Protein AF-A0A2V8AFM7-F1 (afdb_monomer_lite)

Foldseek 3Di:
DPDDAQDDDPVVVVVVVVPDDDDPDDFDQPLVCLLVQLVVQLVRDPDAAEDEAEELLDHDDHPDDLVVSLVSCVVSLYQYEYENEAPNRPVVSSQVSRVSSVHYYHYDHDPVCVVVVVVVVVVVVVVDDDDDDDDPDFQQDWDKDWDDDPPDIDIDIDGRHDDGPPDPDPDDPVCLPDPVNLVVLVVVLVVLVVVVVVVLVVLVPDPPVVVLCVVQPDDDPDDDPDPPPDPPCVVVLVVQLVVLVPDPCSVVLVLLQLLLVRSDDSSCLQVQLQSQLVSQLSVCVSVVNPPVVSNVSSVVRNCVSVVVSNVSSVVQLVVCLVCLLVLLLQQLVCVVVVDDSLVSLVCCLVVPDPPSNVLSVQLNSNVVSPDDSLVSLVVSCSSSVHPLSVVLSVQCVVVVVVPDRSSVSSNVSSVVSVVVVVVVVVLCVVLVVLVVVLVCVLCVVVVVLVVCCVPPVVVCVCLPPPPVNVVVVVVVVVVSVVVSVVSVVVSPPDD

Sequence (495 aa):
MPLTSRNESSSEVSQTLAALVPDRQPGTALYDAVISSASRLRRMSSGTRILVLLTDGRDVGSRASLREAVDAAQRDDVVLYAIASGKRADKRTLAKLTGATGGRLFDTTDVSQLTATYATLANELDRTWQLSYLTRARPGDPLTLGVRAGTARSHVQLRVPGAPPSAAGPLPASVLHDRRTAAGIIAFAALLLAIAGASLVRSQRTPEIRRLLAPHVRRREDKEAKPERSGGLEPLLVWTESALADLPGSGRLERVVERSGLKLRLGYVPYLALLSSLCFALLGTAAAAGAALSILLMLVGLTTPLVVLWIASGRRAKAFDRQLPDVLATIASTLRAGHGLRTALRAVADDGSPPASEELTRVLGEERLGRPLDEAITAMCERIGSEDLEYVATAIKVQSQAGGSLATLFDTLSETVRERQRHARKVRALTSMGRMSAAVLIALPFGLAALMTLISPAYMAPFYKTSTGHILIGFCLVSMTFGALLLKRIVNVRY

pLDDT: mean 79.68, std 13.86, range [34.59, 96.31]

Secondary structure (DSSP, 8-state):
-----TT--HHHHHHHHHT----SS----HHHHHHHHHHHHHHH-SS-EEEEEEE----SS-SS-HHHHHHHHHHTTEEEEEEEESTT--HHHHHHHHHHTT--EEEESSGGGHHHHHHHHHHHHHT---------PPTT-EEEEEEEETTEEEEEEEE--SPPP----SS-TTTTS-HHHHHHHHHHHHHHHHHHHHHHHHTT-S-THHHHHTTTS--------------TTHHHHHHHHHHHHTSTTHHHHHHHHHHTT----TTHHHHHHHHHHHHHHHHHHHTT--HHHHHHHHHHHHHHHHHHHHHHHHHHHHHHHHHHHHHHHHHHHHHHTT--HHHHHHHHHHHPPTTHHHHHHHHHHHHHTT--HHHHHHHHHHHH--HHHHHHHHHHHHHHHHT--HHHHHHHHHHHHHHHHHHHHHHHHHHHHHHHHHHHHHHHHHHHHHHHHHH-HHHHHHHHHSHHHHHHHHHHHHHHHHHHHHHHHHH----

Radius of gyration: 44.57 Å; chains: 1; bounding box: 89×67×123 Å

Structure (mmCIF, N/CA/C/O backbone):
data_AF-A0A2V8AFM7-F1
#
_entry.id   AF-A0A2V8AFM7-F1
#
loop_
_atom_site.group_PDB
_atom_site.id
_atom_site.type_symbol
_atom_site.label_atom_id
_atom_site.label_alt_id
_atom_site.label_comp_id
_atom_site.label_asym_id
_atom_site.label_entity_id
_atom_site.label_seq_id
_atom_site.pdbx_PDB_ins_code
_atom_site.Cartn_x
_atom_site.Cartn_y
_atom_site.Cartn_z
_atom_site.occupancy
_atom_site.B_iso_or_equiv
_atom_site.auth_seq_id
_atom_site.auth_comp_id
_atom_site.auth_asym_id
_atom_site.auth_atom_id
_atom_site.pdbx_PDB_model_num
ATOM 1 N N . MET A 1 1 ? 40.047 -39.031 -59.976 1.00 47.97 1 MET A N 1
ATOM 2 C CA . MET A 1 1 ? 40.849 -38.166 -60.866 1.00 47.97 1 MET A CA 1
ATOM 3 C C . MET A 1 1 ? 42.279 -38.133 -60.360 1.00 47.97 1 MET A C 1
ATOM 5 O O . MET A 1 1 ? 42.430 -38.140 -59.138 1.00 47.97 1 MET A O 1
ATOM 9 N N . PRO A 1 2 ? 43.295 -38.147 -61.241 1.00 50.03 2 PRO A N 1
ATOM 10 C CA . PRO A 1 2 ? 44.670 -37.910 -60.822 1.00 50.03 2 PRO A CA 1
ATOM 11 C C . PRO A 1 2 ? 44.728 -36.473 -60.294 1.00 50.03 2 PRO A C 1
ATOM 13 O O . PRO A 1 2 ? 44.327 -35.534 -60.976 1.00 50.03 2 PRO A O 1
ATOM 16 N N . LEU A 1 3 ? 45.058 -36.324 -59.017 1.00 57.09 3 LEU A N 1
ATOM 17 C CA . LEU A 1 3 ? 45.019 -35.051 -58.304 1.00 57.09 3 LEU A CA 1
ATOM 18 C C . LEU A 1 3 ? 46.425 -34.820 -57.777 1.00 57.09 3 LEU A C 1
ATOM 20 O O . LEU A 1 3 ? 46.941 -35.663 -57.046 1.00 57.09 3 LEU A O 1
ATOM 24 N N . THR A 1 4 ? 47.020 -33.709 -58.188 1.00 60.34 4 THR A N 1
ATOM 25 C CA . THR A 1 4 ? 48.410 -33.372 -57.891 1.00 60.34 4 THR A CA 1
ATOM 26 C C . THR A 1 4 ? 48.594 -33.062 -56.404 1.00 60.34 4 THR A C 1
ATOM 28 O O . THR A 1 4 ? 47.684 -32.562 -55.729 1.00 60.34 4 THR A O 1
ATOM 31 N N . SER A 1 5 ? 49.759 -33.413 -55.862 1.00 61.44 5 SER A N 1
ATOM 32 C CA . SER A 1 5 ? 50.080 -33.252 -54.438 1.00 61.44 5 SER A CA 1
ATOM 33 C C . SER A 1 5 ? 50.929 -32.001 -54.150 1.00 61.44 5 SER A C 1
ATOM 35 O O . SER A 1 5 ? 51.351 -31.271 -55.047 1.00 61.44 5 SER A O 1
ATOM 37 N N . ARG A 1 6 ? 51.132 -31.692 -52.860 1.00 57.16 6 ARG A N 1
ATOM 38 C CA . ARG A 1 6 ? 51.904 -30.532 -52.383 1.00 57.16 6 ARG A CA 1
ATOM 39 C C . ARG A 1 6 ? 53.386 -30.751 -52.736 1.00 57.16 6 ARG A C 1
ATOM 41 O O . ARG A 1 6 ? 54.044 -31.462 -51.987 1.00 57.16 6 ARG A O 1
ATOM 48 N N . ASN A 1 7 ? 53.863 -30.142 -53.832 1.00 55.09 7 ASN A N 1
ATOM 49 C CA . ASN A 1 7 ? 55.260 -30.046 -54.333 1.00 55.09 7 ASN A CA 1
ATOM 50 C C . ASN A 1 7 ? 55.549 -30.689 -55.709 1.00 55.09 7 ASN A C 1
ATOM 52 O O . ASN A 1 7 ? 56.691 -31.056 -55.972 1.00 55.09 7 ASN A O 1
ATOM 56 N N . GLU A 1 8 ? 54.569 -30.797 -56.603 1.00 66.31 8 GLU A N 1
ATOM 57 C CA . GLU A 1 8 ? 54.846 -31.219 -57.986 1.00 66.31 8 GLU A CA 1
ATOM 58 C C . GLU A 1 8 ? 55.476 -30.103 -58.835 1.00 66.31 8 GLU A C 1
ATOM 60 O O . GLU A 1 8 ? 55.150 -28.919 -58.707 1.00 66.31 8 GLU A O 1
ATOM 65 N N . SER A 1 9 ? 56.396 -30.499 -59.714 1.00 74.31 9 SER A N 1
ATOM 66 C CA . SER A 1 9 ? 57.020 -29.632 -60.717 1.00 74.31 9 SER A CA 1
ATOM 67 C C . SER A 1 9 ? 55.993 -29.158 -61.758 1.00 74.31 9 SER A C 1
ATOM 69 O O . SER A 1 9 ? 54.990 -29.826 -62.015 1.00 74.31 9 SER A O 1
ATOM 71 N N . SER A 1 10 ? 56.230 -28.014 -62.417 1.00 75.88 10 SER A N 1
ATOM 72 C CA . SER A 1 10 ? 55.294 -27.502 -63.441 1.00 75.88 10 SER A CA 1
ATOM 73 C C . SER A 1 10 ? 55.071 -28.491 -64.597 1.00 75.88 10 SER A C 1
ATOM 75 O O . SER A 1 10 ? 53.994 -28.508 -65.200 1.00 75.88 10 SER A O 1
ATOM 77 N N . SER A 1 11 ? 56.055 -29.353 -64.871 1.00 77.94 11 SER A N 1
ATOM 78 C CA . SER A 1 11 ? 55.969 -30.452 -65.833 1.00 77.94 11 SER A CA 1
ATOM 79 C C . SER A 1 11 ? 54.976 -31.541 -65.419 1.00 77.94 11 SER A C 1
ATOM 81 O O . SER A 1 11 ? 54.177 -31.965 -66.251 1.00 77.94 11 SER A O 1
ATOM 83 N N . GLU A 1 12 ? 54.964 -31.957 -64.149 1.00 77.94 12 GLU A N 1
ATOM 84 C CA . GLU A 1 12 ? 54.052 -32.997 -63.635 1.00 77.94 12 GLU A CA 1
ATOM 85 C C . GLU A 1 12 ? 52.600 -32.505 -63.595 1.00 77.94 12 GLU A C 1
ATOM 87 O O . GLU A 1 12 ? 51.674 -33.222 -63.988 1.00 77.94 12 GLU A O 1
ATOM 92 N N . VAL A 1 13 ? 52.401 -31.233 -63.230 1.00 79.75 13 VAL A N 1
ATOM 93 C CA . VAL A 1 13 ? 51.083 -30.586 -63.294 1.00 79.75 13 VAL A CA 1
ATOM 94 C C . VAL A 1 13 ? 50.582 -30.528 -64.738 1.00 79.75 13 VAL A C 1
ATOM 96 O O . VAL A 1 13 ? 49.434 -30.881 -65.006 1.00 79.75 13 VAL A O 1
ATOM 99 N N . SER A 1 14 ? 51.443 -30.143 -65.685 1.00 80.88 14 SER A N 1
ATOM 100 C CA . SER A 1 14 ? 51.089 -30.083 -67.110 1.00 80.88 14 SER A CA 1
ATOM 101 C C . SER A 1 14 ? 50.724 -31.462 -67.669 1.00 80.88 14 SER A C 1
ATOM 103 O O . SER A 1 14 ? 49.740 -31.591 -68.397 1.00 80.88 14 SER A O 1
ATOM 105 N N . GLN A 1 15 ? 51.465 -32.506 -67.286 1.00 81.50 15 GLN A N 1
ATOM 106 C CA . GLN A 1 15 ? 51.182 -33.885 -67.685 1.00 81.50 15 GLN A CA 1
ATOM 107 C C . GLN A 1 15 ? 49.855 -34.391 -67.100 1.00 81.50 15 GLN A C 1
ATOM 109 O O . GLN A 1 15 ? 49.075 -35.035 -67.802 1.00 81.50 15 GLN A O 1
ATOM 114 N N . THR A 1 16 ? 49.559 -34.054 -65.842 1.00 82.50 16 THR A N 1
ATOM 115 C CA . THR A 1 16 ? 48.296 -34.422 -65.186 1.00 82.50 16 THR A CA 1
ATOM 116 C C . THR A 1 16 ? 47.099 -33.718 -65.821 1.00 82.50 16 THR A C 1
ATOM 118 O O . THR A 1 16 ? 46.067 -34.348 -66.047 1.00 82.50 16 THR A O 1
ATOM 121 N N . LEU A 1 17 ? 47.238 -32.433 -66.167 1.00 81.31 17 LEU A N 1
ATOM 122 C CA . LEU A 1 17 ? 46.203 -31.679 -66.879 1.00 81.31 17 LEU A CA 1
ATOM 123 C C . LEU A 1 17 ? 45.950 -32.238 -68.283 1.00 81.31 17 LEU A C 1
ATOM 125 O O . LEU A 1 17 ? 44.796 -32.365 -68.684 1.00 81.31 17 LEU A O 1
ATOM 129 N N . ALA A 1 18 ? 47.005 -32.622 -69.008 1.00 82.06 18 ALA A N 1
ATOM 130 C CA . ALA A 1 18 ? 46.882 -33.241 -70.329 1.00 82.06 18 ALA A CA 1
ATOM 131 C C . ALA A 1 18 ? 46.186 -34.616 -70.286 1.00 82.06 18 ALA A C 1
ATOM 133 O O . ALA A 1 18 ? 45.583 -35.031 -71.273 1.00 82.06 18 ALA A O 1
ATOM 134 N N . ALA A 1 19 ? 46.239 -35.308 -69.144 1.00 83.12 19 ALA A N 1
ATOM 135 C CA . ALA A 1 19 ? 45.594 -36.601 -68.930 1.00 83.12 19 ALA A CA 1
ATOM 136 C C . ALA A 1 19 ? 44.126 -36.502 -68.459 1.00 83.12 19 ALA A C 1
ATOM 138 O O . ALA A 1 19 ? 43.485 -37.534 -68.242 1.00 83.12 19 ALA A O 1
ATOM 139 N N . LEU A 1 20 ? 43.575 -35.294 -68.272 1.00 82.81 20 LEU A N 1
ATOM 140 C CA . LEU A 1 20 ? 42.180 -35.119 -67.864 1.00 82.81 20 LEU A CA 1
ATOM 141 C C . LEU A 1 20 ? 41.224 -35.501 -68.998 1.00 82.81 20 LEU A C 1
ATOM 143 O O . LEU A 1 20 ? 41.261 -34.938 -70.090 1.00 82.81 20 LEU A O 1
ATOM 147 N N . VAL A 1 21 ? 40.311 -36.423 -68.701 1.00 81.44 21 VAL A N 1
ATOM 148 C CA . VAL A 1 21 ? 39.229 -36.833 -69.602 1.00 81.44 21 VAL A CA 1
ATOM 149 C C . VAL A 1 21 ? 37.893 -36.404 -68.985 1.00 81.44 21 VAL A C 1
ATOM 151 O O . VAL A 1 21 ? 37.718 -36.575 -67.774 1.00 81.44 21 VAL A O 1
ATOM 154 N N . PRO A 1 22 ? 36.950 -35.853 -69.776 1.00 78.44 22 PRO A N 1
ATOM 155 C CA . PRO A 1 22 ? 35.604 -35.551 -69.302 1.00 78.44 22 PRO A CA 1
ATOM 156 C C . PRO A 1 22 ? 34.932 -36.783 -68.689 1.00 78.44 22 PRO A C 1
ATOM 158 O O . PRO A 1 22 ? 35.061 -37.896 -69.205 1.00 78.44 22 PRO A O 1
ATOM 161 N N . ASP A 1 23 ? 34.210 -36.583 -67.588 1.00 77.00 23 ASP A N 1
ATOM 162 C CA . ASP A 1 23 ? 33.444 -37.657 -66.959 1.00 77.00 23 ASP A CA 1
ATOM 163 C C . ASP A 1 23 ? 32.329 -38.148 -67.904 1.00 77.00 23 ASP A C 1
ATOM 165 O O . ASP A 1 23 ? 31.785 -37.392 -68.711 1.00 77.00 23 ASP A O 1
ATOM 169 N N . ARG A 1 24 ? 31.991 -39.436 -67.814 1.00 78.00 24 ARG A N 1
ATOM 170 C CA . ARG A 1 24 ? 30.928 -40.066 -68.608 1.00 78.00 24 ARG A CA 1
ATOM 171 C C . ARG A 1 24 ? 29.533 -39.710 -68.095 1.00 78.00 24 ARG A C 1
ATOM 173 O O . ARG A 1 24 ? 28.566 -39.883 -68.833 1.00 78.00 24 ARG A O 1
ATOM 180 N N . GLN A 1 25 ? 29.412 -39.252 -66.847 1.00 78.06 25 GLN A N 1
ATOM 181 C CA . GLN A 1 25 ? 28.141 -38.793 -66.291 1.00 78.06 25 GLN A CA 1
ATOM 182 C C . GLN A 1 25 ? 27.887 -37.323 -66.665 1.00 78.06 25 GLN A C 1
ATOM 184 O O . GLN A 1 25 ? 28.704 -36.465 -66.330 1.00 78.06 25 GLN A O 1
ATOM 189 N N . PRO A 1 26 ? 26.770 -37.004 -67.344 1.00 73.81 26 PRO A N 1
ATOM 190 C CA . PRO A 1 26 ? 26.451 -35.630 -67.697 1.00 73.81 26 PRO A CA 1
ATOM 191 C C . PRO A 1 26 ? 26.019 -34.848 -66.455 1.00 73.81 26 PRO A C 1
ATOM 193 O O . PRO A 1 26 ? 25.088 -35.238 -65.752 1.00 73.81 26 PRO A O 1
ATOM 196 N N . GLY A 1 27 ? 26.668 -33.714 -66.212 1.00 79.19 27 GLY A N 1
ATOM 197 C CA . GLY A 1 27 ? 26.304 -32.791 -65.144 1.00 79.19 27 GLY A CA 1
ATOM 198 C C . GLY A 1 27 ? 27.506 -32.043 -64.585 1.00 79.19 27 GLY A C 1
ATOM 199 O O . GLY A 1 27 ? 28.652 -32.450 -64.753 1.00 79.19 27 GLY A O 1
ATOM 200 N N . THR A 1 28 ? 27.224 -30.944 -63.893 1.00 85.94 28 THR A N 1
ATOM 201 C CA . THR A 1 28 ? 28.230 -30.121 -63.222 1.00 85.94 28 THR A CA 1
ATOM 202 C C . THR A 1 28 ? 27.879 -30.070 -61.738 1.00 85.94 28 THR A C 1
ATOM 204 O O . THR A 1 28 ? 26.829 -29.541 -61.368 1.00 85.94 28 THR A O 1
ATOM 207 N N . ALA A 1 29 ? 28.746 -30.632 -60.895 1.00 90.81 29 ALA A N 1
ATOM 208 C CA . ALA A 1 29 ? 28.670 -30.541 -59.435 1.00 90.81 29 ALA A CA 1
ATOM 209 C C . ALA A 1 29 ? 29.657 -29.471 -58.934 1.00 90.81 29 ALA A C 1
ATOM 211 O O . ALA A 1 29 ? 30.655 -29.760 -58.273 1.00 90.81 29 ALA A O 1
ATOM 212 N N . LEU A 1 30 ? 29.415 -28.225 -59.343 1.00 92.31 30 LEU A N 1
ATOM 213 C CA . LEU A 1 30 ? 30.256 -27.064 -59.074 1.00 92.31 30 LEU A CA 1
ATOM 214 C C . LEU A 1 30 ? 30.384 -26.785 -57.572 1.00 92.31 30 LEU A C 1
ATOM 216 O O . LEU A 1 30 ? 31.496 -26.588 -57.085 1.00 92.31 30 LEU A O 1
ATOM 220 N N . TYR A 1 31 ? 29.276 -26.763 -56.830 1.00 94.62 31 TYR A N 1
ATOM 221 C CA . TYR A 1 31 ? 29.298 -26.429 -55.400 1.00 94.62 31 TYR A CA 1
ATOM 222 C C . TYR A 1 31 ? 30.023 -27.494 -54.573 1.00 94.62 31 TYR A C 1
ATOM 224 O O . TYR A 1 31 ? 30.893 -27.156 -53.767 1.00 94.62 31 TYR A O 1
ATOM 232 N N . ASP A 1 32 ? 29.751 -28.775 -54.827 1.00 92.62 32 ASP A N 1
ATOM 233 C CA . ASP A 1 32 ? 30.448 -29.877 -54.157 1.00 92.62 32 ASP A CA 1
ATOM 234 C C . ASP A 1 32 ? 31.947 -29.893 -54.521 1.00 92.62 32 ASP A C 1
ATOM 236 O O . ASP A 1 32 ? 32.801 -30.138 -53.660 1.00 92.62 32 ASP A O 1
ATOM 240 N N . ALA A 1 33 ? 32.294 -29.559 -55.772 1.00 91.31 33 ALA A N 1
ATOM 241 C CA . ALA A 1 33 ? 33.682 -29.423 -56.211 1.00 91.31 33 ALA A CA 1
ATOM 242 C C . ALA A 1 33 ? 34.411 -28.276 -55.495 1.00 91.31 33 ALA A C 1
ATOM 244 O O . ALA A 1 33 ? 35.561 -28.458 -55.084 1.00 91.31 33 ALA A O 1
ATOM 245 N N . VAL A 1 34 ? 33.757 -27.127 -55.289 1.00 93.62 34 VAL A N 1
ATOM 246 C CA . VAL A 1 34 ? 34.315 -25.994 -54.531 1.00 93.62 34 VAL A CA 1
ATOM 247 C C . VAL A 1 34 ? 34.568 -26.390 -53.078 1.00 93.62 34 VAL A C 1
ATOM 249 O O . VAL A 1 34 ? 35.673 -26.181 -52.581 1.00 93.62 34 VAL A O 1
ATOM 252 N N . ILE A 1 35 ? 33.600 -27.026 -52.412 1.00 93.81 35 ILE A N 1
ATOM 253 C CA . ILE A 1 35 ? 33.731 -27.461 -51.009 1.00 93.81 35 ILE A CA 1
ATOM 254 C C . ILE A 1 35 ? 34.860 -28.489 -50.856 1.00 93.81 35 ILE A C 1
ATOM 256 O O . ILE A 1 35 ? 35.731 -28.357 -49.990 1.00 93.81 35 ILE A O 1
ATOM 260 N N . SER A 1 36 ? 34.884 -29.507 -51.721 1.00 92.19 36 SER A N 1
ATOM 261 C CA . SER A 1 36 ? 35.931 -30.534 -51.716 1.00 92.19 36 SER A CA 1
ATOM 262 C C . SER A 1 36 ? 37.313 -29.922 -51.960 1.00 92.19 36 SER A C 1
ATOM 264 O O . SER A 1 36 ? 38.257 -30.224 -51.224 1.00 92.19 36 SER A O 1
ATOM 266 N N . SER A 1 37 ? 37.433 -29.016 -52.934 1.00 90.75 37 SER A N 1
ATOM 267 C CA . SER A 1 37 ? 38.699 -28.357 -53.273 1.00 90.75 37 SER A CA 1
ATOM 268 C C . SER A 1 37 ? 39.179 -27.428 -52.160 1.00 90.75 37 SER A C 1
ATOM 270 O O . SER A 1 37 ? 40.353 -27.484 -51.799 1.00 90.75 37 SER A O 1
ATOM 272 N N . ALA A 1 38 ? 38.284 -26.649 -51.546 1.00 90.56 38 ALA A N 1
ATOM 273 C CA . ALA A 1 38 ? 38.623 -25.764 -50.434 1.00 90.56 38 ALA A CA 1
ATOM 274 C C . ALA A 1 38 ? 39.183 -26.547 -49.234 1.00 90.56 38 ALA A C 1
ATOM 276 O O . ALA A 1 38 ? 40.284 -26.260 -48.753 1.00 90.56 38 ALA A O 1
ATOM 277 N N . SER A 1 39 ? 38.506 -27.634 -48.846 1.00 88.81 39 SER A N 1
ATOM 278 C CA . SER A 1 39 ? 38.960 -28.496 -47.747 1.00 88.81 39 SER A CA 1
ATOM 279 C C . SER A 1 39 ? 40.316 -29.165 -48.023 1.00 88.81 39 SER A C 1
ATOM 281 O O . SER A 1 39 ? 41.096 -29.432 -47.104 1.00 88.81 39 SER A O 1
ATOM 283 N N . ARG A 1 40 ? 40.625 -29.446 -49.297 1.00 86.75 40 ARG A N 1
ATOM 284 C CA . ARG A 1 40 ? 41.916 -30.003 -49.727 1.00 86.75 40 ARG A CA 1
ATOM 285 C C . ARG A 1 40 ? 43.015 -28.951 -49.710 1.00 86.75 40 ARG A C 1
ATOM 287 O O . ARG A 1 40 ? 44.063 -29.217 -49.128 1.00 86.75 40 ARG A O 1
ATOM 294 N N . LEU A 1 41 ? 42.766 -27.763 -50.260 1.00 86.31 41 LEU A N 1
ATOM 295 C CA . LEU A 1 41 ? 43.716 -26.648 -50.239 1.00 86.31 41 LEU A CA 1
ATOM 296 C C . LEU A 1 41 ? 44.115 -26.281 -48.809 1.00 86.31 41 LEU A C 1
ATOM 298 O O . LEU A 1 41 ? 45.295 -26.052 -48.540 1.00 86.31 41 LEU A O 1
ATOM 302 N N . ARG A 1 42 ? 43.166 -26.340 -47.868 1.00 85.25 42 ARG A N 1
ATOM 303 C CA . ARG A 1 42 ? 43.445 -26.160 -46.440 1.00 85.25 42 ARG A CA 1
ATOM 304 C C . ARG A 1 42 ? 44.470 -27.148 -45.887 1.00 85.25 42 ARG A C 1
ATOM 306 O O . ARG A 1 42 ? 45.293 -26.772 -45.059 1.00 85.25 42 ARG A O 1
ATOM 313 N N . ARG A 1 43 ? 44.426 -28.406 -46.333 1.00 82.00 43 ARG A N 1
ATOM 314 C CA . ARG A 1 43 ? 45.395 -29.443 -45.939 1.00 82.00 43 ARG A CA 1
ATOM 315 C C . ARG A 1 43 ? 46.735 -29.298 -46.666 1.00 82.00 43 ARG A C 1
ATOM 317 O O . ARG A 1 43 ? 47.763 -29.681 -46.116 1.00 82.00 43 ARG A O 1
ATOM 324 N N . MET A 1 44 ? 46.728 -28.757 -47.884 1.00 77.81 44 MET A N 1
ATOM 325 C CA . MET A 1 44 ? 47.913 -28.646 -48.739 1.00 77.81 44 MET A CA 1
ATOM 326 C C . MET A 1 44 ? 48.742 -27.386 -48.490 1.00 77.81 44 MET A C 1
ATOM 328 O O . MET A 1 44 ? 49.940 -27.429 -48.717 1.00 77.81 44 MET A O 1
ATOM 332 N N . SER A 1 45 ? 48.171 -26.270 -48.037 1.00 68.19 45 SER A N 1
ATOM 333 C CA . SER A 1 45 ? 48.938 -25.033 -47.837 1.00 68.19 45 SER A CA 1
ATOM 334 C C . SER A 1 45 ? 48.514 -24.283 -46.580 1.00 68.19 45 SER A C 1
ATOM 336 O O . SER A 1 45 ? 47.327 -24.165 -46.271 1.00 68.19 45 SER A O 1
ATOM 338 N N . SER A 1 46 ? 49.502 -23.749 -45.862 1.00 67.69 46 SER A N 1
ATOM 339 C CA . SER A 1 46 ? 49.321 -22.809 -44.750 1.00 67.69 46 SER A CA 1
ATOM 340 C C . SER A 1 46 ? 49.347 -21.339 -45.193 1.00 67.69 46 SER A C 1
ATOM 342 O O . SER A 1 46 ? 49.119 -20.474 -44.355 1.00 67.69 46 SER A O 1
ATOM 344 N N . GLY A 1 47 ? 49.648 -21.058 -46.468 1.00 72.94 47 GLY A N 1
ATOM 345 C CA . GLY A 1 47 ? 49.665 -19.710 -47.054 1.00 72.94 47 GLY A CA 1
ATOM 346 C C . GLY A 1 47 ? 48.409 -19.403 -47.874 1.00 72.94 47 GLY A C 1
ATOM 347 O O . GLY A 1 47 ? 47.397 -20.081 -47.721 1.00 72.94 47 GLY A O 1
ATOM 348 N N . THR A 1 48 ? 48.490 -18.410 -48.765 1.00 77.25 48 THR A N 1
ATOM 349 C CA . THR A 1 48 ? 47.402 -18.010 -49.673 1.00 77.25 48 THR A CA 1
ATOM 350 C C . THR A 1 48 ? 46.863 -19.197 -50.469 1.00 77.25 48 THR A C 1
ATOM 352 O O . THR A 1 48 ? 47.618 -19.941 -51.099 1.00 77.25 48 THR A O 1
ATOM 355 N N . ARG A 1 49 ? 45.540 -19.378 -50.433 1.00 88.19 49 ARG A N 1
ATOM 356 C CA . ARG A 1 49 ? 44.835 -20.467 -51.116 1.00 88.19 49 ARG A CA 1
ATOM 357 C C . ARG A 1 49 ? 43.968 -19.871 -52.205 1.00 88.19 49 ARG A C 1
ATOM 359 O O . ARG A 1 49 ? 42.999 -19.171 -51.927 1.00 88.19 49 ARG A O 1
ATOM 366 N N . ILE A 1 50 ? 44.323 -20.168 -53.444 1.00 88.44 50 ILE A N 1
ATOM 367 C CA . ILE A 1 50 ? 43.598 -19.698 -54.618 1.00 88.44 50 ILE A CA 1
ATOM 368 C C . ILE A 1 50 ? 42.996 -20.907 -55.316 1.00 88.44 50 ILE A C 1
ATOM 370 O O . ILE A 1 50 ? 43.683 -21.900 -55.555 1.00 88.44 50 ILE A O 1
ATOM 374 N N . LEU A 1 51 ? 41.713 -20.813 -55.649 1.00 90.94 51 LEU A N 1
ATOM 375 C CA . LEU A 1 51 ? 41.029 -21.794 -56.479 1.00 90.94 51 LEU A CA 1
ATOM 376 C C . LEU A 1 51 ? 40.552 -21.112 -57.758 1.00 90.94 51 LEU A C 1
ATOM 378 O O . LEU A 1 51 ? 39.779 -20.156 -57.712 1.00 90.94 51 LEU A O 1
ATOM 382 N N . VAL A 1 52 ? 41.019 -21.620 -58.897 1.00 91.12 52 VAL A N 1
ATOM 383 C CA . VAL A 1 52 ? 40.625 -21.140 -60.224 1.00 91.12 52 VAL A CA 1
ATOM 384 C C . VAL A 1 52 ? 39.600 -22.107 -60.808 1.00 91.12 52 VAL A C 1
ATOM 386 O O . VAL A 1 52 ? 39.875 -23.292 -60.975 1.00 91.12 52 VAL A O 1
ATOM 389 N N . LEU A 1 53 ? 38.410 -21.599 -61.106 1.00 91.69 53 LEU A N 1
ATOM 390 C CA . LEU A 1 53 ? 37.287 -22.343 -61.658 1.00 91.69 53 LEU A CA 1
ATOM 391 C C . LEU A 1 53 ? 37.169 -22.034 -63.149 1.00 91.69 53 LEU A C 1
ATOM 393 O O . LEU A 1 53 ? 37.033 -20.875 -63.519 1.00 91.69 53 LEU A O 1
ATOM 397 N N . LEU A 1 54 ? 37.164 -23.054 -64.000 1.00 89.38 54 LEU A N 1
ATOM 398 C CA . LEU A 1 54 ? 36.815 -22.926 -65.416 1.00 89.38 54 LEU A CA 1
ATOM 399 C C . LEU A 1 54 ? 35.492 -23.659 -65.638 1.00 89.38 54 LEU A C 1
ATOM 401 O O . LEU A 1 54 ? 35.447 -24.885 -65.571 1.00 89.38 54 LEU A O 1
ATOM 405 N N . THR A 1 55 ? 34.398 -22.921 -65.820 1.00 90.19 55 THR A N 1
ATOM 406 C CA . THR A 1 55 ? 33.048 -23.510 -65.834 1.00 90.19 55 THR A CA 1
ATOM 407 C C . THR A 1 55 ? 32.039 -22.608 -66.545 1.00 90.19 55 THR A C 1
ATOM 409 O O . THR A 1 55 ? 32.243 -21.402 -66.678 1.00 90.19 55 THR A O 1
ATOM 412 N N . ASP A 1 56 ? 30.926 -23.188 -66.986 1.00 87.75 56 ASP A N 1
ATOM 413 C CA . ASP A 1 56 ? 29.749 -22.459 -67.456 1.00 87.75 56 ASP A CA 1
ATOM 414 C C . ASP A 1 56 ? 28.862 -21.958 -66.294 1.00 87.75 56 ASP A C 1
ATOM 416 O O . ASP A 1 56 ? 27.874 -21.267 -66.527 1.00 87.75 56 ASP A O 1
ATOM 420 N N . GLY A 1 57 ? 29.198 -22.274 -65.039 1.00 85.62 57 GLY A N 1
ATOM 421 C CA . GLY A 1 57 ? 28.517 -21.771 -63.842 1.00 85.62 57 GLY A CA 1
ATOM 422 C C . GLY A 1 57 ? 27.162 -22.412 -63.543 1.00 85.62 57 GLY A C 1
ATOM 423 O O . GLY A 1 57 ? 26.505 -21.999 -62.587 1.00 85.62 57 GLY A O 1
ATOM 424 N N . ARG A 1 58 ? 26.733 -23.406 -64.329 1.00 88.06 58 ARG A N 1
ATOM 425 C CA . ARG A 1 58 ? 25.442 -24.080 -64.151 1.00 88.06 58 ARG A CA 1
ATOM 426 C C . ARG A 1 58 ? 25.614 -25.347 -63.335 1.00 88.06 58 ARG A C 1
ATOM 428 O O . ARG A 1 58 ? 26.025 -26.372 -63.862 1.00 88.06 58 ARG A O 1
ATOM 435 N N . ASP A 1 59 ? 25.268 -25.278 -62.058 1.00 88.62 59 ASP A N 1
ATOM 436 C CA . ASP A 1 59 ? 25.234 -26.451 -61.189 1.00 88.62 59 ASP A CA 1
ATOM 437 C C . ASP A 1 59 ? 23.932 -27.245 -61.382 1.00 88.62 59 ASP A C 1
ATOM 439 O O . ASP A 1 59 ? 22.842 -26.674 -61.323 1.00 88.62 59 ASP A O 1
ATOM 443 N N . VAL A 1 60 ? 24.045 -28.552 -61.628 1.00 87.56 60 VAL A N 1
ATOM 444 C CA . VAL A 1 60 ? 22.897 -29.468 -61.799 1.00 87.56 60 VAL A CA 1
ATOM 445 C C . VAL A 1 60 ? 23.021 -30.751 -60.974 1.00 87.56 60 VAL A C 1
ATOM 447 O O . VAL A 1 60 ? 22.122 -31.587 -61.008 1.00 87.56 60 VAL A O 1
ATOM 450 N N . GLY A 1 61 ? 24.138 -30.932 -60.265 1.00 83.25 61 GLY A N 1
ATOM 451 C CA . GLY A 1 61 ? 24.483 -32.198 -59.620 1.00 83.25 61 GLY A CA 1
ATOM 452 C C . GLY A 1 61 ? 25.025 -32.079 -58.200 1.00 83.25 61 GLY A C 1
ATOM 453 O O . GLY A 1 61 ? 25.317 -33.117 -57.607 1.00 83.25 61 GLY A O 1
ATOM 454 N N . SER A 1 62 ? 25.175 -30.870 -57.646 1.00 89.44 62 SER A N 1
ATOM 455 C CA . SER A 1 62 ? 25.660 -30.732 -56.271 1.00 89.44 62 SER A CA 1
ATOM 456 C C . SER A 1 62 ? 24.568 -31.023 -55.250 1.00 89.44 62 SER A C 1
ATOM 458 O O . SER A 1 62 ? 23.403 -30.666 -55.426 1.00 89.44 62 SER A O 1
ATOM 460 N N . ARG A 1 63 ? 24.964 -31.633 -54.132 1.00 90.88 63 ARG A N 1
ATOM 461 C CA . ARG A 1 63 ? 24.111 -31.746 -52.940 1.00 90.88 63 ARG A CA 1
ATOM 462 C C . ARG A 1 63 ? 24.132 -30.463 -52.120 1.00 90.88 63 ARG A C 1
ATOM 464 O O . ARG A 1 63 ? 23.152 -30.165 -51.443 1.00 90.88 63 ARG A O 1
ATOM 471 N N . ALA A 1 64 ? 25.244 -29.732 -52.164 1.00 89.88 64 ALA A N 1
ATOM 472 C CA . ALA A 1 64 ? 25.391 -28.456 -51.488 1.00 89.88 64 ALA A CA 1
ATOM 473 C C . ALA A 1 64 ? 24.781 -27.293 -52.280 1.00 89.88 64 ALA A C 1
ATOM 475 O O . ALA A 1 64 ? 24.705 -27.297 -53.507 1.00 89.88 64 ALA A O 1
ATOM 476 N N . SER A 1 65 ? 24.396 -26.252 -51.552 1.00 93.19 65 SER A N 1
ATOM 477 C CA . SER A 1 65 ? 23.908 -24.987 -52.094 1.00 93.19 65 SER A CA 1
ATOM 478 C C . SER A 1 65 ? 25.039 -23.986 -52.369 1.00 93.19 65 SER A C 1
ATOM 480 O O . SER A 1 65 ? 26.116 -24.045 -51.773 1.00 93.19 65 SER A O 1
ATOM 482 N N . LEU A 1 66 ? 24.757 -22.972 -53.202 1.00 91.25 66 LEU A N 1
ATOM 483 C CA . LEU A 1 66 ? 25.661 -21.834 -53.442 1.00 91.25 66 LEU A CA 1
ATOM 484 C C . LEU A 1 66 ? 26.155 -21.199 -52.132 1.00 91.25 66 LEU A C 1
ATOM 486 O O . LEU A 1 66 ? 27.322 -20.832 -52.019 1.00 91.25 66 LEU A O 1
ATOM 490 N N . ARG A 1 67 ? 25.263 -21.061 -51.144 1.00 91.56 67 ARG A N 1
ATOM 491 C CA . ARG A 1 67 ? 25.597 -20.465 -49.847 1.00 91.56 67 ARG A CA 1
ATOM 492 C C . ARG A 1 67 ? 26.580 -21.335 -49.073 1.00 91.56 67 ARG A C 1
ATOM 494 O O . ARG A 1 67 ? 27.559 -20.811 -48.564 1.00 91.56 67 ARG A O 1
ATOM 501 N N . GLU A 1 68 ? 26.361 -22.645 -49.033 1.00 90.38 68 GLU A N 1
ATOM 502 C CA . GLU A 1 68 ? 27.267 -23.576 -48.350 1.00 90.38 68 GLU A CA 1
ATOM 503 C C . GLU A 1 68 ? 28.645 -23.633 -49.015 1.00 90.38 68 GLU A C 1
ATOM 505 O O . GLU A 1 68 ? 29.651 -23.733 -48.313 1.00 90.38 68 GLU A O 1
ATOM 510 N N . ALA A 1 69 ? 28.710 -23.506 -50.345 1.00 92.12 69 ALA A N 1
ATOM 511 C CA . ALA A 1 69 ? 29.975 -23.401 -51.069 1.00 92.12 69 ALA A CA 1
ATOM 512 C C . ALA A 1 69 ? 30.734 -22.106 -50.737 1.00 92.12 69 ALA A C 1
ATOM 514 O O . ALA A 1 69 ? 31.938 -22.155 -50.481 1.00 92.12 69 ALA A O 1
ATOM 515 N N . VAL A 1 70 ? 30.036 -20.964 -50.676 1.00 91.88 70 VAL A N 1
ATOM 516 C CA . VAL A 1 70 ? 30.617 -19.683 -50.235 1.00 91.88 70 VAL A CA 1
ATOM 517 C C . VAL A 1 70 ? 31.099 -19.774 -48.787 1.00 91.88 70 VAL A C 1
ATOM 519 O O . VAL A 1 70 ? 32.245 -19.429 -48.503 1.00 91.88 70 VAL A O 1
ATOM 522 N N . ASP A 1 71 ? 30.265 -20.292 -47.885 1.00 88.50 71 ASP A N 1
ATOM 523 C CA . ASP A 1 71 ? 30.592 -20.431 -46.466 1.00 88.50 71 ASP A CA 1
ATOM 524 C C . ASP A 1 71 ? 31.774 -21.397 -46.261 1.00 88.50 71 ASP A C 1
ATOM 526 O O . ASP A 1 71 ? 32.595 -21.203 -45.367 1.00 88.50 71 ASP A O 1
ATOM 530 N N . ALA A 1 72 ? 31.902 -22.455 -47.068 1.00 89.81 72 ALA A N 1
ATOM 531 C CA . ALA A 1 72 ? 33.065 -23.344 -47.038 1.00 89.81 72 ALA A CA 1
ATOM 532 C C . ALA A 1 72 ? 34.343 -22.642 -47.517 1.00 89.81 72 ALA A C 1
ATOM 534 O O . ALA A 1 72 ? 35.358 -22.707 -46.826 1.00 89.81 72 ALA A O 1
ATOM 535 N N . ALA A 1 73 ? 34.287 -21.933 -48.647 1.00 90.31 73 ALA A N 1
ATOM 536 C CA . ALA A 1 73 ? 35.439 -21.214 -49.183 1.00 90.31 73 ALA A CA 1
ATOM 537 C C . ALA A 1 73 ? 35.926 -20.107 -48.230 1.00 90.31 73 ALA A C 1
ATOM 539 O O . ALA A 1 73 ? 37.123 -19.998 -47.985 1.00 90.31 73 ALA A O 1
ATOM 540 N N . GLN A 1 74 ? 35.009 -19.347 -47.620 1.00 88.06 74 GLN A N 1
ATOM 541 C CA . GLN A 1 74 ? 35.346 -18.328 -46.620 1.00 88.06 74 GLN A CA 1
ATOM 542 C C . GLN A 1 74 ? 35.920 -18.934 -45.334 1.00 88.06 74 GLN A C 1
ATOM 544 O O . GLN A 1 74 ? 36.909 -18.428 -44.808 1.00 88.06 74 GLN A O 1
ATOM 549 N N . ARG A 1 75 ? 35.329 -20.025 -44.820 1.00 86.19 75 ARG A N 1
ATOM 550 C CA . ARG A 1 75 ? 35.828 -20.706 -43.609 1.00 86.19 75 ARG A CA 1
ATOM 551 C C . ARG A 1 75 ? 37.241 -21.249 -43.782 1.00 86.19 75 ARG A C 1
ATOM 553 O O . ARG A 1 75 ? 38.019 -21.212 -42.833 1.00 86.19 75 ARG A O 1
ATOM 560 N N . ASP A 1 76 ? 37.555 -21.757 -44.969 1.00 88.25 76 ASP A N 1
ATOM 561 C CA . ASP A 1 76 ? 38.864 -22.329 -45.279 1.00 88.25 76 ASP A CA 1
ATOM 562 C C . ASP A 1 76 ? 39.842 -21.300 -45.893 1.00 88.25 76 ASP A C 1
ATOM 564 O O . ASP A 1 76 ? 40.931 -21.684 -46.324 1.00 88.25 76 ASP A O 1
ATOM 568 N N . ASP A 1 77 ? 39.498 -20.004 -45.877 1.00 86.12 77 ASP A N 1
ATOM 569 C CA . ASP A 1 77 ? 40.321 -18.878 -46.357 1.00 86.12 77 ASP A CA 1
ATOM 570 C C . ASP A 1 77 ? 40.802 -19.056 -47.812 1.00 86.12 77 ASP A C 1
ATOM 572 O O . ASP A 1 77 ? 41.983 -18.900 -48.131 1.00 86.12 77 ASP A O 1
ATOM 576 N N . VAL A 1 78 ? 39.881 -19.468 -48.693 1.00 89.75 78 VAL A N 1
ATOM 577 C CA . VAL A 1 78 ? 40.135 -19.732 -50.117 1.00 89.75 78 VAL A CA 1
ATOM 578 C C . VAL A 1 78 ? 39.520 -18.638 -50.984 1.00 89.75 78 VAL A C 1
ATOM 580 O O . VAL A 1 78 ? 38.306 -18.431 -50.972 1.00 89.75 78 VAL A O 1
ATOM 583 N N . VAL A 1 79 ? 40.355 -17.987 -51.795 1.00 90.00 79 VAL A N 1
ATOM 584 C CA . VAL A 1 79 ? 39.934 -16.968 -52.765 1.00 90.00 79 VAL A CA 1
ATOM 585 C C . VAL A 1 79 ? 39.581 -17.635 -54.091 1.00 90.00 79 VAL A C 1
ATOM 587 O O . VAL A 1 79 ? 40.391 -18.368 -54.667 1.00 90.00 79 VAL A O 1
ATOM 590 N N . LEU A 1 80 ? 38.369 -17.382 -54.587 1.00 92.88 80 LEU A N 1
ATOM 591 C CA . LEU A 1 80 ? 37.857 -17.991 -55.813 1.00 92.88 80 LEU A CA 1
ATOM 592 C C . LEU A 1 80 ? 37.994 -17.040 -57.002 1.00 92.88 80 LEU A C 1
ATOM 594 O O . LEU A 1 80 ? 37.410 -15.956 -57.008 1.00 92.88 80 LEU A O 1
ATOM 598 N N . TYR A 1 81 ? 38.677 -17.489 -58.051 1.00 92.88 81 TYR A N 1
ATOM 599 C CA . TYR A 1 81 ? 38.640 -16.861 -59.370 1.00 92.88 81 TYR A CA 1
ATOM 600 C C . TYR A 1 81 ? 37.862 -17.755 -60.319 1.00 92.88 81 TYR A C 1
ATOM 602 O O . TYR A 1 81 ? 38.060 -18.966 -60.326 1.00 92.88 81 TYR A O 1
ATOM 610 N N . ALA A 1 82 ? 36.981 -17.176 -61.124 1.00 92.56 82 ALA A N 1
ATOM 611 C CA . ALA A 1 82 ? 36.205 -17.934 -62.096 1.00 92.56 82 ALA A CA 1
ATOM 612 C C . ALA A 1 82 ? 36.475 -17.414 -63.502 1.00 92.56 82 ALA A C 1
ATOM 614 O O . ALA A 1 82 ? 36.489 -16.210 -63.726 1.00 92.56 82 ALA A O 1
ATOM 615 N N . ILE A 1 83 ? 36.652 -18.328 -64.444 1.00 91.75 83 ILE A N 1
ATOM 616 C CA . ILE A 1 83 ? 36.700 -18.079 -65.876 1.00 91.75 83 ILE A CA 1
ATOM 617 C C . ILE A 1 83 ? 35.416 -18.680 -66.440 1.00 91.75 83 ILE A C 1
ATOM 619 O O . ILE A 1 83 ? 35.235 -19.902 -66.455 1.00 91.75 83 ILE A O 1
ATOM 623 N N . ALA A 1 84 ? 34.492 -17.809 -66.842 1.00 89.25 84 ALA A N 1
ATOM 624 C CA . ALA A 1 84 ? 33.245 -18.224 -67.462 1.00 89.25 84 ALA A CA 1
ATOM 625 C C . ALA A 1 84 ? 33.543 -18.773 -68.858 1.00 89.25 84 ALA A C 1
ATOM 627 O O . ALA A 1 84 ? 34.065 -18.051 -69.704 1.00 89.25 84 ALA A O 1
ATOM 628 N N . SER A 1 85 ? 33.201 -20.040 -69.087 1.00 83.00 85 SER A N 1
ATOM 629 C CA . SER A 1 85 ? 33.401 -20.708 -70.371 1.00 83.00 85 SER A CA 1
ATOM 630 C C . SER A 1 85 ? 32.090 -20.785 -71.154 1.00 83.00 85 SER A C 1
ATOM 632 O O . SER A 1 85 ? 31.117 -21.398 -70.711 1.00 83.00 85 SER A O 1
ATOM 634 N N . GLY A 1 86 ? 32.073 -20.174 -72.341 1.00 79.06 86 GLY A N 1
ATOM 635 C CA . GLY A 1 86 ? 30.990 -20.294 -73.317 1.00 79.06 86 GLY A CA 1
ATOM 636 C C . GLY A 1 86 ? 29.903 -19.211 -73.243 1.00 79.06 86 GLY A C 1
ATOM 637 O O . GLY A 1 86 ? 29.634 -18.592 -72.216 1.00 79.06 86 GLY A O 1
ATOM 638 N N . LYS A 1 87 ? 29.210 -19.009 -74.373 1.00 76.44 87 LYS A N 1
ATOM 639 C CA . LYS A 1 87 ? 28.225 -17.922 -74.583 1.00 76.44 87 LYS A CA 1
ATOM 640 C C . LYS A 1 87 ? 27.012 -17.944 -73.642 1.00 76.44 87 LYS A C 1
ATOM 642 O O . LYS A 1 87 ? 26.337 -16.930 -73.501 1.00 76.44 87 LYS A O 1
ATOM 647 N N . ARG A 1 88 ? 26.702 -19.091 -73.029 1.00 80.69 88 ARG A N 1
ATOM 648 C CA . ARG A 1 88 ? 25.526 -19.294 -72.157 1.00 80.69 88 ARG A CA 1
ATOM 649 C C . ARG A 1 88 ? 25.885 -19.461 -70.673 1.00 80.69 88 ARG A C 1
ATOM 651 O O . ARG A 1 88 ? 25.039 -19.933 -69.912 1.00 80.69 88 ARG A O 1
ATOM 658 N N . ALA A 1 89 ? 27.102 -19.089 -70.274 1.00 84.62 89 ALA A N 1
ATOM 659 C CA . ALA A 1 89 ? 27.553 -19.223 -68.895 1.00 84.62 89 ALA A CA 1
ATOM 660 C C . ALA A 1 89 ? 26.709 -18.385 -67.911 1.00 84.62 89 ALA A C 1
ATOM 662 O O . ALA A 1 89 ? 26.345 -17.240 -68.197 1.00 84.62 89 ALA A O 1
ATOM 663 N N . ASP A 1 90 ? 26.421 -18.935 -66.730 1.00 88.81 90 ASP A N 1
ATOM 664 C CA . ASP A 1 90 ? 25.753 -18.241 -65.626 1.00 88.81 90 ASP A CA 1
ATOM 665 C C . ASP A 1 90 ? 26.737 -17.333 -64.871 1.00 88.81 90 ASP A C 1
ATOM 667 O O . ASP A 1 90 ? 27.228 -17.616 -63.772 1.00 88.81 90 ASP A O 1
ATOM 671 N N . LYS A 1 91 ? 27.005 -16.180 -65.485 1.00 90.12 91 LYS A N 1
ATOM 672 C CA . LYS A 1 91 ? 27.886 -15.137 -64.944 1.00 90.12 91 LYS A CA 1
ATOM 673 C C . LYS A 1 91 ? 27.395 -14.594 -63.604 1.00 90.12 91 LYS A C 1
ATOM 675 O O . LYS A 1 91 ? 28.203 -14.162 -62.787 1.00 90.12 91 LYS A O 1
ATOM 680 N N . ARG A 1 92 ? 26.081 -14.609 -63.350 1.00 90.69 92 ARG A N 1
ATOM 681 C CA . ARG A 1 92 ? 25.502 -14.055 -62.120 1.00 90.69 92 ARG A CA 1
ATOM 682 C C . ARG A 1 92 ? 25.844 -14.926 -60.919 1.00 90.69 92 ARG A C 1
ATOM 684 O O . ARG A 1 92 ? 26.201 -14.396 -59.867 1.00 90.69 92 ARG A O 1
ATOM 691 N N . THR A 1 93 ? 25.731 -16.240 -61.073 1.00 90.19 93 THR A N 1
ATOM 692 C CA . THR A 1 93 ? 26.081 -17.198 -60.021 1.00 90.19 93 THR A CA 1
ATOM 693 C C . THR A 1 93 ? 27.584 -17.197 -59.763 1.00 90.19 93 THR A C 1
ATOM 695 O O . THR A 1 93 ? 28.000 -17.083 -58.610 1.00 90.19 93 THR A O 1
ATOM 698 N N . LEU A 1 94 ? 28.401 -17.189 -60.822 1.00 90.50 94 LEU A N 1
ATOM 699 C CA . LEU A 1 94 ? 29.858 -17.116 -60.688 1.00 90.50 94 LEU A CA 1
ATOM 700 C C . LEU A 1 94 ? 30.327 -15.810 -60.035 1.00 90.50 94 LEU A C 1
ATOM 702 O O . LEU A 1 94 ? 31.152 -15.858 -59.130 1.00 90.50 94 LEU A O 1
ATOM 706 N N . ALA A 1 95 ? 29.752 -14.660 -60.402 1.00 90.75 95 ALA A N 1
ATOM 707 C CA . ALA A 1 95 ? 30.094 -13.378 -59.784 1.00 90.75 95 ALA A CA 1
ATOM 708 C C . ALA A 1 95 ? 29.747 -13.330 -58.286 1.00 90.75 95 ALA A C 1
ATOM 710 O O . ALA A 1 95 ? 30.494 -12.751 -57.498 1.00 90.75 95 ALA A O 1
ATOM 711 N N . LYS A 1 96 ? 28.634 -13.954 -57.868 1.00 89.44 96 LYS A N 1
ATOM 712 C CA . LYS A 1 96 ? 28.292 -14.086 -56.441 1.00 89.44 96 LYS A CA 1
ATOM 713 C C . LYS A 1 96 ? 29.296 -14.967 -55.702 1.00 89.44 96 LYS A C 1
ATOM 715 O O . LYS A 1 96 ? 29.684 -14.629 -54.588 1.00 89.44 96 LYS A O 1
ATOM 720 N N . LEU A 1 97 ? 29.704 -16.072 -56.323 1.00 88.81 97 LEU A N 1
ATOM 721 C CA . LEU A 1 97 ? 30.645 -17.027 -55.750 1.00 88.81 97 LEU A CA 1
ATOM 722 C C . LEU A 1 97 ? 32.042 -16.402 -55.578 1.00 88.81 97 LEU A C 1
ATOM 724 O O . LEU A 1 97 ? 32.601 -16.446 -54.484 1.00 88.81 97 LEU A O 1
ATOM 728 N N . THR A 1 98 ? 32.580 -15.750 -56.615 1.00 91.44 98 THR A N 1
ATOM 729 C CA . THR A 1 98 ? 33.902 -15.103 -56.550 1.00 91.44 98 THR A CA 1
ATOM 730 C C . THR A 1 98 ? 33.881 -13.859 -55.666 1.00 91.44 98 THR A C 1
ATOM 732 O O . THR A 1 98 ? 34.738 -13.712 -54.796 1.00 91.44 98 THR A O 1
ATOM 735 N N . GLY A 1 99 ? 32.857 -13.008 -55.807 1.00 87.19 99 GLY A N 1
ATOM 736 C CA . GLY A 1 99 ? 32.747 -11.748 -55.070 1.00 87.19 99 GLY A CA 1
ATOM 737 C C . GLY A 1 99 ? 32.623 -11.933 -53.558 1.00 87.19 99 GLY A C 1
ATOM 738 O O . GLY A 1 99 ? 33.180 -11.145 -52.799 1.00 87.19 99 GLY A O 1
ATOM 739 N N . ALA A 1 100 ? 31.964 -13.002 -53.101 1.00 84.56 100 ALA A N 1
ATOM 740 C CA . ALA A 1 100 ? 31.871 -13.302 -51.674 1.00 84.56 100 ALA A CA 1
ATOM 741 C C . ALA A 1 100 ? 33.217 -13.720 -51.051 1.00 84.56 100 ALA A C 1
ATOM 743 O O . ALA A 1 100 ? 33.404 -13.554 -49.849 1.00 84.56 100 ALA A O 1
ATOM 744 N N . THR A 1 101 ? 34.157 -14.236 -51.846 1.00 85.56 101 THR A N 1
ATOM 745 C CA . THR A 1 101 ? 35.491 -14.672 -51.380 1.00 85.56 101 THR A CA 1
ATOM 746 C C . THR A 1 101 ? 36.599 -13.653 -51.657 1.00 85.56 101 THR A C 1
ATOM 748 O O . THR A 1 101 ? 37.757 -13.903 -51.343 1.00 85.56 101 THR A O 1
ATOM 751 N N . GLY A 1 102 ? 36.254 -12.498 -52.238 1.00 81.56 102 GLY A N 1
ATOM 752 C CA . GLY A 1 102 ? 37.208 -11.443 -52.590 1.00 81.56 102 GLY A CA 1
ATOM 753 C C . GLY A 1 102 ? 37.961 -11.658 -53.909 1.00 81.56 102 GLY A C 1
ATOM 754 O O . GLY A 1 102 ? 38.872 -10.890 -54.199 1.00 81.56 102 GLY A O 1
ATOM 755 N N . GLY A 1 103 ? 37.595 -12.666 -54.708 1.00 87.44 103 GLY A N 1
ATOM 756 C CA . GLY A 1 103 ? 38.175 -12.905 -56.033 1.00 87.44 103 GLY A CA 1
ATOM 757 C C . GLY A 1 103 ? 37.334 -12.331 -57.179 1.00 87.44 103 GLY A C 1
ATOM 758 O O . GLY A 1 103 ? 36.352 -11.612 -56.966 1.00 87.44 103 GLY A O 1
ATOM 759 N N . ARG A 1 104 ? 37.708 -12.651 -58.425 1.00 89.44 104 ARG A N 1
ATOM 760 C CA . ARG A 1 104 ? 37.152 -12.013 -59.632 1.00 89.44 104 ARG A CA 1
ATOM 761 C C . ARG A 1 104 ? 36.643 -13.011 -60.673 1.00 89.44 104 ARG A C 1
ATOM 763 O O . ARG A 1 104 ? 37.148 -14.126 -60.796 1.00 89.44 104 ARG A O 1
ATOM 770 N N . LEU A 1 105 ? 35.639 -12.575 -61.434 1.00 90.56 105 LEU A N 1
ATOM 771 C CA . LEU A 1 105 ? 35.120 -13.270 -62.608 1.00 90.56 105 LEU A CA 1
ATOM 772 C C . LEU A 1 105 ? 35.794 -12.728 -63.875 1.00 90.56 105 LEU A C 1
ATOM 774 O O . LEU A 1 105 ? 35.754 -11.524 -64.126 1.00 90.56 105 LEU A O 1
ATOM 778 N N . PHE A 1 106 ? 36.342 -13.623 -64.688 1.00 88.56 106 PHE A N 1
ATOM 779 C CA . PHE A 1 106 ? 36.790 -13.359 -66.048 1.00 88.56 106 PHE A CA 1
ATOM 780 C C . PHE A 1 106 ? 35.765 -13.903 -67.031 1.00 88.56 106 PHE A C 1
ATOM 782 O O . PHE A 1 106 ? 35.323 -15.049 -66.933 1.00 88.56 106 PHE A O 1
ATOM 789 N N . ASP A 1 107 ? 35.378 -13.060 -67.975 1.00 83.19 107 ASP A N 1
ATOM 790 C CA . ASP A 1 107 ? 34.383 -13.385 -68.981 1.00 83.19 107 ASP A CA 1
ATOM 791 C C . ASP A 1 107 ? 35.086 -13.728 -70.292 1.00 83.19 107 ASP A C 1
ATOM 793 O O . ASP A 1 107 ? 35.591 -12.843 -70.983 1.00 83.19 107 ASP A O 1
ATOM 797 N N . THR A 1 108 ? 35.150 -15.017 -70.621 1.00 77.75 108 THR A N 1
ATOM 798 C CA . THR A 1 108 ? 35.809 -15.499 -71.834 1.00 77.75 108 THR A CA 1
ATOM 799 C C . THR A 1 108 ? 34.756 -16.128 -72.739 1.00 77.75 108 THR A C 1
ATOM 801 O O . THR A 1 108 ? 34.353 -17.280 -72.583 1.00 77.75 108 THR A O 1
ATOM 804 N N . THR A 1 109 ? 34.269 -15.343 -73.703 1.00 70.75 109 THR A N 1
ATOM 805 C CA . THR A 1 109 ? 33.208 -15.799 -74.617 1.00 70.75 109 THR A CA 1
ATOM 806 C C . THR A 1 109 ? 33.751 -16.736 -75.707 1.00 70.75 109 THR A C 1
ATOM 808 O O . THR A 1 109 ? 33.015 -17.611 -76.168 1.00 70.75 109 THR A O 1
ATOM 811 N N . ASP A 1 110 ? 35.042 -16.607 -76.049 1.00 74.19 110 ASP A N 1
ATOM 812 C CA . ASP A 1 110 ? 35.734 -17.383 -77.083 1.00 74.19 110 ASP A CA 1
ATOM 813 C C . ASP A 1 110 ? 37.025 -18.033 -76.555 1.00 74.19 110 ASP A C 1
ATOM 815 O O . ASP A 1 110 ? 37.837 -17.399 -75.880 1.00 74.19 110 ASP A O 1
ATOM 819 N N . VAL A 1 111 ? 37.252 -19.302 -76.917 1.00 74.38 111 VAL A N 1
ATOM 820 C CA . VAL A 1 111 ? 38.398 -20.117 -76.455 1.00 74.38 111 VAL A CA 1
ATOM 821 C C . VAL A 1 111 ? 39.751 -19.505 -76.848 1.00 74.38 111 VAL A C 1
ATOM 823 O O . VAL A 1 111 ? 40.731 -19.660 -76.125 1.00 74.38 111 VAL A O 1
ATOM 826 N N . SER A 1 112 ? 39.812 -18.745 -77.944 1.00 76.38 112 SER A N 1
ATOM 827 C CA . SER A 1 112 ? 41.027 -18.049 -78.393 1.00 76.38 112 SER A CA 1
ATOM 828 C C . SER A 1 112 ? 41.524 -16.977 -77.411 1.00 76.38 112 SER A C 1
ATOM 830 O O . SER A 1 112 ? 42.710 -16.658 -77.402 1.00 76.38 112 SER A O 1
ATOM 832 N N . GLN A 1 113 ? 40.649 -16.443 -76.553 1.00 81.75 113 GLN A N 1
ATOM 833 C CA . GLN A 1 113 ? 40.986 -15.428 -75.546 1.00 81.75 113 GLN A CA 1
ATOM 834 C C . GLN A 1 113 ? 41.404 -16.034 -74.198 1.00 81.75 113 GLN A C 1
ATOM 836 O O . GLN A 1 113 ? 41.804 -15.314 -73.277 1.00 81.75 113 GLN A O 1
ATOM 841 N N . LEU A 1 114 ? 41.328 -17.358 -74.063 1.00 84.56 114 LEU A N 1
ATOM 842 C CA . LEU A 1 114 ? 41.612 -18.053 -72.814 1.00 84.56 114 LEU A CA 1
ATOM 843 C C . LEU A 1 114 ? 43.079 -17.883 -72.396 1.00 84.56 114 LEU A C 1
ATOM 845 O O . LEU A 1 114 ? 43.358 -17.580 -71.238 1.00 84.56 114 LEU A O 1
ATOM 849 N N . THR A 1 115 ? 44.014 -17.968 -73.346 1.00 85.81 115 THR A N 1
ATOM 850 C CA . THR A 1 115 ? 45.449 -17.761 -73.094 1.00 85.81 115 THR A CA 1
ATOM 851 C C . THR A 1 115 ? 45.740 -16.362 -72.548 1.00 85.81 115 THR A C 1
ATOM 853 O O . THR A 1 115 ? 46.465 -16.218 -71.564 1.00 85.81 115 THR A O 1
ATOM 856 N N . ALA A 1 116 ? 45.127 -15.327 -73.128 1.00 86.56 116 ALA A N 1
ATOM 857 C CA . ALA A 1 116 ? 45.281 -13.950 -72.656 1.00 86.56 116 ALA A CA 1
ATOM 858 C C . ALA A 1 116 ? 44.664 -13.745 -71.259 1.00 86.56 116 ALA A C 1
ATOM 860 O O . ALA A 1 116 ? 45.200 -13.006 -70.429 1.00 86.56 116 ALA A O 1
ATOM 861 N N . THR A 1 117 ? 43.563 -14.442 -70.977 1.00 87.94 117 THR A N 1
ATOM 862 C CA . THR A 1 117 ? 42.878 -14.396 -69.681 1.00 87.94 117 THR A CA 1
ATOM 863 C C . THR A 1 117 ? 43.735 -15.031 -68.584 1.00 87.94 117 THR A C 1
ATOM 865 O O . THR A 1 117 ? 43.923 -14.420 -67.533 1.00 87.94 117 THR A O 1
ATOM 868 N N . TYR A 1 118 ? 44.338 -16.198 -68.840 1.00 87.88 118 TYR A N 1
ATOM 869 C CA . TYR A 1 118 ? 45.264 -16.829 -67.893 1.00 87.88 118 TYR A CA 1
ATOM 870 C C . TYR A 1 118 ? 46.527 -15.996 -67.654 1.00 87.88 118 TYR A C 1
ATOM 872 O O . TYR A 1 118 ? 46.956 -15.882 -66.509 1.00 87.88 118 TYR A O 1
ATOM 880 N N . ALA A 1 119 ? 47.089 -15.359 -68.688 1.00 87.62 119 ALA A N 1
ATOM 881 C CA . ALA A 1 119 ? 48.225 -14.449 -68.520 1.00 87.62 119 ALA A CA 1
ATOM 882 C C . ALA A 1 119 ? 47.869 -13.234 -67.641 1.00 87.62 119 ALA A C 1
ATOM 884 O O . ALA A 1 119 ? 48.659 -12.811 -66.796 1.00 87.62 119 ALA A O 1
ATOM 885 N N . THR A 1 120 ? 46.654 -12.703 -67.800 1.00 88.00 120 THR A N 1
ATOM 886 C CA . THR A 1 120 ? 46.147 -11.593 -66.979 1.00 88.00 120 THR A CA 1
ATOM 887 C C . THR A 1 120 ? 45.947 -12.020 -65.528 1.00 88.00 120 THR A C 1
ATOM 889 O O . THR A 1 120 ? 46.366 -11.302 -64.622 1.00 88.00 120 THR A O 1
ATOM 892 N N . LEU A 1 121 ? 45.351 -13.196 -65.307 1.00 88.69 121 LEU A N 1
ATOM 893 C CA . LEU A 1 121 ? 45.181 -13.771 -63.977 1.00 88.69 121 LEU A CA 1
ATOM 894 C C . LEU A 1 121 ? 46.536 -14.002 -63.298 1.00 88.69 121 LEU A C 1
ATOM 896 O O . LEU A 1 121 ? 46.698 -13.605 -62.153 1.00 88.69 121 LEU A O 1
ATOM 900 N N . ALA A 1 122 ? 47.524 -14.570 -63.995 1.00 86.50 122 ALA A N 1
ATOM 901 C CA . ALA A 1 122 ? 48.860 -14.790 -63.435 1.00 86.50 122 ALA A CA 1
ATOM 902 C C . ALA A 1 122 ? 49.504 -13.478 -62.948 1.00 86.50 122 ALA A C 1
ATOM 904 O O . ALA A 1 122 ? 49.918 -13.386 -61.796 1.00 86.50 122 ALA A O 1
ATOM 905 N N . ASN A 1 123 ? 49.487 -12.429 -63.776 1.00 87.50 123 ASN A N 1
ATOM 906 C CA . ASN A 1 123 ? 50.030 -11.119 -63.401 1.00 87.50 123 ASN A CA 1
ATOM 907 C C . ASN A 1 123 ? 49.249 -10.446 -62.253 1.00 87.50 123 ASN A C 1
ATOM 909 O O . ASN A 1 123 ? 49.818 -9.678 -61.480 1.00 87.50 123 ASN A O 1
ATOM 913 N N . GLU A 1 124 ? 47.943 -10.702 -62.131 1.00 85.38 124 GLU A N 1
ATOM 914 C CA . GLU A 1 124 ? 47.146 -10.238 -60.989 1.00 85.38 124 GLU A CA 1
ATOM 915 C C . GLU A 1 124 ? 47.526 -10.981 -59.707 1.00 85.38 124 GLU A C 1
ATOM 917 O O . GLU A 1 124 ? 47.740 -10.342 -58.676 1.00 85.38 124 GLU A O 1
ATOM 922 N N . LEU A 1 125 ? 47.666 -12.306 -59.771 1.00 84.75 125 LEU A N 1
ATOM 923 C CA . LEU A 1 125 ? 48.067 -13.117 -58.625 1.00 84.75 125 LEU A CA 1
ATOM 924 C C . LEU A 1 125 ? 49.468 -12.742 -58.125 1.00 84.75 125 LEU A C 1
ATOM 926 O O . LEU A 1 125 ? 49.650 -12.608 -56.918 1.00 84.75 125 LEU A O 1
ATOM 930 N N . ASP A 1 126 ? 50.410 -12.454 -59.027 1.00 83.69 126 ASP A N 1
ATOM 931 C CA . ASP A 1 126 ? 51.764 -11.997 -58.673 1.00 83.69 126 ASP A CA 1
ATOM 932 C C . ASP A 1 126 ? 51.782 -10.637 -57.952 1.00 83.69 126 ASP A C 1
ATOM 934 O O . ASP A 1 126 ? 52.736 -10.303 -57.247 1.00 83.69 126 ASP A O 1
ATOM 938 N N . ARG A 1 127 ? 50.730 -9.828 -58.123 1.00 81.12 127 ARG A N 1
ATOM 939 C CA . ARG A 1 127 ? 50.611 -8.472 -57.562 1.00 81.12 127 ARG A CA 1
ATOM 940 C C . ARG A 1 127 ? 49.592 -8.369 -56.429 1.00 81.12 127 ARG A C 1
ATOM 942 O O . ARG A 1 127 ? 49.312 -7.263 -55.967 1.00 81.12 127 ARG A O 1
ATOM 949 N N . THR A 1 128 ? 49.020 -9.489 -55.994 1.00 74.75 128 THR A N 1
ATOM 950 C CA . THR A 1 128 ? 47.976 -9.511 -54.968 1.00 74.75 128 THR A CA 1
ATOM 951 C C . THR A 1 128 ? 48.547 -9.977 -53.637 1.00 74.75 128 THR A C 1
ATOM 953 O O . THR A 1 128 ? 49.105 -11.064 -53.526 1.00 74.75 128 THR A O 1
ATOM 956 N N . TRP A 1 129 ? 48.352 -9.170 -52.594 1.00 74.06 129 TRP A N 1
ATOM 957 C CA . TRP A 1 129 ? 48.697 -9.530 -51.219 1.00 74.06 129 TRP A CA 1
ATOM 958 C C . TRP A 1 129 ? 47.430 -9.813 -50.413 1.00 74.06 129 TRP A C 1
ATOM 960 O O . TRP A 1 129 ? 46.477 -9.035 -50.453 1.00 74.06 129 TRP A O 1
ATOM 970 N N . GLN A 1 130 ? 47.436 -10.903 -49.647 1.00 73.62 130 GLN A N 1
ATOM 971 C CA . GLN A 1 130 ? 46.357 -11.256 -48.724 1.00 73.62 130 GLN A CA 1
ATOM 972 C C . GLN A 1 130 ? 46.743 -10.869 -47.292 1.00 73.62 130 GLN A C 1
ATOM 974 O O . GLN A 1 130 ? 47.846 -11.170 -46.836 1.00 73.62 130 GLN A O 1
ATOM 979 N N . LEU A 1 131 ? 45.826 -10.213 -46.577 1.00 71.50 131 LEU A N 1
ATOM 980 C CA . LEU A 1 131 ? 45.993 -9.819 -45.178 1.00 71.50 131 LEU A CA 1
ATOM 981 C C . LEU A 1 131 ? 44.871 -10.426 -44.332 1.00 71.50 131 LEU A C 1
ATOM 983 O O . LEU A 1 131 ? 43.702 -10.104 -44.539 1.00 71.50 131 LEU A O 1
ATOM 987 N N . SER A 1 132 ? 45.238 -11.230 -43.334 1.00 71.81 132 SER A N 1
ATOM 988 C CA . SER A 1 132 ? 44.301 -11.845 -42.386 1.00 71.81 132 SER A CA 1
ATOM 989 C C . SER A 1 132 ? 44.559 -11.308 -40.975 1.00 71.81 132 SER A C 1
ATOM 991 O O . SER A 1 132 ? 45.699 -11.269 -40.516 1.00 71.81 132 SER A O 1
ATOM 993 N N . TYR A 1 133 ? 43.509 -10.873 -40.276 1.00 71.25 133 TYR A N 1
ATOM 994 C CA . TYR A 1 133 ? 43.584 -10.346 -38.908 1.00 71.25 133 TYR A CA 1
ATOM 995 C C . TYR A 1 133 ? 42.342 -10.761 -38.108 1.00 71.25 133 TYR A C 1
ATOM 997 O O . TYR A 1 133 ? 41.271 -10.994 -38.667 1.00 71.25 133 TYR A O 1
ATOM 1005 N N . LEU A 1 134 ? 42.477 -10.851 -36.784 1.00 75.00 134 LEU A N 1
ATOM 1006 C CA . LEU A 1 134 ? 41.368 -11.161 -35.879 1.00 75.00 134 LEU A CA 1
ATOM 1007 C C . LEU A 1 134 ? 40.677 -9.867 -35.433 1.00 75.00 134 LEU A C 1
ATOM 1009 O O . LEU A 1 134 ? 41.337 -8.942 -34.960 1.00 75.00 134 LEU A O 1
ATOM 1013 N N . THR A 1 135 ? 39.348 -9.810 -35.539 1.00 76.94 135 THR A N 1
ATOM 1014 C CA . THR A 1 135 ? 38.537 -8.670 -35.083 1.00 76.94 135 THR A CA 1
ATOM 1015 C C . THR A 1 135 ? 37.545 -9.080 -33.999 1.00 76.94 135 THR A C 1
ATOM 1017 O O . THR A 1 135 ? 37.043 -10.200 -33.995 1.00 76.94 135 THR A O 1
ATOM 1020 N N . ARG A 1 136 ? 37.255 -8.160 -33.070 1.00 79.50 136 ARG A N 1
ATOM 1021 C CA . ARG A 1 136 ? 36.183 -8.307 -32.065 1.00 79.50 136 ARG A CA 1
ATOM 1022 C C . ARG A 1 136 ? 34.844 -7.716 -32.527 1.00 79.50 136 ARG A C 1
ATOM 1024 O O . ARG A 1 136 ? 33.873 -7.773 -31.777 1.00 79.50 136 ARG A O 1
ATOM 1031 N N . ALA A 1 137 ? 34.805 -7.111 -33.713 1.00 76.50 137 ALA A N 1
ATOM 1032 C CA . ALA A 1 137 ? 33.601 -6.510 -34.276 1.00 76.50 137 ALA A CA 1
ATOM 1033 C C . ALA A 1 137 ? 32.552 -7.587 -34.613 1.00 76.50 137 ALA A C 1
ATOM 1035 O O . ALA A 1 137 ? 32.897 -8.696 -35.027 1.00 76.50 137 ALA A O 1
ATOM 1036 N N . ARG A 1 138 ? 31.270 -7.280 -34.397 1.00 76.88 138 ARG A N 1
ATOM 1037 C CA . ARG A 1 138 ? 30.156 -8.216 -34.610 1.00 76.88 138 ARG A CA 1
ATOM 1038 C C . ARG A 1 138 ? 29.732 -8.223 -36.084 1.00 76.88 138 ARG A C 1
ATOM 1040 O O . ARG A 1 138 ? 29.936 -7.221 -36.768 1.00 76.88 138 ARG A O 1
ATOM 1047 N N . PRO A 1 139 ? 29.097 -9.303 -36.584 1.00 73.25 139 PRO A N 1
ATOM 1048 C CA . PRO A 1 139 ? 28.531 -9.315 -37.932 1.00 73.25 139 PRO A CA 1
ATOM 1049 C C . PRO A 1 139 ? 27.591 -8.122 -38.164 1.00 73.25 139 PRO A C 1
ATOM 1051 O O . PRO A 1 139 ? 26.627 -7.941 -37.420 1.00 73.25 139 PRO A O 1
ATOM 1054 N N . GLY A 1 140 ? 27.888 -7.304 -39.178 1.00 72.94 140 GLY A N 1
ATOM 1055 C CA . GLY A 1 140 ? 27.169 -6.066 -39.499 1.00 72.94 140 GLY A CA 1
ATOM 1056 C C . GLY A 1 140 ? 27.816 -4.762 -39.011 1.00 72.94 140 GLY A C 1
ATOM 1057 O O . GLY A 1 140 ? 27.451 -3.704 -39.531 1.00 72.94 140 GLY A O 1
ATOM 1058 N N . ASP A 1 141 ? 28.788 -4.812 -38.093 1.00 80.69 141 ASP A N 1
ATOM 1059 C CA . ASP A 1 141 ? 29.491 -3.613 -37.615 1.00 80.69 141 ASP 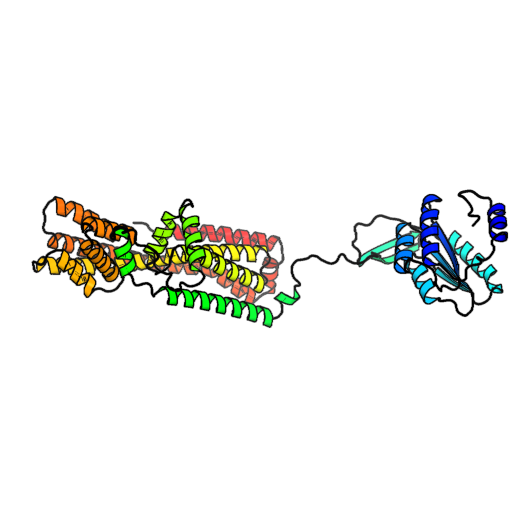A CA 1
ATOM 1060 C C . ASP A 1 141 ? 30.349 -2.986 -38.737 1.00 80.69 141 ASP A C 1
ATOM 1062 O O . ASP A 1 141 ? 30.925 -3.712 -39.562 1.00 80.69 141 ASP A O 1
ATOM 1066 N N . PRO A 1 142 ? 30.458 -1.644 -38.798 1.00 80.19 142 PRO A N 1
ATOM 1067 C CA . PRO A 1 142 ? 31.360 -0.967 -39.721 1.00 80.19 142 PRO A CA 1
ATOM 1068 C C . PRO A 1 142 ? 32.815 -1.120 -39.265 1.00 80.19 142 PRO A C 1
ATOM 1070 O O . PRO A 1 142 ? 33.146 -0.942 -38.093 1.00 80.19 142 PRO A O 1
ATOM 1073 N N . LEU A 1 143 ? 33.699 -1.405 -40.212 1.00 80.00 143 LEU A N 1
ATOM 1074 C CA . LEU A 1 143 ? 35.124 -1.583 -40.005 1.00 80.00 143 LEU A CA 1
ATOM 1075 C C . LEU A 1 143 ? 35.909 -0.759 -41.028 1.00 80.00 143 LEU A C 1
ATOM 1077 O O . LEU A 1 143 ? 35.726 -0.913 -42.232 1.00 80.00 143 LEU A O 1
ATOM 1081 N N . THR A 1 144 ? 36.826 0.081 -40.558 1.00 81.06 144 THR A N 1
ATOM 1082 C CA . THR A 1 144 ? 37.692 0.885 -41.429 1.00 81.06 144 THR A CA 1
ATOM 1083 C C . THR A 1 144 ? 39.089 0.277 -41.474 1.00 81.06 144 THR A C 1
ATOM 1085 O O . THR A 1 144 ? 39.763 0.200 -40.449 1.00 81.06 144 THR A O 1
ATOM 1088 N N . LEU A 1 145 ? 39.536 -0.133 -42.660 1.00 79.50 145 LEU A N 1
ATOM 1089 C CA . LEU A 1 145 ? 40.884 -0.644 -42.912 1.00 79.50 145 LEU A CA 1
ATOM 1090 C C . LEU A 1 145 ? 41.713 0.424 -43.632 1.00 79.50 145 LEU A C 1
ATOM 1092 O O . LEU A 1 145 ? 41.316 0.915 -44.686 1.00 79.50 145 LEU A O 1
ATOM 1096 N N . GLY A 1 146 ? 42.861 0.793 -43.058 1.00 83.12 146 GLY A N 1
ATOM 1097 C CA . GLY A 1 146 ? 43.825 1.714 -43.661 1.00 83.12 146 GLY A CA 1
ATOM 1098 C C . GLY A 1 146 ? 45.068 0.966 -44.134 1.00 83.12 146 GLY A C 1
ATOM 1099 O O . GLY A 1 146 ? 45.727 0.314 -43.329 1.00 83.12 146 GLY A O 1
ATOM 1100 N N . VAL A 1 147 ? 45.405 1.077 -45.419 1.00 79.50 147 VAL A N 1
ATOM 1101 C CA . VAL A 1 147 ? 46.602 0.464 -46.014 1.00 79.50 147 VAL A CA 1
ATOM 1102 C C . VAL A 1 147 ? 47.601 1.559 -46.374 1.00 79.50 147 VAL A C 1
ATOM 1104 O O . VAL A 1 147 ? 47.238 2.581 -46.966 1.00 79.50 147 VAL A O 1
ATOM 1107 N N . ARG A 1 148 ? 48.875 1.350 -46.023 1.00 82.06 148 ARG A N 1
ATOM 1108 C CA . ARG A 1 148 ? 49.981 2.242 -46.380 1.00 82.06 148 ARG A CA 1
ATOM 1109 C C . ARG A 1 148 ? 51.099 1.457 -47.061 1.00 82.06 148 ARG A C 1
ATOM 1111 O O . ARG A 1 148 ? 51.654 0.548 -46.457 1.00 82.06 148 ARG A O 1
ATOM 1118 N N . ALA A 1 149 ? 51.466 1.869 -48.272 1.00 79.25 149 ALA A N 1
ATOM 1119 C CA . ALA A 1 149 ? 52.604 1.336 -49.018 1.00 79.25 149 ALA A CA 1
ATOM 1120 C C . ALA A 1 149 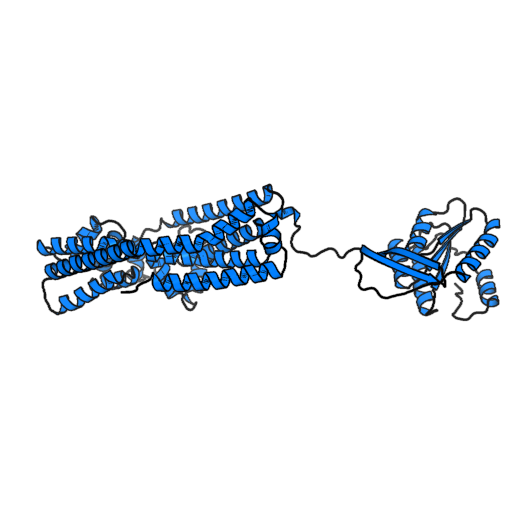? 53.525 2.503 -49.412 1.00 79.25 149 ALA A C 1
ATOM 1122 O O . ALA A 1 149 ? 53.190 3.314 -50.275 1.00 79.25 149 ALA A O 1
ATOM 1123 N N . GLY A 1 150 ? 54.658 2.648 -48.716 1.00 82.81 150 GLY A N 1
ATOM 1124 C CA . GLY A 1 150 ? 55.561 3.793 -48.880 1.00 82.81 150 GLY A CA 1
ATOM 1125 C C . GLY A 1 150 ? 54.888 5.139 -48.561 1.00 82.81 150 GLY A C 1
ATOM 1126 O O . GLY A 1 150 ? 54.500 5.413 -47.414 1.00 82.81 150 GLY A O 1
ATOM 1127 N N . THR A 1 151 ? 54.759 5.993 -49.580 1.00 80.44 151 THR A N 1
ATOM 1128 C CA . THR A 1 151 ? 54.096 7.309 -49.511 1.00 80.44 151 THR A CA 1
ATOM 1129 C C . THR A 1 151 ? 52.593 7.253 -49.805 1.00 80.44 151 THR A C 1
ATOM 1131 O O . THR A 1 151 ? 51.876 8.174 -49.417 1.00 80.44 151 THR A O 1
ATOM 1134 N N . ALA A 1 152 ? 52.087 6.173 -50.409 1.00 78.19 152 ALA A N 1
ATOM 1135 C CA . ALA A 1 152 ? 50.671 6.017 -50.731 1.00 78.19 152 ALA A CA 1
ATOM 1136 C C . ALA A 1 152 ? 49.861 5.542 -49.510 1.00 78.19 152 ALA A C 1
ATOM 1138 O O . ALA A 1 152 ? 50.272 4.626 -48.790 1.00 78.19 152 ALA A O 1
ATOM 1139 N N . ARG A 1 153 ? 48.691 6.157 -49.281 1.00 83.69 153 ARG A N 1
ATOM 1140 C CA . ARG A 1 153 ? 47.715 5.763 -48.251 1.00 83.69 153 ARG A CA 1
ATOM 1141 C C . ARG A 1 153 ? 46.332 5.613 -48.875 1.00 83.69 153 ARG A C 1
ATOM 1143 O O . ARG A 1 153 ? 45.902 6.493 -49.612 1.00 83.69 153 ARG A O 1
ATOM 1150 N N . SER A 1 154 ? 45.628 4.543 -48.526 1.00 82.19 154 SER A N 1
ATOM 1151 C CA . SER A 1 154 ? 44.226 4.329 -48.892 1.00 82.19 154 SER A CA 1
ATOM 1152 C C . SER A 1 154 ? 43.446 3.812 -47.686 1.00 82.19 154 SER A C 1
ATOM 1154 O O . SER A 1 154 ? 44.014 3.140 -46.823 1.00 82.19 154 SER A O 1
ATOM 1156 N N . HIS A 1 155 ? 42.160 4.143 -47.602 1.00 84.25 155 HIS A N 1
ATOM 1157 C CA . HIS A 1 155 ? 41.262 3.636 -46.570 1.00 84.25 155 HIS A CA 1
ATOM 1158 C C . HIS A 1 155 ? 40.014 3.045 -47.216 1.00 84.25 155 HIS A C 1
ATOM 1160 O O . HIS A 1 155 ? 39.481 3.595 -48.176 1.00 84.25 155 HIS A O 1
ATOM 1166 N N . VAL A 1 156 ? 39.539 1.930 -46.671 1.00 80.19 156 VAL A N 1
ATOM 1167 C CA . VAL A 1 156 ? 38.327 1.255 -47.128 1.00 80.19 156 VAL A CA 1
ATOM 1168 C C . VAL A 1 156 ? 37.438 1.004 -45.919 1.00 80.19 156 VAL A C 1
ATOM 1170 O O . VAL A 1 156 ? 37.889 0.470 -44.906 1.00 80.19 156 VAL A O 1
ATOM 1173 N N . GLN A 1 157 ? 36.172 1.404 -46.021 1.00 80.31 157 GLN A N 1
ATOM 1174 C CA . GLN A 1 157 ? 35.144 1.027 -45.057 1.00 80.31 157 GLN A CA 1
ATOM 1175 C C . GLN A 1 157 ? 34.455 -0.247 -45.533 1.00 80.31 157 GLN A C 1
ATOM 1177 O O . GLN A 1 157 ? 33.935 -0.317 -46.644 1.00 80.31 157 GLN A O 1
ATOM 1182 N N . LEU A 1 158 ? 34.459 -1.255 -44.676 1.00 74.75 158 LEU A N 1
ATOM 1183 C CA . LEU A 1 158 ? 33.875 -2.567 -44.899 1.00 74.75 158 LEU A CA 1
ATOM 1184 C C . LEU A 1 158 ? 32.864 -2.838 -43.787 1.00 74.75 158 LEU A C 1
ATOM 1186 O O . LEU A 1 158 ? 32.932 -2.250 -42.711 1.00 74.75 158 LEU A O 1
ATOM 1190 N N . ARG A 1 159 ? 31.905 -3.727 -44.032 1.00 76.31 159 ARG A N 1
ATOM 1191 C CA . ARG A 1 159 ? 31.054 -4.272 -42.967 1.00 76.31 159 ARG A CA 1
ATOM 1192 C C . ARG A 1 159 ? 31.505 -5.681 -42.660 1.00 76.31 159 ARG A C 1
ATOM 1194 O O . ARG A 1 159 ? 31.803 -6.431 -43.587 1.00 76.31 159 ARG A O 1
ATOM 1201 N N . VAL A 1 160 ? 31.531 -6.037 -41.381 1.00 76.19 160 VAL A N 1
ATOM 1202 C CA . VAL A 1 160 ? 31.886 -7.396 -40.968 1.00 76.19 160 VAL A CA 1
ATOM 1203 C C . VAL A 1 160 ? 30.862 -8.376 -41.559 1.00 76.19 160 VAL A C 1
ATOM 1205 O O . VAL A 1 160 ? 29.667 -8.233 -41.278 1.00 76.19 160 VAL A O 1
ATOM 1208 N N . PRO A 1 161 ? 31.289 -9.347 -42.384 1.00 63.75 161 PRO A N 1
ATOM 1209 C CA . PRO A 1 161 ? 30.384 -10.311 -42.992 1.00 63.75 161 PRO A CA 1
ATOM 1210 C C . PRO A 1 161 ? 29.798 -11.278 -41.950 1.00 63.75 161 PRO A C 1
ATOM 1212 O O . PRO A 1 161 ? 30.460 -11.664 -40.990 1.00 63.75 161 PRO A O 1
ATOM 1215 N N . GLY A 1 162 ? 28.536 -11.666 -42.151 1.00 63.19 162 GLY A N 1
ATOM 1216 C CA . GLY A 1 162 ? 27.796 -12.617 -41.315 1.00 63.19 162 GLY A CA 1
ATOM 1217 C C . GLY A 1 162 ? 26.369 -12.147 -41.014 1.00 63.19 162 GLY A C 1
ATOM 1218 O O . GLY A 1 162 ? 26.056 -10.960 -41.101 1.00 63.19 162 GLY A O 1
ATOM 1219 N N . ALA A 1 163 ? 25.478 -13.083 -40.679 1.00 56.62 163 ALA A N 1
ATOM 1220 C CA . ALA A 1 163 ? 24.128 -12.742 -40.239 1.00 56.62 163 ALA A CA 1
ATOM 1221 C C . ALA A 1 163 ? 24.179 -12.236 -38.785 1.00 56.62 163 ALA A C 1
ATOM 1223 O O . ALA A 1 163 ? 24.829 -12.883 -37.956 1.00 56.62 163 ALA A O 1
ATOM 1224 N N . PRO A 1 164 ? 23.517 -11.114 -38.445 1.00 57.44 164 PRO A N 1
ATOM 1225 C CA . PRO A 1 164 ? 23.426 -10.686 -37.057 1.00 57.44 164 PRO A CA 1
ATOM 1226 C C . PRO A 1 164 ? 22.755 -11.804 -36.242 1.00 57.44 164 PRO A C 1
ATOM 1228 O O . PRO A 1 164 ? 21.783 -12.397 -36.723 1.00 57.44 164 PRO A O 1
ATOM 1231 N N . PRO A 1 165 ? 23.250 -12.134 -35.035 1.00 51.84 165 PRO A N 1
ATOM 1232 C CA . PRO A 1 165 ? 22.581 -13.113 -34.192 1.00 51.84 165 PRO A CA 1
ATOM 1233 C C . PRO A 1 165 ? 21.143 -12.648 -33.955 1.00 51.84 165 PRO A C 1
ATOM 1235 O O . PRO A 1 165 ? 20.919 -11.499 -33.568 1.00 51.84 165 PRO A O 1
ATOM 1238 N N . SER A 1 166 ? 20.175 -13.529 -34.223 1.00 51.69 166 SER A N 1
ATOM 1239 C CA . SER A 1 166 ? 18.762 -13.273 -33.942 1.00 51.69 166 SER A CA 1
ATOM 1240 C C . SER A 1 166 ? 18.646 -12.903 -32.468 1.00 51.69 166 SER A C 1
ATOM 1242 O O . SER A 1 166 ? 18.910 -13.730 -31.596 1.00 51.69 166 SER A O 1
ATOM 1244 N N . ALA A 1 167 ? 18.349 -11.636 -32.192 1.00 49.44 167 ALA A N 1
ATOM 1245 C CA . ALA A 1 167 ? 18.335 -11.109 -30.843 1.00 49.44 167 ALA A CA 1
ATOM 1246 C C . ALA A 1 167 ? 17.245 -11.819 -30.030 1.00 49.44 167 ALA A C 1
ATOM 1248 O O . ALA A 1 167 ? 16.073 -11.465 -30.104 1.00 49.44 167 ALA A O 1
ATOM 1249 N N . ALA A 1 168 ? 17.638 -12.787 -29.203 1.00 45.56 168 ALA A N 1
ATOM 1250 C CA . ALA A 1 168 ? 16.886 -13.158 -28.011 1.00 45.56 168 ALA A CA 1
ATOM 1251 C C . ALA A 1 168 ? 17.090 -12.050 -26.957 1.00 45.56 168 ALA A C 1
ATOM 1253 O O . ALA A 1 168 ? 17.752 -12.235 -25.940 1.00 45.56 168 ALA A O 1
ATOM 1254 N N . GLY A 1 169 ? 16.610 -10.847 -27.275 1.00 47.06 169 GLY A N 1
ATOM 1255 C CA . GLY A 1 169 ? 16.414 -9.752 -26.331 1.00 47.06 169 GLY A CA 1
ATOM 1256 C C . GLY A 1 169 ? 14.979 -9.775 -25.795 1.00 47.06 169 GLY A C 1
ATOM 1257 O O . GLY A 1 169 ? 14.130 -10.460 -26.371 1.00 47.06 169 GLY A O 1
ATOM 1258 N N . PRO A 1 170 ? 14.692 -9.060 -24.693 1.00 51.94 170 PRO A N 1
ATOM 1259 C CA . PRO A 1 170 ? 13.357 -9.013 -24.107 1.00 51.94 170 PRO A CA 1
ATOM 1260 C C . PRO A 1 170 ? 12.340 -8.504 -25.139 1.00 51.94 170 PRO A C 1
ATOM 1262 O O . PRO A 1 170 ? 12.714 -7.794 -26.070 1.00 51.94 170 PRO A O 1
ATOM 1265 N N . LEU A 1 171 ? 11.082 -8.923 -24.962 1.00 53.09 171 LEU A N 1
ATOM 1266 C CA . LEU A 1 171 ? 9.904 -8.677 -25.807 1.00 53.09 171 LEU A CA 1
ATOM 1267 C C . LEU A 1 171 ? 10.005 -7.441 -26.734 1.00 53.09 171 LEU A C 1
ATOM 1269 O O . LEU A 1 171 ? 10.387 -6.361 -26.277 1.00 53.09 171 LEU A O 1
ATOM 1273 N N . PRO A 1 172 ? 9.602 -7.557 -28.015 1.00 50.22 172 PRO A N 1
ATOM 1274 C CA . PRO A 1 172 ? 9.770 -6.498 -29.007 1.00 50.22 172 PRO A CA 1
ATOM 1275 C C . PRO A 1 172 ? 9.151 -5.166 -28.550 1.00 50.22 172 PRO A C 1
ATOM 1277 O O . PRO A 1 172 ? 7.968 -5.087 -28.219 1.00 50.22 172 PRO A O 1
ATOM 1280 N N . ALA A 1 173 ? 9.960 -4.100 -28.580 1.00 53.19 173 ALA A N 1
ATOM 1281 C CA . ALA A 1 173 ? 9.612 -2.747 -28.124 1.00 53.19 173 ALA A CA 1
ATOM 1282 C C . ALA A 1 173 ? 8.394 -2.121 -28.839 1.00 53.19 173 ALA A C 1
ATOM 1284 O O . ALA A 1 173 ? 7.814 -1.155 -28.345 1.00 53.19 173 ALA A O 1
ATOM 1285 N N . SER A 1 174 ? 7.959 -2.686 -29.968 1.00 53.66 174 SER A N 1
ATOM 1286 C CA . SER A 1 174 ? 6.748 -2.270 -30.684 1.00 53.66 174 SER A CA 1
ATOM 1287 C C . SER A 1 174 ? 5.449 -2.625 -29.953 1.00 53.66 174 SER A C 1
ATOM 1289 O O . SER A 1 174 ? 4.429 -1.995 -30.215 1.00 53.66 174 SER A O 1
ATOM 1291 N N . VAL A 1 175 ? 5.471 -3.573 -29.009 1.00 51.97 175 VAL A N 1
ATOM 1292 C CA . VAL A 1 175 ? 4.290 -3.920 -28.198 1.00 51.97 175 VAL A CA 1
ATOM 1293 C C . VAL A 1 175 ? 4.036 -2.877 -27.103 1.00 51.97 175 VAL A C 1
ATOM 1295 O O . VAL A 1 175 ? 2.889 -2.674 -26.714 1.00 51.97 175 VAL A O 1
ATOM 1298 N N . LEU A 1 176 ? 5.077 -2.176 -26.633 1.00 49.19 176 LEU A N 1
ATOM 1299 C CA . LEU A 1 176 ? 4.979 -1.177 -25.557 1.00 49.19 176 LEU A CA 1
ATOM 1300 C C . LEU A 1 176 ? 4.690 0.254 -26.040 1.00 49.19 176 LEU A C 1
ATOM 1302 O O . LEU A 1 176 ? 4.302 1.088 -25.229 1.00 49.19 176 LEU A O 1
ATOM 1306 N N . HIS A 1 177 ? 4.913 0.578 -27.316 1.00 52.12 177 HIS A N 1
ATOM 1307 C CA . HIS A 1 177 ? 4.717 1.943 -27.833 1.00 52.12 177 HIS A CA 1
ATOM 1308 C C . HIS A 1 177 ? 3.369 2.177 -28.525 1.00 52.12 177 HIS A C 1
ATOM 1310 O O . HIS A 1 177 ? 3.056 3.317 -28.872 1.00 52.12 177 HIS A O 1
ATOM 1316 N N . ASP A 1 178 ? 2.540 1.145 -28.696 1.00 60.78 178 ASP A N 1
ATOM 1317 C CA . ASP A 1 178 ? 1.191 1.335 -29.219 1.00 60.78 178 ASP A CA 1
ATOM 1318 C C . ASP A 1 178 ? 0.240 1.796 -28.095 1.00 60.78 178 ASP A C 1
ATOM 1320 O O . ASP A 1 178 ? -0.009 1.086 -27.118 1.00 60.78 178 ASP A O 1
ATOM 1324 N N . ARG A 1 179 ? -0.343 3.000 -28.217 1.00 58.12 179 ARG A N 1
ATOM 1325 C CA . ARG A 1 179 ? -1.330 3.522 -27.243 1.00 58.12 179 ARG A CA 1
ATOM 1326 C C . ARG A 1 179 ? -2.516 2.568 -27.058 1.00 58.12 179 ARG A C 1
ATOM 1328 O O . ARG A 1 179 ? -3.164 2.608 -26.013 1.00 58.12 179 ARG A O 1
ATOM 1335 N N . ARG A 1 180 ? -2.800 1.709 -28.044 1.00 61.12 180 ARG A N 1
ATOM 1336 C CA . ARG A 1 180 ? -3.888 0.721 -28.006 1.00 61.12 180 ARG A CA 1
ATOM 1337 C C . ARG A 1 180 ? -3.569 -0.486 -27.121 1.00 61.12 180 ARG A C 1
ATOM 1339 O O . ARG A 1 180 ? -4.460 -0.942 -26.408 1.00 61.12 180 ARG A O 1
ATOM 1346 N N . THR A 1 181 ? -2.325 -0.970 -27.102 1.00 61.09 181 THR A N 1
ATOM 1347 C CA . THR A 1 181 ? -1.917 -2.086 -26.227 1.00 61.09 181 THR A CA 1
ATOM 1348 C C . THR A 1 181 ? -1.838 -1.630 -24.772 1.00 61.09 181 THR A C 1
ATOM 1350 O O . THR A 1 181 ? -2.351 -2.319 -23.894 1.00 61.09 181 THR A O 1
ATOM 1353 N N . ALA A 1 182 ? -1.323 -0.423 -24.516 1.00 58.75 182 ALA A N 1
ATOM 1354 C CA . ALA A 1 182 ? -1.344 0.187 -23.185 1.00 58.75 182 ALA A CA 1
ATOM 1355 C C . ALA A 1 182 ? -2.782 0.392 -22.664 1.00 58.75 182 ALA A C 1
ATOM 1357 O O . ALA A 1 182 ? -3.082 0.042 -21.523 1.00 58.75 182 ALA A O 1
ATOM 1358 N N . ALA A 1 183 ? -3.701 0.880 -23.509 1.00 63.22 183 ALA A N 1
ATOM 1359 C CA . ALA A 1 183 ? -5.118 1.010 -23.156 1.00 63.22 183 ALA A CA 1
ATOM 1360 C C . ALA A 1 183 ? -5.793 -0.351 -22.902 1.00 63.22 183 ALA A C 1
ATOM 1362 O O . ALA A 1 183 ? -6.578 -0.476 -21.963 1.00 63.22 183 ALA A O 1
ATOM 1363 N N . GLY A 1 184 ? -5.451 -1.382 -23.684 1.00 67.00 184 GLY A N 1
ATOM 1364 C CA . GLY A 1 184 ? -5.935 -2.750 -23.483 1.00 67.00 184 GLY A CA 1
ATOM 1365 C C . GLY A 1 184 ? -5.472 -3.360 -22.157 1.00 67.00 184 GLY A C 1
ATOM 1366 O O . GLY A 1 184 ? -6.270 -3.972 -21.450 1.00 67.00 184 GLY A O 1
ATOM 1367 N N . ILE A 1 185 ? -4.214 -3.130 -21.768 1.00 61.53 185 ILE A N 1
ATOM 1368 C CA . ILE A 1 185 ? -3.660 -3.589 -20.484 1.00 61.53 185 ILE A CA 1
ATOM 1369 C C . ILE A 1 185 ? -4.333 -2.867 -19.307 1.00 61.53 185 ILE A C 1
ATOM 1371 O O . ILE A 1 185 ? -4.696 -3.513 -18.325 1.00 61.53 185 ILE A O 1
ATOM 1375 N N . ILE A 1 186 ? -4.571 -1.552 -19.413 1.00 61.84 186 ILE A N 1
ATOM 1376 C CA . ILE A 1 186 ? -5.289 -0.775 -18.385 1.00 61.84 186 ILE A CA 1
ATOM 1377 C C . ILE A 1 186 ? -6.742 -1.254 -18.253 1.00 61.84 186 ILE A C 1
ATOM 1379 O O . ILE A 1 186 ? -7.224 -1.437 -17.136 1.00 61.84 186 ILE A O 1
ATOM 1383 N N . ALA A 1 187 ? -7.431 -1.512 -19.369 1.00 65.31 187 ALA A N 1
ATOM 1384 C CA . ALA A 1 187 ? -8.796 -2.033 -19.363 1.00 65.31 187 ALA A CA 1
ATOM 1385 C C . ALA A 1 187 ? -8.876 -3.448 -18.763 1.00 65.31 187 ALA A C 1
ATOM 1387 O O . ALA A 1 187 ? -9.797 -3.740 -18.003 1.00 65.31 187 ALA A O 1
ATOM 1388 N N . PHE A 1 188 ? -7.888 -4.308 -19.035 1.00 65.31 188 PHE A N 1
ATOM 1389 C CA . PHE A 1 188 ? -7.802 -5.647 -18.449 1.00 65.31 188 PHE A CA 1
ATOM 1390 C C . PHE A 1 188 ? -7.497 -5.605 -16.943 1.00 65.31 188 PHE A C 1
ATOM 1392 O O . PHE A 1 188 ? -8.142 -6.308 -16.166 1.00 65.31 188 PHE A O 1
ATOM 1399 N N . ALA A 1 189 ? -6.590 -4.728 -16.502 1.00 59.59 189 ALA A N 1
ATOM 1400 C CA . ALA A 1 189 ? -6.315 -4.503 -15.081 1.00 59.59 189 ALA A CA 1
ATOM 1401 C C . ALA A 1 189 ? -7.539 -3.929 -14.339 1.00 59.59 189 ALA A C 1
ATOM 1403 O O . ALA A 1 189 ? -7.848 -4.362 -13.228 1.00 59.59 189 ALA A O 1
ATOM 1404 N N . ALA A 1 190 ? -8.280 -3.007 -14.965 1.00 64.00 190 ALA A N 1
ATOM 1405 C CA . ALA A 1 190 ? -9.533 -2.473 -14.432 1.00 64.00 190 ALA A CA 1
ATOM 1406 C C . ALA A 1 190 ? -10.637 -3.542 -14.361 1.00 64.00 190 ALA A C 1
ATOM 1408 O O . ALA A 1 190 ? -11.362 -3.603 -13.370 1.00 64.00 190 ALA A O 1
ATOM 1409 N N . LEU A 1 191 ? -10.729 -4.426 -15.361 1.00 72.00 191 LEU A N 1
ATOM 1410 C CA . LEU A 1 191 ? -11.661 -5.555 -15.369 1.00 72.00 191 LEU A CA 1
ATOM 1411 C C . LEU A 1 191 ? -11.325 -6.569 -14.268 1.00 72.00 191 LEU A C 1
ATOM 1413 O O . LEU A 1 191 ? -12.220 -7.024 -13.562 1.00 72.00 191 LEU A O 1
ATOM 1417 N N . LEU A 1 192 ? -10.044 -6.881 -14.063 1.00 63.03 192 LEU A N 1
ATOM 1418 C CA . LEU A 1 192 ? -9.598 -7.759 -12.980 1.00 63.03 192 LEU A CA 1
ATOM 1419 C C . LEU A 1 192 ? -9.845 -7.148 -11.592 1.00 63.03 192 LEU A C 1
ATOM 1421 O O . LEU A 1 192 ? -10.311 -7.853 -10.696 1.00 63.03 192 LEU A O 1
ATOM 1425 N N . LEU A 1 193 ? -9.620 -5.840 -11.415 1.00 65.88 193 LEU A N 1
ATOM 1426 C CA . LEU A 1 193 ? -9.992 -5.120 -10.190 1.00 65.88 193 LEU A CA 1
ATOM 1427 C C . LEU A 1 193 ? -11.513 -5.101 -9.976 1.00 65.88 193 LEU A C 1
ATOM 1429 O O . LEU A 1 193 ? -11.968 -5.254 -8.843 1.00 65.88 193 LEU A O 1
ATOM 1433 N N . ALA A 1 194 ? -12.304 -4.974 -11.045 1.00 62.91 194 ALA A N 1
ATOM 1434 C CA . ALA A 1 194 ? -13.762 -5.038 -10.980 1.00 62.91 194 ALA A CA 1
ATOM 1435 C C . ALA A 1 194 ? -14.264 -6.446 -10.619 1.00 62.91 194 ALA A C 1
ATOM 1437 O O . ALA A 1 194 ? -15.181 -6.569 -9.811 1.00 62.91 194 ALA A O 1
ATOM 1438 N N . ILE A 1 195 ? -13.638 -7.510 -11.137 1.00 66.19 195 ILE A N 1
ATOM 1439 C CA . ILE A 1 195 ? -13.952 -8.904 -10.779 1.00 66.19 195 ILE A CA 1
ATOM 1440 C C . ILE A 1 195 ? -13.562 -9.187 -9.322 1.00 66.19 195 ILE A C 1
ATOM 1442 O O . ILE A 1 195 ? -14.358 -9.767 -8.581 1.00 66.19 195 ILE A O 1
ATOM 1446 N N . ALA A 1 196 ? -12.389 -8.729 -8.871 1.00 57.88 196 ALA A N 1
ATOM 1447 C CA . ALA A 1 196 ? -11.975 -8.837 -7.473 1.00 57.88 196 ALA A CA 1
ATOM 1448 C C . ALA A 1 196 ? -12.932 -8.071 -6.541 1.00 57.88 196 ALA A C 1
ATOM 1450 O O . ALA A 1 196 ? -13.402 -8.633 -5.550 1.00 57.88 196 ALA A O 1
ATOM 1451 N N . GLY A 1 197 ? -13.313 -6.841 -6.902 1.00 56.69 197 GLY A N 1
ATOM 1452 C CA . GLY A 1 197 ? -14.317 -6.048 -6.187 1.00 56.69 197 GLY A CA 1
ATOM 1453 C C . GLY A 1 197 ? -15.691 -6.724 -6.147 1.00 56.69 197 GLY A C 1
ATOM 1454 O O . GLY A 1 197 ? -16.302 -6.824 -5.085 1.00 56.69 197 GLY A O 1
ATOM 1455 N N . ALA A 1 198 ? -16.150 -7.276 -7.272 1.00 55.44 198 ALA A N 1
ATOM 1456 C CA . ALA A 1 198 ? -17.411 -8.006 -7.359 1.00 55.44 198 ALA A CA 1
ATOM 1457 C C . ALA A 1 198 ? -17.388 -9.306 -6.536 1.00 55.44 198 ALA A C 1
ATOM 1459 O O . ALA A 1 198 ? -18.388 -9.650 -5.904 1.00 55.44 198 ALA A O 1
ATOM 1460 N N . SER A 1 199 ? -16.250 -10.007 -6.477 1.00 52.59 199 SER A N 1
ATOM 1461 C CA . SER A 1 199 ? -16.077 -11.193 -5.627 1.00 52.59 199 SER A CA 1
ATOM 1462 C C . SER A 1 199 ? -16.108 -10.846 -4.130 1.00 52.59 199 SER A C 1
ATOM 1464 O O . SER A 1 199 ? -16.722 -11.573 -3.347 1.00 52.59 199 SER A O 1
ATOM 1466 N N . LEU A 1 200 ? -15.563 -9.684 -3.746 1.00 53.28 200 LEU A N 1
ATOM 1467 C CA . LEU A 1 200 ? -15.637 -9.138 -2.387 1.00 53.28 200 LEU A CA 1
ATOM 1468 C C . LEU A 1 200 ? -17.078 -8.826 -1.969 1.00 53.28 200 LEU A C 1
ATOM 1470 O O . LEU A 1 200 ? -17.485 -9.165 -0.859 1.00 53.28 200 LEU A O 1
ATOM 1474 N N . VAL A 1 201 ? -17.865 -8.223 -2.865 1.00 53.47 201 VAL A N 1
ATOM 1475 C CA . VAL A 1 201 ? -19.295 -7.947 -2.637 1.00 53.47 201 VAL A CA 1
ATOM 1476 C C . VAL A 1 201 ? -20.091 -9.253 -2.533 1.00 53.47 201 VAL A C 1
ATOM 1478 O O . VAL A 1 201 ? -20.985 -9.373 -1.697 1.00 53.47 201 VAL A O 1
ATOM 1481 N N . ARG A 1 202 ? -19.734 -10.280 -3.315 1.00 48.38 202 ARG A N 1
ATOM 1482 C CA . ARG A 1 202 ? -20.404 -11.592 -3.290 1.00 48.38 202 ARG A CA 1
ATOM 1483 C C . ARG A 1 202 ? -20.080 -12.404 -2.025 1.00 48.38 202 ARG A C 1
ATOM 1485 O O . ARG A 1 202 ? -20.956 -13.112 -1.533 1.00 48.38 202 ARG A O 1
ATOM 1492 N N . SER A 1 203 ? -18.886 -12.236 -1.447 1.00 49.41 203 SER A N 1
ATOM 1493 C CA . SER A 1 203 ? -18.468 -12.850 -0.170 1.00 49.41 203 SER A CA 1
ATOM 1494 C C . SER A 1 203 ? -19.173 -12.266 1.065 1.00 49.41 203 SER A C 1
ATOM 1496 O O . SER A 1 203 ? -19.113 -12.855 2.145 1.00 49.41 203 SER A O 1
ATOM 1498 N N . GLN A 1 204 ? -19.891 -11.144 0.935 1.00 48.88 204 GLN A N 1
ATOM 1499 C CA . GLN A 1 204 ? -20.691 -10.589 2.036 1.00 48.88 204 GLN A CA 1
ATOM 1500 C C . GLN A 1 204 ? -21.886 -11.479 2.427 1.00 48.88 204 GLN A C 1
ATOM 1502 O O . GLN A 1 204 ? -22.504 -11.248 3.464 1.00 48.88 204 GLN A O 1
ATOM 1507 N N . ARG A 1 205 ? -22.203 -12.515 1.633 1.00 44.47 205 ARG A N 1
ATOM 1508 C CA . ARG A 1 205 ? -23.359 -13.407 1.826 1.00 44.47 205 ARG A CA 1
ATOM 1509 C C . ARG A 1 205 ? -23.037 -14.711 2.563 1.00 44.47 205 ARG A C 1
ATOM 1511 O O . ARG A 1 205 ? -23.578 -15.755 2.216 1.00 44.47 205 ARG A O 1
ATOM 1518 N N . THR A 1 206 ? -22.200 -14.667 3.596 1.00 44.59 206 THR A N 1
ATOM 1519 C CA . THR A 1 206 ? -22.182 -15.761 4.585 1.00 44.59 206 THR A CA 1
ATOM 1520 C C . THR A 1 206 ? -22.796 -15.239 5.881 1.00 44.59 206 THR A C 1
ATOM 1522 O O . THR A 1 206 ? -22.227 -14.315 6.464 1.00 44.59 206 THR A O 1
ATOM 1525 N N . PRO A 1 207 ? -23.963 -15.751 6.317 1.00 48.38 207 PRO A N 1
ATOM 1526 C CA . PRO A 1 207 ? -24.626 -15.265 7.518 1.00 48.38 207 PRO A CA 1
ATOM 1527 C C . PRO A 1 207 ? -23.746 -15.548 8.738 1.00 48.38 207 PRO A C 1
ATOM 1529 O O . PRO A 1 207 ? -23.405 -16.693 9.035 1.00 48.38 207 PRO A O 1
ATOM 1532 N N . GLU A 1 208 ? -23.388 -14.471 9.431 1.00 49.22 208 GLU A N 1
ATOM 1533 C CA . GLU A 1 208 ? -22.541 -14.392 10.629 1.00 49.22 208 GLU A CA 1
ATOM 1534 C C . GLU A 1 208 ? -22.964 -15.372 11.739 1.00 49.22 208 GLU A C 1
ATOM 1536 O O . GLU A 1 208 ? -22.135 -15.901 12.478 1.00 49.22 208 GLU A O 1
ATOM 1541 N N . ILE A 1 209 ? -24.247 -15.732 11.737 1.00 49.72 209 ILE A N 1
ATOM 1542 C CA . ILE A 1 209 ? -24.880 -16.722 12.607 1.00 49.72 209 ILE A CA 1
ATOM 1543 C C . ILE A 1 209 ? -24.214 -18.109 12.486 1.00 49.72 209 ILE A C 1
ATOM 1545 O O . ILE A 1 209 ? -23.958 -18.742 13.504 1.00 49.72 209 ILE A O 1
ATOM 1549 N N . ARG A 1 210 ? -23.826 -18.579 11.286 1.00 52.81 210 ARG A N 1
ATOM 1550 C CA . ARG A 1 210 ? -23.174 -19.904 11.132 1.00 52.81 210 ARG A CA 1
ATOM 1551 C C . ARG A 1 210 ? -21.779 -19.966 11.770 1.00 52.81 210 ARG A C 1
ATOM 1553 O O . ARG A 1 210 ? -21.368 -21.039 12.199 1.00 52.81 210 ARG A O 1
ATOM 1560 N N . ARG A 1 211 ? -21.056 -18.841 11.849 1.00 55.12 211 ARG A N 1
ATOM 1561 C CA . ARG A 1 211 ? -19.720 -18.783 12.475 1.00 55.12 211 ARG A CA 1
ATOM 1562 C C . ARG A 1 211 ? -19.791 -18.810 13.998 1.00 55.12 211 ARG A C 1
ATOM 1564 O O . ARG A 1 211 ? -18.927 -19.415 14.617 1.00 55.12 211 ARG A O 1
ATOM 1571 N N . LEU A 1 212 ? -20.830 -18.216 14.584 1.00 53.84 212 LEU A N 1
ATOM 1572 C CA . LEU A 1 212 ? -21.039 -18.214 16.035 1.00 53.84 212 LEU A CA 1
ATOM 1573 C C . LEU A 1 212 ? -21.445 -19.603 16.564 1.00 53.84 212 LEU A C 1
ATOM 1575 O O . LEU A 1 212 ? -21.076 -19.968 17.676 1.00 53.84 212 LEU A O 1
ATOM 1579 N N . LEU A 1 213 ? -22.121 -20.420 15.745 1.00 53.44 213 LEU A N 1
ATOM 1580 C CA . LEU A 1 213 ? -22.474 -21.800 16.102 1.00 53.44 213 LEU A CA 1
ATOM 1581 C C . LEU A 1 213 ? -21.328 -22.821 15.932 1.00 53.44 213 LEU A C 1
ATOM 1583 O O . LEU A 1 213 ? -21.352 -23.861 16.588 1.00 53.44 213 LEU A O 1
ATOM 1587 N N . ALA A 1 214 ? -20.329 -22.555 15.083 1.00 52.69 214 ALA A N 1
ATOM 1588 C CA . ALA A 1 214 ? -19.306 -23.541 14.705 1.00 52.69 214 ALA A CA 1
ATOM 1589 C C . ALA A 1 214 ? -18.446 -24.095 15.868 1.00 52.69 214 ALA A C 1
ATOM 1591 O O . ALA A 1 214 ? -18.135 -25.285 15.828 1.00 52.69 214 ALA A O 1
ATOM 1592 N N . PRO A 1 215 ? -18.093 -23.318 16.914 1.00 53.91 215 PRO A N 1
ATOM 1593 C CA . PRO A 1 215 ? -17.335 -23.850 18.050 1.00 53.91 215 PRO A CA 1
ATOM 1594 C C . PRO A 1 215 ? -18.190 -24.621 19.072 1.00 53.91 215 PRO A C 1
ATOM 1596 O O . PRO A 1 215 ? -17.648 -25.402 19.846 1.00 53.91 215 PRO A O 1
ATOM 1599 N N . HIS A 1 216 ? -19.514 -24.412 19.091 1.00 54.44 216 HIS A N 1
ATOM 1600 C CA . HIS A 1 216 ? -20.397 -24.879 20.174 1.00 54.44 216 HIS A CA 1
ATOM 1601 C C . HIS A 1 216 ? -21.340 -26.020 19.760 1.00 54.44 216 HIS A C 1
ATOM 1603 O O . HIS A 1 216 ? -21.946 -26.666 20.616 1.00 54.44 216 HIS A O 1
ATOM 1609 N N . VAL A 1 217 ? -21.448 -26.327 18.463 1.00 47.78 217 VAL A N 1
ATOM 1610 C CA . VAL A 1 217 ? -22.141 -27.533 17.996 1.00 47.78 217 VAL A CA 1
ATOM 1611 C C . VAL A 1 217 ? -21.168 -28.706 18.060 1.00 47.78 217 VAL A C 1
ATOM 1613 O O . VAL A 1 217 ? -20.316 -28.896 17.194 1.00 47.78 217 VAL A O 1
ATOM 1616 N N . ARG A 1 218 ? -21.309 -29.511 19.115 1.00 40.16 218 ARG A N 1
ATOM 1617 C CA . ARG A 1 218 ? -20.638 -30.803 19.265 1.00 40.16 218 ARG A CA 1
ATOM 1618 C C . ARG A 1 218 ? -20.910 -31.631 18.006 1.00 40.16 218 ARG A C 1
ATOM 1620 O O . ARG A 1 218 ? -22.060 -31.947 17.711 1.00 40.16 218 ARG A O 1
ATOM 1627 N N . ARG A 1 219 ? -19.842 -31.924 17.257 1.00 40.69 219 ARG A N 1
ATOM 1628 C CA . ARG A 1 219 ? -19.826 -32.727 16.028 1.00 40.69 219 ARG A CA 1
ATOM 1629 C C . ARG A 1 219 ? -20.528 -34.061 16.285 1.00 40.69 219 ARG A C 1
ATOM 1631 O O . ARG A 1 219 ? -19.919 -35.000 16.785 1.00 40.69 219 ARG A O 1
ATOM 1638 N N . ARG A 1 220 ? -21.822 -34.125 15.975 1.00 36.94 220 ARG A N 1
ATOM 1639 C CA . ARG A 1 220 ? -22.520 -35.386 15.767 1.00 36.94 220 ARG A CA 1
ATOM 1640 C C . ARG A 1 220 ? -22.022 -35.892 14.422 1.00 36.94 220 ARG A C 1
ATOM 1642 O O . ARG A 1 220 ? -22.124 -35.187 13.420 1.00 36.94 220 ARG A O 1
ATOM 1649 N N . GLU A 1 221 ? -21.359 -37.040 14.441 1.00 45.25 221 GLU A N 1
ATOM 1650 C CA . GLU A 1 221 ? -20.978 -37.770 13.239 1.00 45.25 221 GLU A CA 1
ATOM 1651 C C . GLU A 1 221 ? -22.248 -38.166 12.487 1.00 45.25 221 GLU A C 1
ATOM 1653 O O . GLU A 1 221 ? -22.780 -39.250 12.689 1.00 45.25 221 GLU A O 1
ATOM 1658 N N . ASP A 1 222 ? -22.752 -37.275 11.638 1.00 36.59 222 ASP A N 1
ATOM 1659 C CA . ASP A 1 222 ? -23.827 -37.594 10.714 1.00 36.59 222 ASP A CA 1
ATOM 1660 C C . ASP A 1 222 ? -23.317 -37.475 9.275 1.00 36.59 222 ASP A C 1
ATOM 1662 O O . ASP A 1 222 ? -22.761 -36.469 8.825 1.00 36.59 222 ASP A O 1
ATOM 1666 N N . LYS A 1 223 ? -23.472 -38.618 8.613 1.00 40.41 223 LYS A N 1
ATOM 1667 C CA . LYS A 1 223 ? -23.159 -38.986 7.238 1.00 40.41 223 LYS A CA 1
ATOM 1668 C C . LYS A 1 223 ? -23.539 -37.915 6.212 1.00 40.41 223 LYS A C 1
ATOM 1670 O O . LYS A 1 223 ? -24.611 -37.326 6.281 1.00 40.41 223 LYS A O 1
ATOM 1675 N N . GLU A 1 224 ? -22.668 -37.775 5.211 1.00 40.03 224 GLU A N 1
ATOM 1676 C CA . GLU A 1 224 ? -22.972 -37.288 3.858 1.00 40.03 224 GLU A CA 1
ATOM 1677 C C . GLU A 1 224 ? -23.932 -36.090 3.773 1.00 40.03 224 GLU A C 1
ATOM 1679 O O . GLU A 1 224 ? -24.998 -36.143 3.158 1.00 40.03 224 GLU A O 1
ATOM 1684 N N . ALA A 1 225 ? -23.507 -34.941 4.297 1.00 37.50 225 ALA A N 1
ATOM 1685 C CA . ALA A 1 225 ? -24.032 -33.680 3.795 1.00 37.50 225 ALA A CA 1
ATOM 1686 C C . ALA A 1 225 ? -23.528 -33.496 2.352 1.00 37.50 225 ALA A C 1
ATOM 1688 O O . ALA A 1 225 ? -22.371 -33.138 2.123 1.00 37.50 225 ALA A O 1
ATOM 1689 N N . LYS A 1 226 ? -24.401 -33.790 1.377 1.00 34.59 226 LYS A N 1
ATOM 1690 C CA . LYS A 1 226 ? -24.237 -33.447 -0.046 1.00 34.59 226 LYS A CA 1
ATOM 1691 C C . LYS A 1 226 ? -23.633 -32.039 -0.148 1.00 34.59 226 LYS A C 1
ATOM 1693 O O . LYS A 1 226 ? -24.218 -31.122 0.433 1.00 34.59 226 LYS A O 1
ATOM 1698 N N . PRO A 1 227 ? -22.514 -31.837 -0.866 1.00 39.59 227 PRO A N 1
ATOM 1699 C CA . PRO A 1 227 ? -21.914 -30.519 -0.957 1.00 39.59 227 PRO A CA 1
ATOM 1700 C C . PRO A 1 227 ? -22.903 -29.604 -1.680 1.00 39.59 227 PRO A C 1
ATOM 1702 O O . PRO A 1 227 ? -23.169 -29.766 -2.875 1.00 39.59 227 PRO A O 1
ATOM 1705 N N . GLU A 1 228 ? -23.499 -28.669 -0.933 1.00 42.97 228 GLU A N 1
ATOM 1706 C CA . GLU A 1 228 ? -24.159 -27.501 -1.505 1.00 42.97 228 GLU A CA 1
ATOM 1707 C C . GLU A 1 228 ? -23.168 -26.896 -2.492 1.00 42.97 228 GLU A C 1
ATOM 1709 O O . GLU A 1 228 ? -22.045 -26.592 -2.103 1.00 42.97 228 GLU A O 1
ATOM 1714 N N . ARG A 1 229 ? -23.577 -26.803 -3.766 1.00 45.97 229 ARG A N 1
ATOM 1715 C CA . ARG A 1 229 ? -22.811 -26.281 -4.907 1.00 45.97 229 ARG A CA 1
ATOM 1716 C C . ARG A 1 229 ? -21.967 -25.074 -4.504 1.00 45.97 229 ARG A C 1
ATOM 1718 O O . ARG A 1 229 ? -22.418 -23.931 -4.599 1.00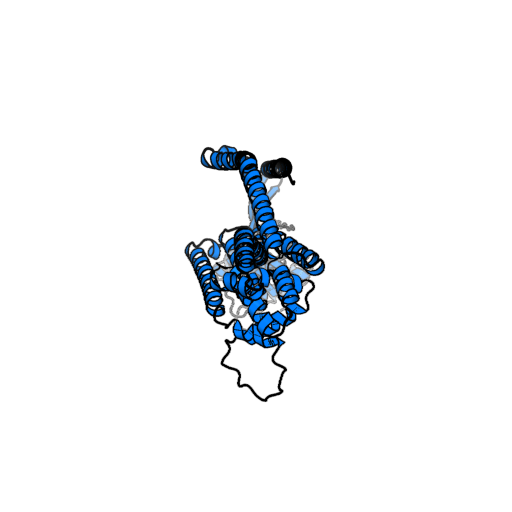 45.97 229 ARG A O 1
ATOM 1725 N N . SER A 1 230 ? -20.743 -25.331 -4.075 1.00 44.00 230 SER A N 1
ATOM 1726 C CA . SER A 1 230 ? -19.814 -24.295 -3.696 1.00 44.00 230 SER A CA 1
ATOM 1727 C C . SER A 1 230 ? -18.959 -23.937 -4.898 1.00 44.00 230 SER A C 1
ATOM 1729 O O . SER A 1 230 ? -18.631 -24.775 -5.739 1.00 44.00 230 SER A O 1
ATOM 1731 N N . GLY A 1 231 ? -18.705 -22.640 -5.066 1.00 55.97 231 GLY A N 1
ATOM 1732 C CA . GLY A 1 231 ? -17.960 -22.133 -6.214 1.00 55.97 231 GLY A CA 1
ATOM 1733 C C . GLY A 1 231 ? -16.604 -22.831 -6.333 1.00 55.97 231 GLY A C 1
ATOM 1734 O O . GLY A 1 231 ? -15.959 -23.098 -5.323 1.00 55.97 231 GLY A O 1
ATOM 1735 N N . GLY A 1 232 ? -16.154 -23.089 -7.564 1.00 61.69 232 GLY A N 1
ATOM 1736 C CA . GLY A 1 232 ? -14.984 -23.932 -7.863 1.00 61.69 232 GLY A CA 1
ATOM 1737 C C . GLY A 1 232 ? -13.637 -23.508 -7.252 1.00 61.69 232 GLY A C 1
ATOM 1738 O O . GLY A 1 232 ? -12.647 -24.200 -7.450 1.00 61.69 232 GLY A O 1
ATOM 1739 N N . LEU A 1 233 ? -13.582 -22.401 -6.506 1.00 60.56 233 LEU A N 1
ATOM 1740 C CA . LEU A 1 233 ? -12.393 -21.925 -5.796 1.00 60.56 233 LEU A CA 1
ATOM 1741 C C . LEU A 1 233 ? -12.346 -22.350 -4.319 1.00 60.56 233 LEU A C 1
ATOM 1743 O O . LEU A 1 233 ? -11.304 -22.188 -3.694 1.00 60.56 233 LEU A O 1
ATOM 1747 N N . GLU A 1 234 ? -13.419 -22.899 -3.740 1.00 68.75 234 GLU A N 1
ATOM 1748 C CA . GLU A 1 234 ? -13.420 -23.309 -2.325 1.00 68.75 234 GLU A CA 1
ATOM 1749 C C . GLU A 1 234 ? -12.344 -24.344 -1.950 1.00 68.75 234 GLU A C 1
ATOM 1751 O O . GLU A 1 234 ? -11.683 -24.137 -0.933 1.00 68.75 234 GLU A O 1
ATOM 1756 N N . PRO A 1 235 ? -12.085 -25.392 -2.759 1.00 73.56 235 PRO A N 1
ATOM 1757 C CA . PRO A 1 235 ? -11.026 -26.358 -2.461 1.00 73.56 235 PRO A CA 1
ATOM 1758 C C . PRO A 1 235 ? -9.635 -25.712 -2.427 1.00 73.56 235 PRO A C 1
ATOM 1760 O O . PRO A 1 235 ? -8.819 -26.022 -1.563 1.00 73.56 235 PRO A O 1
ATOM 1763 N N . LEU A 1 236 ? -9.384 -24.771 -3.346 1.00 69.19 236 LEU A N 1
ATOM 1764 C CA . LEU A 1 236 ? -8.128 -24.025 -3.421 1.00 69.19 236 LEU A CA 1
ATOM 1765 C C . LEU A 1 236 ? -7.973 -23.076 -2.230 1.00 69.19 236 LEU A C 1
ATOM 1767 O O . LEU A 1 236 ? -6.896 -23.002 -1.648 1.00 69.19 236 LEU A O 1
ATOM 1771 N N . LEU A 1 237 ? -9.052 -22.398 -1.828 1.00 71.12 237 LEU A N 1
ATOM 1772 C CA . LEU A 1 237 ? -9.051 -21.503 -0.671 1.00 71.12 237 LEU A CA 1
ATOM 1773 C C . LEU A 1 237 ? -8.736 -22.255 0.623 1.00 71.12 237 LEU A C 1
ATOM 1775 O O . LEU A 1 237 ? -7.892 -21.796 1.389 1.00 71.12 237 LEU A O 1
ATOM 1779 N N . VAL A 1 238 ? -9.359 -23.416 0.836 1.00 72.12 238 VAL A N 1
ATOM 1780 C CA . VAL A 1 238 ? -9.098 -24.261 2.012 1.00 72.12 238 VAL A CA 1
ATOM 1781 C C . VAL A 1 238 ? -7.647 -24.740 2.021 1.00 72.12 238 VAL A C 1
ATOM 1783 O O . VAL A 1 238 ? -6.984 -24.632 3.048 1.00 72.12 238 VAL A O 1
ATOM 1786 N N . TRP A 1 239 ? -7.118 -25.176 0.871 1.00 74.94 239 TRP A N 1
ATOM 1787 C CA . TRP A 1 239 ? -5.707 -25.552 0.750 1.00 74.94 239 TRP A CA 1
ATOM 1788 C C . TRP A 1 239 ? -4.767 -24.383 1.083 1.00 74.94 239 TRP A C 1
ATOM 1790 O O . TRP A 1 239 ? -3.836 -24.548 1.875 1.00 74.94 239 TRP A O 1
ATOM 1800 N N . THR A 1 240 ? -5.034 -23.182 0.551 1.00 74.44 240 THR A N 1
ATOM 1801 C CA . THR A 1 240 ? -4.220 -21.997 0.870 1.00 74.44 240 THR A CA 1
ATOM 1802 C C . THR A 1 240 ? -4.315 -21.587 2.330 1.00 74.44 240 THR A C 1
ATOM 1804 O O . THR A 1 240 ? -3.324 -21.119 2.873 1.00 74.44 240 THR A O 1
ATOM 1807 N N . GLU A 1 241 ? -5.470 -21.764 2.972 1.00 73.94 241 GLU A N 1
ATOM 1808 C CA . GLU A 1 241 ? -5.675 -21.440 4.383 1.00 73.94 241 GLU A CA 1
ATOM 1809 C C . GLU A 1 241 ? -4.892 -22.400 5.283 1.00 73.94 241 GLU A C 1
ATOM 1811 O O . GLU A 1 241 ? -4.181 -21.934 6.170 1.00 73.94 241 GLU A O 1
ATOM 1816 N N . SER A 1 242 ? -4.907 -23.706 4.987 1.00 74.62 242 SER A N 1
ATOM 1817 C CA . SER A 1 242 ? -4.048 -24.678 5.679 1.00 74.62 242 SER A CA 1
ATOM 1818 C C . SER A 1 242 ? -2.558 -24.397 5.466 1.00 74.62 242 SER A C 1
ATOM 1820 O O . SER A 1 242 ? -1.802 -24.364 6.429 1.00 74.62 242 SER A O 1
ATOM 1822 N N . ALA A 1 243 ? -2.140 -24.090 4.233 1.00 74.50 243 ALA A N 1
ATOM 1823 C CA . ALA A 1 243 ? -0.745 -23.766 3.940 1.00 74.50 243 ALA A CA 1
ATOM 1824 C C . ALA A 1 243 ? -0.290 -22.458 4.614 1.00 74.50 243 ALA A C 1
ATOM 1826 O O . ALA A 1 243 ? 0.872 -22.329 4.995 1.00 74.50 243 ALA A O 1
ATOM 1827 N N . LEU A 1 244 ? -1.192 -21.478 4.767 1.00 73.31 244 LEU A N 1
ATOM 1828 C CA . LEU A 1 244 ? -0.907 -20.248 5.505 1.00 73.31 244 LEU A CA 1
ATOM 1829 C C . LEU A 1 244 ? -0.874 -20.474 7.013 1.00 73.31 244 LEU A C 1
ATOM 1831 O O . LEU A 1 244 ? -0.104 -19.788 7.675 1.00 73.31 244 LEU A O 1
ATOM 1835 N N . ALA A 1 245 ? -1.689 -21.382 7.555 1.00 72.38 245 ALA A N 1
ATOM 1836 C CA . ALA A 1 245 ? -1.742 -21.661 8.988 1.00 72.38 245 ALA A CA 1
ATOM 1837 C C . ALA A 1 245 ? -0.384 -22.146 9.525 1.00 72.38 245 ALA A C 1
ATOM 1839 O O . ALA A 1 245 ? 0.037 -21.696 10.593 1.00 72.38 245 ALA A O 1
ATOM 1840 N N . ASP A 1 246 ? 0.330 -22.949 8.731 1.00 77.50 246 ASP A N 1
ATOM 1841 C CA . ASP A 1 246 ? 1.640 -23.518 9.071 1.00 77.50 246 ASP A CA 1
ATOM 1842 C C . ASP A 1 246 ? 2.802 -22.504 8.999 1.00 77.50 246 ASP A C 1
ATOM 1844 O O . ASP A 1 246 ? 3.907 -22.777 9.477 1.00 77.50 246 ASP A O 1
ATOM 1848 N N . LEU A 1 247 ? 2.591 -21.315 8.418 1.00 78.00 247 LEU A N 1
ATOM 1849 C CA . LEU A 1 247 ? 3.642 -20.306 8.276 1.00 78.00 247 LEU A CA 1
ATOM 1850 C C . LEU A 1 247 ? 3.861 -19.492 9.567 1.00 78.00 247 LEU A C 1
ATOM 1852 O O . LEU A 1 247 ? 2.904 -19.039 10.207 1.00 78.00 247 LEU A O 1
ATOM 1856 N N . PRO A 1 248 ? 5.123 -19.171 9.915 1.00 67.94 248 PRO A N 1
ATOM 1857 C CA . PRO A 1 248 ? 5.423 -18.303 11.046 1.00 67.94 248 PRO A CA 1
ATOM 1858 C C . PRO A 1 248 ? 4.864 -16.892 10.802 1.00 67.94 248 PRO A C 1
ATOM 1860 O O . PRO A 1 248 ? 5.286 -16.179 9.893 1.00 67.94 248 PRO A O 1
ATOM 1863 N N . GLY A 1 249 ? 3.909 -16.472 11.638 1.00 71.81 249 GLY A N 1
ATOM 1864 C CA . GLY A 1 249 ? 3.244 -15.165 11.538 1.00 71.81 249 GLY A CA 1
ATOM 1865 C C . GLY A 1 249 ? 1.796 -15.206 11.040 1.00 71.81 249 GLY A C 1
ATOM 1866 O O . GLY A 1 249 ? 1.149 -14.156 11.028 1.00 71.81 249 GLY A O 1
ATOM 1867 N N . SER A 1 250 ? 1.262 -16.387 10.718 1.00 75.12 250 SER A N 1
ATOM 1868 C CA . SER A 1 250 ? -0.142 -16.615 10.342 1.00 75.12 250 SER A CA 1
ATOM 1869 C C . SER A 1 250 ? -1.134 -15.997 11.336 1.00 75.12 250 SER A C 1
ATOM 1871 O O . SER A 1 250 ? -1.980 -15.192 10.948 1.00 75.12 250 SER A O 1
ATOM 1873 N N . GLY A 1 251 ? -0.920 -16.206 12.639 1.00 75.50 251 GLY A N 1
ATOM 1874 C CA . GLY A 1 251 ? -1.748 -15.614 13.697 1.00 75.50 251 GLY A CA 1
ATOM 1875 C C . GLY A 1 251 ? -1.649 -14.084 13.826 1.00 75.50 251 GLY A C 1
ATOM 1876 O O . GLY A 1 251 ? -2.497 -13.450 14.452 1.00 75.50 251 GLY A O 1
ATOM 1877 N N . ARG A 1 252 ? -0.626 -13.425 13.254 1.00 78.94 252 ARG A N 1
ATOM 1878 C CA . ARG A 1 252 ? -0.625 -11.949 13.135 1.00 78.94 252 ARG A CA 1
ATOM 1879 C C . ARG A 1 252 ? -1.528 -11.509 11.989 1.00 78.94 252 ARG A C 1
ATOM 1881 O O . ARG A 1 252 ? -2.251 -10.530 12.140 1.00 78.94 252 ARG A O 1
ATOM 1888 N N . LEU A 1 253 ? -1.478 -12.221 10.866 1.00 76.62 253 LEU A N 1
ATOM 1889 C CA . LEU A 1 253 ? -2.272 -11.904 9.686 1.00 76.62 253 LEU A CA 1
ATOM 1890 C C . LEU A 1 253 ? -3.762 -12.152 9.931 1.00 76.62 253 LEU A C 1
ATOM 1892 O O . LEU A 1 253 ? -4.571 -11.289 9.610 1.00 76.62 253 LEU A O 1
ATOM 1896 N N . GLU A 1 254 ? -4.104 -13.268 10.573 1.00 79.25 254 GLU A N 1
ATOM 1897 C CA . GLU A 1 254 ? -5.469 -13.581 10.998 1.00 79.25 254 GLU A CA 1
ATOM 1898 C C . GLU A 1 254 ? -6.039 -12.472 11.887 1.00 79.25 254 GLU A C 1
ATOM 1900 O O . GLU A 1 254 ? -7.088 -11.911 11.574 1.00 79.25 254 GLU A O 1
ATOM 1905 N N . ARG A 1 255 ? -5.280 -12.037 12.903 1.00 78.19 255 ARG A N 1
ATOM 1906 C CA . ARG A 1 255 ? -5.672 -10.907 13.756 1.00 78.19 255 ARG A CA 1
ATOM 1907 C C . ARG A 1 255 ? -5.857 -9.608 12.980 1.00 78.19 255 ARG A C 1
ATOM 1909 O O . ARG A 1 255 ? -6.782 -8.864 13.277 1.00 78.19 255 ARG A O 1
ATOM 1916 N N . VAL A 1 256 ? -4.995 -9.291 12.011 1.00 79.12 256 VAL A N 1
ATOM 1917 C CA . VAL A 1 256 ? -5.127 -8.064 11.198 1.00 79.12 256 VAL A CA 1
ATOM 1918 C C . VAL A 1 256 ? -6.358 -8.130 10.291 1.00 79.12 256 VAL A C 1
ATOM 1920 O O . VAL A 1 256 ? -7.069 -7.133 10.160 1.00 79.12 256 VAL A O 1
ATOM 1923 N N . VAL A 1 257 ? -6.641 -9.292 9.698 1.00 81.12 257 VAL A N 1
ATOM 1924 C CA . VAL A 1 257 ? -7.851 -9.513 8.894 1.00 81.12 257 VAL A CA 1
ATOM 1925 C C . VAL A 1 257 ? -9.093 -9.393 9.772 1.00 81.12 257 VAL A C 1
ATOM 1927 O O . VAL A 1 257 ? -10.006 -8.652 9.411 1.00 81.12 257 VAL A O 1
ATOM 1930 N N . GLU A 1 258 ? -9.107 -10.015 10.950 1.00 79.19 258 GLU A N 1
ATOM 1931 C CA . GLU A 1 258 ? -10.236 -9.931 11.876 1.00 79.19 258 GLU A CA 1
ATOM 1932 C C . GLU A 1 258 ? -10.452 -8.494 12.385 1.00 79.19 258 GLU A C 1
ATOM 1934 O O . GLU A 1 258 ? -11.559 -7.962 12.288 1.00 79.19 258 GLU A O 1
ATOM 1939 N N . ARG A 1 259 ? -9.376 -7.805 12.793 1.00 80.00 259 ARG A N 1
ATOM 1940 C CA . ARG A 1 259 ? -9.386 -6.388 13.212 1.00 80.00 259 ARG A CA 1
ATOM 1941 C C . ARG A 1 259 ? -9.859 -5.435 12.121 1.00 80.00 259 ARG A C 1
ATOM 1943 O O . ARG A 1 259 ? -10.369 -4.357 12.420 1.00 80.00 259 ARG A O 1
ATOM 1950 N N . SER A 1 260 ? -9.658 -5.780 10.848 1.00 77.56 260 SER A N 1
ATOM 1951 C CA . SER A 1 260 ? -10.090 -4.932 9.733 1.00 77.56 260 SER A CA 1
ATOM 1952 C C . SER A 1 260 ? -11.615 -4.825 9.636 1.00 77.56 260 SER A C 1
ATOM 1954 O O . SER A 1 260 ? -12.119 -3.878 9.031 1.00 77.56 260 SER A O 1
ATOM 1956 N N . GLY A 1 261 ? -12.353 -5.779 10.221 1.00 69.81 261 GLY A N 1
ATOM 1957 C CA . GLY A 1 261 ? -13.807 -5.876 10.094 1.00 69.81 261 GLY A CA 1
ATOM 1958 C C . GLY A 1 261 ? -14.281 -6.186 8.673 1.00 69.81 261 GLY A C 1
ATOM 1959 O O . GLY A 1 261 ? -15.482 -6.191 8.402 1.00 69.81 261 GLY A O 1
ATOM 1960 N N . LEU A 1 262 ? -13.355 -6.433 7.742 1.00 73.44 262 LEU A N 1
ATOM 1961 C CA . LEU A 1 262 ? -13.688 -6.895 6.408 1.00 73.44 262 LEU A CA 1
ATOM 1962 C C . LEU A 1 262 ? -14.095 -8.363 6.511 1.00 73.44 262 LEU A C 1
ATOM 1964 O O . LEU A 1 262 ? -13.385 -9.180 7.093 1.00 73.44 262 LEU A O 1
ATOM 1968 N N . LYS A 1 263 ? -15.226 -8.720 5.897 1.00 68.75 263 LYS A N 1
ATOM 1969 C CA . LYS A 1 263 ? -15.748 -10.098 5.829 1.00 68.75 263 LYS A CA 1
ATOM 1970 C C . LYS A 1 263 ? -14.927 -10.989 4.877 1.00 68.75 263 LYS A C 1
ATOM 1972 O O . LYS A 1 263 ? -15.482 -11.780 4.120 1.00 68.75 263 LYS A O 1
ATOM 1977 N N . LEU A 1 264 ? -13.607 -10.824 4.871 1.00 66.56 264 LEU A N 1
ATOM 1978 C CA . LEU A 1 264 ? -12.663 -11.567 4.047 1.00 66.56 264 LEU A CA 1
ATOM 1979 C C . LEU A 1 264 ? -12.255 -12.857 4.766 1.00 66.56 264 LEU A C 1
ATOM 1981 O O . LEU A 1 264 ? -11.994 -12.852 5.967 1.00 66.56 264 LEU A O 1
ATOM 1985 N N . ARG A 1 265 ? -12.190 -13.974 4.030 1.00 68.50 265 ARG A N 1
ATOM 1986 C CA . ARG A 1 265 ? -11.477 -15.175 4.503 1.00 68.50 265 ARG A CA 1
ATOM 1987 C C . ARG A 1 265 ? -9.970 -14.959 4.356 1.00 68.50 265 ARG A C 1
ATOM 1989 O O . ARG A 1 265 ? -9.540 -14.345 3.377 1.00 68.50 265 ARG A O 1
ATOM 1996 N N . LEU A 1 266 ? -9.186 -15.513 5.282 1.00 71.69 266 LEU A N 1
ATOM 1997 C CA . LEU A 1 266 ? -7.723 -15.423 5.271 1.00 71.69 266 LEU A CA 1
ATOM 1998 C C . LEU A 1 266 ? -7.129 -15.956 3.954 1.00 71.69 266 LEU A C 1
ATOM 2000 O O . LEU A 1 266 ? -6.221 -15.342 3.396 1.00 71.69 266 LEU A O 1
ATOM 2004 N N . GLY A 1 267 ? -7.731 -17.011 3.391 1.00 70.81 267 GLY A N 1
ATOM 2005 C CA . GLY A 1 267 ? -7.333 -17.593 2.105 1.00 70.81 267 GLY A CA 1
ATOM 2006 C C . GLY A 1 267 ? -7.369 -16.632 0.907 1.00 70.81 267 GLY A C 1
ATOM 2007 O O . GLY A 1 267 ? -6.648 -16.855 -0.056 1.00 70.81 267 GLY A O 1
ATOM 2008 N N . TYR A 1 268 ? -8.125 -15.523 0.943 1.00 73.94 268 TYR A N 1
ATOM 2009 C CA . TYR A 1 268 ? -8.157 -14.554 -0.170 1.00 73.94 268 TYR A CA 1
ATOM 2010 C C . TYR A 1 268 ? -6.961 -13.592 -0.197 1.00 73.94 268 TYR A C 1
ATOM 2012 O O . TYR A 1 268 ? -6.668 -13.013 -1.244 1.00 73.94 268 TYR A O 1
ATOM 2020 N N . VAL A 1 269 ? -6.266 -13.403 0.928 1.00 80.25 269 VAL A N 1
ATOM 2021 C CA . VAL A 1 269 ? -5.151 -12.449 1.045 1.00 80.25 269 VAL A CA 1
ATOM 2022 C C . VAL A 1 269 ? -4.016 -12.719 0.040 1.00 80.25 269 VAL A C 1
ATOM 2024 O O . VAL A 1 269 ? -3.630 -11.770 -0.648 1.00 80.25 269 VAL A O 1
ATOM 2027 N N . PRO A 1 270 ? -3.492 -13.954 -0.122 1.00 80.25 270 PRO A N 1
ATOM 2028 C CA . PRO A 1 270 ? -2.428 -14.218 -1.095 1.00 80.25 270 PRO A CA 1
ATOM 2029 C C . PRO A 1 270 ? -2.880 -14.000 -2.544 1.00 80.25 270 PRO A C 1
ATOM 2031 O O . PRO A 1 270 ? -2.118 -13.469 -3.347 1.00 80.25 270 PRO A O 1
ATOM 2034 N N . TYR A 1 271 ? -4.129 -14.330 -2.883 1.00 79.00 271 TYR A N 1
ATOM 2035 C CA . TYR A 1 271 ? -4.661 -14.090 -4.228 1.00 79.00 271 TYR A CA 1
ATOM 2036 C C . TYR A 1 271 ? -4.793 -12.599 -4.538 1.00 79.00 271 TYR A C 1
ATOM 2038 O O . TYR A 1 271 ? -4.435 -12.167 -5.633 1.00 79.00 271 TYR A O 1
ATOM 2046 N N . LEU A 1 272 ? -5.243 -11.796 -3.569 1.00 80.81 272 LEU A N 1
ATOM 2047 C CA . LEU A 1 272 ? -5.264 -10.340 -3.706 1.00 80.81 272 LEU A CA 1
ATOM 2048 C C . LEU A 1 272 ? -3.850 -9.776 -3.874 1.00 80.81 272 LEU A C 1
ATOM 2050 O O . LEU A 1 272 ? -3.667 -8.888 -4.699 1.00 80.81 272 LEU A O 1
ATOM 2054 N N . ALA A 1 273 ? -2.866 -10.315 -3.148 1.00 82.25 273 ALA A N 1
ATOM 2055 C CA . ALA A 1 273 ? -1.463 -9.908 -3.238 1.00 82.25 273 ALA A CA 1
ATOM 2056 C C . ALA A 1 273 ? -0.838 -10.240 -4.596 1.00 82.25 273 ALA A C 1
ATOM 2058 O O . ALA A 1 273 ? -0.154 -9.401 -5.178 1.00 82.25 273 ALA A O 1
ATOM 2059 N N . LEU A 1 274 ? -1.110 -11.429 -5.134 1.00 81.88 274 LEU A N 1
ATOM 2060 C CA . LEU A 1 274 ? -0.678 -11.813 -6.477 1.00 81.88 274 LEU A CA 1
ATOM 2061 C C . LEU A 1 274 ? -1.333 -10.934 -7.546 1.00 81.88 274 LEU A C 1
ATOM 2063 O O . LEU A 1 274 ? -0.654 -10.466 -8.458 1.00 81.88 274 LEU A O 1
ATOM 2067 N N . LEU A 1 275 ? -2.632 -10.656 -7.411 1.00 81.81 275 LEU A N 1
ATOM 2068 C CA . LEU A 1 275 ? -3.366 -9.824 -8.360 1.00 81.81 275 LEU A CA 1
ATOM 2069 C C . LEU A 1 275 ? -2.860 -8.376 -8.364 1.00 81.81 275 LEU A C 1
ATOM 2071 O O . LEU A 1 275 ? -2.610 -7.811 -9.429 1.00 81.81 275 LEU A O 1
ATOM 2075 N N . SER A 1 276 ? -2.671 -7.775 -7.186 1.00 80.88 276 SER A N 1
ATOM 2076 C CA . SER A 1 276 ? -2.110 -6.429 -7.079 1.00 80.88 276 SER A CA 1
ATOM 2077 C C . SER A 1 276 ? -0.666 -6.393 -7.573 1.00 80.88 276 SER A C 1
ATOM 2079 O O . SER A 1 276 ? -0.312 -5.492 -8.327 1.00 80.88 276 SER A O 1
ATOM 2081 N N . SER A 1 277 ? 0.155 -7.390 -7.237 1.00 84.50 277 SER A N 1
ATOM 2082 C CA . SER A 1 277 ? 1.528 -7.511 -7.740 1.00 84.50 277 SER A CA 1
ATOM 2083 C C . SER A 1 277 ? 1.584 -7.542 -9.271 1.00 84.50 277 SER A C 1
ATOM 2085 O O . SER A 1 277 ? 2.340 -6.775 -9.869 1.00 84.50 277 SER A O 1
ATOM 2087 N N . LEU A 1 278 ? 0.716 -8.333 -9.910 1.00 83.69 278 LEU A N 1
ATOM 2088 C CA . LEU A 1 278 ? 0.612 -8.414 -11.366 1.00 83.69 278 LEU A CA 1
ATOM 2089 C C . LEU A 1 278 ? 0.167 -7.083 -11.990 1.00 83.69 278 LEU A C 1
ATOM 2091 O O . LEU A 1 278 ? 0.778 -6.626 -12.954 1.00 83.69 278 LEU A O 1
ATOM 2095 N N . CYS A 1 279 ? -0.848 -6.422 -11.424 1.00 80.56 279 CYS A N 1
ATOM 2096 C CA . CYS A 1 279 ? -1.305 -5.114 -11.903 1.00 80.56 279 CYS A CA 1
ATOM 2097 C C . CYS A 1 279 ? -0.201 -4.050 -11.832 1.00 80.56 279 CYS A C 1
ATOM 2099 O O . CYS A 1 279 ? -0.006 -3.304 -12.790 1.00 80.56 279 CYS A O 1
ATOM 2101 N N . PHE A 1 280 ? 0.546 -3.985 -10.726 1.00 81.38 280 PHE A N 1
ATOM 2102 C CA . PHE A 1 280 ? 1.644 -3.028 -10.577 1.00 81.38 280 PHE A CA 1
ATOM 2103 C C . PHE A 1 280 ? 2.843 -3.356 -11.479 1.00 81.38 280 PHE A C 1
ATOM 2105 O O . PHE A 1 280 ? 3.464 -2.436 -12.010 1.00 81.38 280 PHE A O 1
ATOM 2112 N N . ALA A 1 281 ? 3.148 -4.638 -11.700 1.00 79.75 281 ALA A N 1
ATOM 2113 C CA . ALA A 1 281 ? 4.180 -5.059 -12.648 1.00 79.75 281 ALA A CA 1
ATOM 2114 C C . ALA A 1 281 ? 3.821 -4.644 -14.084 1.00 79.75 281 ALA A C 1
ATOM 2116 O O . ALA A 1 281 ? 4.637 -4.038 -14.780 1.00 79.75 281 ALA A O 1
ATOM 2117 N N . LEU A 1 282 ? 2.575 -4.898 -14.501 1.00 79.06 282 LEU A N 1
ATOM 2118 C CA . LEU A 1 282 ? 2.059 -4.492 -15.809 1.00 79.06 282 LEU A CA 1
ATOM 2119 C C . LEU A 1 282 ? 2.087 -2.971 -15.973 1.00 79.06 282 LEU A C 1
ATOM 2121 O O . LEU A 1 282 ? 2.543 -2.479 -17.002 1.00 79.06 282 LEU A O 1
ATOM 2125 N N . LEU A 1 283 ? 1.686 -2.224 -14.942 1.00 78.00 283 LEU A N 1
ATOM 2126 C CA . LEU A 1 283 ? 1.749 -0.764 -14.939 1.00 78.00 283 LEU A CA 1
ATOM 2127 C C . LEU A 1 283 ? 3.190 -0.248 -15.076 1.00 78.00 283 LEU A C 1
ATOM 2129 O O . LEU A 1 283 ? 3.435 0.682 -15.840 1.00 78.00 283 LEU A O 1
ATOM 2133 N N . GLY A 1 284 ? 4.146 -0.878 -14.384 1.00 77.50 284 GLY A N 1
ATOM 2134 C CA . GLY A 1 284 ? 5.569 -0.567 -14.515 1.00 77.50 284 GLY A CA 1
ATOM 2135 C C . GLY A 1 284 ? 6.063 -0.759 -15.943 1.00 77.50 284 GLY A C 1
ATOM 2136 O O . GLY A 1 284 ? 6.630 0.160 -16.535 1.00 77.50 284 GLY A O 1
ATOM 2137 N N . THR A 1 285 ? 5.755 -1.909 -16.541 1.00 71.69 285 THR A N 1
ATOM 2138 C CA . THR A 1 285 ? 6.143 -2.167 -17.932 1.00 71.69 285 THR A CA 1
ATOM 2139 C C . THR A 1 285 ? 5.468 -1.193 -18.903 1.00 71.69 285 THR A C 1
ATOM 2141 O O . THR A 1 285 ? 6.145 -0.621 -19.750 1.00 71.69 285 THR A O 1
ATOM 2144 N N . ALA A 1 286 ? 4.172 -0.904 -18.743 1.00 70.69 286 ALA A N 1
ATOM 2145 C CA . ALA A 1 286 ? 3.435 0.029 -19.598 1.00 70.69 286 ALA A CA 1
ATOM 2146 C C . ALA A 1 286 ? 3.945 1.478 -19.495 1.00 70.69 286 ALA A C 1
ATOM 2148 O O . ALA A 1 286 ? 3.904 2.216 -20.475 1.00 70.69 286 ALA A O 1
ATOM 2149 N N . ALA A 1 287 ? 4.475 1.881 -18.337 1.00 72.50 287 ALA A N 1
ATOM 2150 C CA . ALA A 1 287 ? 5.094 3.190 -18.140 1.00 72.50 287 ALA A CA 1
ATOM 2151 C C . ALA A 1 287 ? 6.493 3.315 -18.783 1.00 72.50 287 ALA A C 1
ATOM 2153 O O . ALA A 1 287 ? 7.164 4.325 -18.573 1.00 72.50 287 ALA A O 1
ATOM 2154 N N . ALA A 1 288 ? 6.960 2.293 -19.519 1.00 66.56 288 ALA A N 1
ATOM 2155 C CA . ALA A 1 288 ? 8.334 2.166 -20.014 1.00 66.56 288 ALA A CA 1
ATOM 2156 C C . ALA A 1 288 ? 9.388 2.342 -18.903 1.00 66.56 288 ALA A C 1
ATOM 2158 O O . ALA A 1 288 ? 10.536 2.719 -19.148 1.00 66.56 288 ALA A O 1
ATOM 2159 N N . ALA A 1 289 ? 8.996 2.047 -17.663 1.00 61.62 289 ALA A N 1
ATOM 2160 C CA . ALA A 1 289 ? 9.897 2.008 -16.537 1.00 61.62 289 ALA A CA 1
ATOM 2161 C C . ALA A 1 289 ? 10.854 0.833 -16.761 1.00 61.62 289 ALA A C 1
ATOM 2163 O O . ALA A 1 289 ? 10.410 -0.308 -16.907 1.00 61.62 289 ALA A O 1
ATOM 2164 N N . GLY A 1 290 ? 12.164 1.097 -16.815 1.00 71.88 290 GLY A N 1
ATOM 2165 C CA . GLY A 1 290 ? 13.174 0.051 -17.005 1.00 71.88 290 GLY A CA 1
ATOM 2166 C C . GLY A 1 290 ? 12.950 -1.155 -16.079 1.00 71.88 290 GLY A C 1
ATOM 2167 O O . GLY A 1 290 ? 12.339 -1.026 -15.016 1.00 71.88 290 GLY A O 1
ATOM 2168 N N . ALA A 1 291 ? 13.447 -2.335 -16.465 1.00 74.50 291 ALA A N 1
ATOM 2169 C CA . ALA A 1 291 ? 13.132 -3.611 -15.803 1.00 74.50 291 ALA A CA 1
ATOM 2170 C C . ALA A 1 291 ? 13.269 -3.579 -14.265 1.00 74.50 291 ALA A C 1
ATOM 2172 O O . ALA A 1 291 ? 12.431 -4.132 -13.557 1.00 74.50 291 ALA A O 1
ATOM 2173 N N . ALA A 1 292 ? 14.264 -2.854 -13.744 1.00 73.88 292 ALA A N 1
ATOM 2174 C CA . ALA A 1 292 ? 14.461 -2.660 -12.307 1.00 73.88 292 ALA A CA 1
ATOM 2175 C C . ALA A 1 292 ? 13.272 -1.964 -11.608 1.00 73.88 292 ALA A C 1
ATOM 2177 O O . ALA A 1 292 ? 12.851 -2.387 -10.533 1.00 73.88 292 ALA A O 1
ATOM 2178 N N . LEU A 1 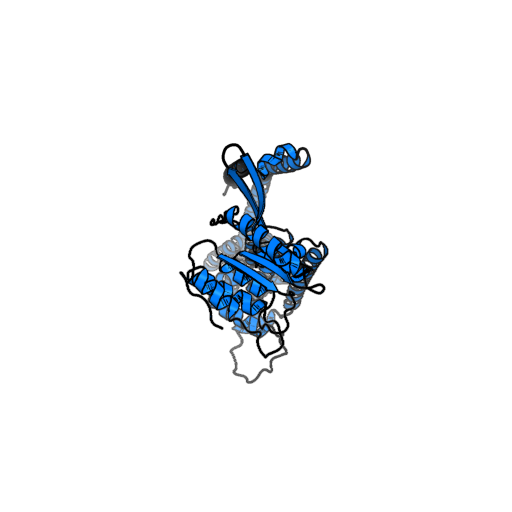293 ? 12.693 -0.928 -12.222 1.00 75.88 293 LEU A N 1
ATOM 2179 C CA . LEU A 1 293 ? 11.562 -0.183 -11.661 1.00 75.88 293 LEU A CA 1
ATOM 2180 C C . LEU A 1 293 ? 10.248 -0.979 -11.769 1.00 75.88 293 LEU A C 1
ATOM 2182 O O . LEU A 1 293 ? 9.415 -0.907 -10.868 1.00 75.88 293 LEU A O 1
ATOM 2186 N N . SER A 1 294 ? 10.093 -1.813 -12.802 1.00 77.56 294 SER A N 1
ATOM 2187 C CA . SER A 1 294 ? 8.952 -2.737 -12.918 1.00 77.56 294 SER A CA 1
ATOM 2188 C C . SER A 1 294 ? 8.958 -3.817 -11.824 1.00 77.56 294 SER A C 1
ATOM 2190 O O . SER A 1 294 ? 7.917 -4.101 -11.232 1.00 77.56 294 SER A O 1
ATOM 2192 N N . ILE A 1 295 ? 10.133 -4.367 -11.486 1.00 81.25 295 ILE A N 1
ATOM 2193 C CA . ILE A 1 295 ? 10.291 -5.317 -10.368 1.00 81.25 295 ILE A CA 1
ATOM 2194 C C . ILE A 1 295 ? 9.992 -4.637 -9.024 1.00 81.25 295 ILE A C 1
ATOM 2196 O O . ILE A 1 295 ? 9.320 -5.218 -8.170 1.00 81.25 295 ILE A O 1
ATOM 2200 N N . LEU A 1 296 ? 10.436 -3.390 -8.837 1.00 82.50 296 LEU A N 1
ATOM 2201 C CA . LEU A 1 296 ? 10.126 -2.624 -7.629 1.00 82.50 296 LEU A CA 1
ATOM 2202 C C . LEU A 1 296 ? 8.612 -2.416 -7.468 1.00 82.50 296 LEU A C 1
ATOM 2204 O O . LEU A 1 296 ? 8.071 -2.644 -6.387 1.00 82.50 296 LEU A O 1
ATOM 2208 N N . LEU A 1 297 ? 7.912 -2.039 -8.541 1.00 81.12 297 LEU A N 1
ATOM 2209 C CA . LEU A 1 297 ? 6.457 -1.878 -8.524 1.00 81.12 297 LEU A CA 1
ATOM 2210 C C . LEU A 1 297 ? 5.740 -3.202 -8.238 1.00 81.12 297 LEU A C 1
ATOM 2212 O O . LEU A 1 297 ? 4.796 -3.217 -7.454 1.00 81.12 297 LEU A O 1
ATOM 2216 N N . MET A 1 298 ? 6.219 -4.322 -8.782 1.00 83.44 298 MET A N 1
ATOM 2217 C CA . MET A 1 298 ? 5.693 -5.657 -8.478 1.00 83.44 298 MET A CA 1
ATOM 2218 C C . MET A 1 298 ? 5.759 -5.982 -6.973 1.00 83.44 298 MET A C 1
ATOM 2220 O O . MET A 1 298 ? 4.780 -6.474 -6.404 1.00 83.44 298 MET A O 1
ATOM 2224 N N . LEU A 1 299 ? 6.881 -5.665 -6.314 1.00 87.44 299 LEU A N 1
ATOM 2225 C CA . LEU A 1 299 ? 7.059 -5.833 -4.863 1.00 87.44 299 LEU A CA 1
ATOM 2226 C C . LEU A 1 299 ? 6.130 -4.912 -4.054 1.00 87.44 299 LEU A C 1
ATOM 2228 O O . LEU A 1 299 ? 5.543 -5.331 -3.052 1.00 87.44 299 LEU A O 1
ATOM 2232 N N . VAL A 1 300 ? 5.942 -3.670 -4.507 1.00 86.50 300 VAL A N 1
ATOM 2233 C CA . VAL A 1 300 ? 4.968 -2.738 -3.911 1.00 86.50 300 VAL A CA 1
ATOM 2234 C C . VAL A 1 300 ? 3.546 -3.288 -4.053 1.00 86.50 300 VAL A C 1
ATOM 2236 O O . VAL A 1 300 ? 2.792 -3.325 -3.079 1.00 86.50 300 VAL A O 1
ATOM 2239 N N . GLY A 1 301 ? 3.184 -3.800 -5.229 1.00 85.56 301 GLY A N 1
ATOM 2240 C CA . GLY A 1 301 ? 1.890 -4.430 -5.464 1.00 85.56 301 GLY A CA 1
ATOM 2241 C C . GLY A 1 301 ? 1.656 -5.629 -4.547 1.00 85.56 301 GLY A C 1
ATOM 2242 O O . GLY A 1 301 ? 0.581 -5.736 -3.964 1.00 85.56 301 GLY A O 1
ATOM 2243 N N . LEU A 1 302 ? 2.668 -6.471 -4.321 1.00 87.56 302 LEU A N 1
ATOM 2244 C CA . LEU A 1 302 ? 2.564 -7.636 -3.435 1.00 87.56 302 LEU A CA 1
ATOM 2245 C C . LEU A 1 302 ? 2.265 -7.249 -1.976 1.00 87.56 302 LEU A C 1
ATOM 2247 O O . LEU A 1 302 ? 1.478 -7.903 -1.298 1.00 87.56 302 LEU A O 1
ATOM 2251 N N . THR A 1 303 ? 2.862 -6.161 -1.491 1.00 86.69 303 THR A N 1
ATOM 2252 C CA . THR A 1 303 ? 2.686 -5.691 -0.104 1.00 86.69 303 THR A CA 1
ATOM 2253 C C . THR A 1 303 ? 1.430 -4.838 0.100 1.00 86.69 303 THR A C 1
ATOM 2255 O O . THR A 1 303 ? 0.959 -4.683 1.228 1.00 86.69 303 THR A O 1
ATOM 2258 N N . THR A 1 304 ? 0.838 -4.325 -0.980 1.00 86.19 304 THR A N 1
ATOM 2259 C CA . THR A 1 304 ? -0.323 -3.423 -0.951 1.00 86.19 304 THR A CA 1
ATOM 2260 C C . THR A 1 304 ? -1.515 -3.948 -0.135 1.00 86.19 304 THR A C 1
ATOM 2262 O O . THR A 1 304 ? -1.967 -3.220 0.750 1.00 86.19 304 THR A O 1
ATOM 2265 N N . PRO A 1 305 ? -2.049 -5.170 -0.343 1.00 84.31 305 PRO A N 1
ATOM 2266 C CA . PRO A 1 305 ? -3.222 -5.627 0.408 1.00 84.31 305 PRO A CA 1
ATOM 2267 C C . PRO A 1 305 ? -2.948 -5.768 1.905 1.00 84.31 305 PRO A C 1
ATOM 2269 O O . PRO A 1 305 ? -3.826 -5.466 2.707 1.00 84.31 305 PRO A O 1
ATOM 2272 N N . LEU A 1 306 ? -1.726 -6.138 2.300 1.00 85.12 306 LEU A N 1
ATOM 2273 C CA . LEU A 1 306 ? -1.332 -6.189 3.710 1.00 85.12 306 LEU A CA 1
ATOM 2274 C C . LEU A 1 306 ? -1.364 -4.795 4.343 1.00 85.12 306 LEU A C 1
ATOM 2276 O O . LEU A 1 306 ? -1.906 -4.613 5.432 1.00 85.12 306 LEU A O 1
ATOM 2280 N N . VAL A 1 307 ? -0.834 -3.794 3.635 1.00 83.75 307 VAL A N 1
ATOM 2281 C CA . VAL A 1 307 ? -0.859 -2.396 4.081 1.00 83.75 307 VAL A CA 1
ATOM 2282 C C . VAL A 1 307 ? -2.294 -1.872 4.151 1.00 83.75 307 VAL A C 1
ATOM 2284 O O . VAL A 1 307 ? -2.656 -1.214 5.124 1.00 83.75 307 VAL A O 1
ATOM 2287 N N . VAL A 1 308 ? -3.137 -2.188 3.164 1.00 83.56 308 VAL A N 1
ATOM 2288 C CA . VAL A 1 308 ? -4.557 -1.803 3.160 1.00 83.56 308 VAL A CA 1
ATOM 2289 C C . VAL A 1 308 ? -5.294 -2.415 4.348 1.00 83.56 308 VAL A C 1
ATOM 2291 O O . VAL A 1 308 ? -6.013 -1.691 5.035 1.00 83.56 308 VAL A O 1
ATOM 2294 N N . LEU A 1 309 ? -5.084 -3.703 4.632 1.00 83.75 309 LEU A N 1
ATOM 2295 C CA . LEU A 1 309 ? -5.671 -4.378 5.791 1.00 83.75 309 LEU A CA 1
ATOM 2296 C C . LEU A 1 309 ? -5.217 -3.736 7.104 1.00 83.75 309 LEU A C 1
ATOM 2298 O O . LEU A 1 309 ? -6.049 -3.441 7.957 1.00 83.75 309 LEU A O 1
ATOM 2302 N N . TRP A 1 310 ? -3.924 -3.436 7.233 1.00 84.06 310 TRP A N 1
ATOM 2303 C CA . TRP A 1 310 ? -3.367 -2.766 8.408 1.00 84.06 310 TRP A CA 1
ATOM 2304 C C . TRP A 1 310 ? -3.934 -1.348 8.610 1.00 84.06 310 TRP A C 1
ATOM 2306 O O . TRP A 1 310 ? -4.287 -0.949 9.725 1.00 84.06 310 TRP A O 1
ATOM 2316 N N . ILE A 1 311 ? -4.090 -0.583 7.524 1.00 84.81 311 ILE A N 1
ATOM 2317 C CA . ILE A 1 311 ? -4.738 0.735 7.558 1.00 84.81 311 ILE A CA 1
ATOM 2318 C C . ILE A 1 311 ? -6.218 0.592 7.932 1.00 84.81 311 ILE A C 1
ATOM 2320 O O . ILE A 1 311 ? -6.710 1.372 8.747 1.00 84.81 311 ILE A O 1
ATOM 2324 N N . ALA A 1 312 ? -6.930 -0.380 7.357 1.00 84.94 312 ALA A N 1
ATOM 2325 C CA . ALA A 1 312 ? -8.342 -0.630 7.632 1.00 84.94 312 ALA A CA 1
ATOM 2326 C C . ALA A 1 312 ? -8.571 -1.009 9.103 1.00 84.94 312 ALA A C 1
ATOM 2328 O O . ALA A 1 312 ? -9.415 -0.389 9.752 1.00 84.94 312 ALA A O 1
ATOM 2329 N N . SER A 1 313 ? -7.757 -1.912 9.664 1.00 87.06 313 SER A N 1
ATOM 2330 C CA . SER A 1 313 ? -7.803 -2.253 11.091 1.00 87.06 313 SER A CA 1
ATOM 2331 C C . SER A 1 313 ? -7.556 -1.035 11.977 1.00 87.06 313 SER A C 1
ATOM 2333 O O . SER A 1 313 ? -8.318 -0.770 12.904 1.00 87.06 313 SER A O 1
ATOM 2335 N N . GLY A 1 314 ? -6.552 -0.214 11.647 1.00 87.44 314 GLY A N 1
ATOM 2336 C CA . GLY A 1 314 ? -6.263 1.003 12.406 1.00 87.44 314 GLY A CA 1
ATOM 2337 C C . GLY A 1 314 ? -7.360 2.070 12.294 1.00 87.44 314 GLY A C 1
ATOM 2338 O O . GLY A 1 314 ? -7.538 2.874 13.209 1.00 87.44 314 GLY A O 1
ATOM 2339 N N . ARG A 1 315 ? -8.104 2.107 11.181 1.00 89.00 315 ARG A N 1
ATOM 2340 C CA . ARG A 1 315 ? -9.265 2.995 11.008 1.00 89.00 315 ARG A CA 1
ATOM 2341 C C . ARG A 1 315 ? -10.468 2.517 11.819 1.00 89.00 315 ARG A C 1
ATOM 2343 O O . ARG A 1 315 ? -11.093 3.361 12.454 1.00 89.00 315 ARG A O 1
ATOM 2350 N N . ARG A 1 316 ? -10.767 1.211 11.821 1.00 88.62 316 ARG A N 1
ATOM 2351 C CA . ARG A 1 316 ? -11.872 0.621 12.600 1.00 88.62 316 ARG A CA 1
ATOM 2352 C C . ARG A 1 316 ? -11.641 0.787 14.104 1.00 88.62 316 ARG A C 1
ATOM 2354 O O . ARG A 1 316 ? -12.537 1.286 14.774 1.00 88.62 316 ARG A O 1
ATOM 2361 N N . ALA A 1 317 ? -10.432 0.515 14.602 1.00 91.50 317 ALA A N 1
ATOM 2362 C CA . ALA A 1 317 ? -10.071 0.758 16.004 1.00 91.50 317 ALA A CA 1
ATOM 2363 C C . ALA A 1 317 ? -10.283 2.230 16.406 1.00 91.50 317 ALA A C 1
ATOM 2365 O O . ALA A 1 317 ? -11.019 2.523 17.338 1.00 91.50 317 ALA A O 1
ATOM 2366 N N . LYS A 1 318 ? -9.771 3.183 15.610 1.00 92.06 318 LYS A N 1
ATOM 2367 C CA . LYS A 1 318 ? -9.991 4.623 15.853 1.00 92.06 318 LYS A CA 1
ATOM 2368 C C . LYS A 1 318 ? -11.458 5.048 15.763 1.00 92.06 318 LYS A C 1
ATOM 2370 O O . LYS A 1 318 ? -11.825 6.059 16.358 1.00 92.06 318 LYS A O 1
ATOM 2375 N N . ALA A 1 319 ? -12.268 4.372 14.949 1.00 92.38 319 ALA A N 1
ATOM 2376 C CA . ALA A 1 319 ? -13.702 4.633 14.871 1.00 92.38 319 ALA A CA 1
ATOM 2377 C C . ALA A 1 319 ? -14.408 4.163 16.149 1.00 92.38 319 ALA A C 1
ATOM 2379 O O . ALA A 1 319 ? -15.224 4.912 16.678 1.00 92.38 319 ALA A O 1
ATOM 2380 N N . PHE A 1 320 ? -14.023 2.995 16.673 1.00 94.94 320 PHE A N 1
ATOM 2381 C CA . PHE A 1 320 ? -14.483 2.501 17.968 1.00 94.94 320 PHE A CA 1
ATOM 2382 C C . PHE A 1 320 ? -14.061 3.438 19.111 1.00 94.94 320 PHE A C 1
ATOM 2384 O O . PHE A 1 320 ? -14.911 3.859 19.889 1.00 94.94 320 PHE A O 1
ATOM 2391 N N . ASP A 1 321 ? -12.792 3.868 19.159 1.00 93.94 321 ASP A N 1
ATOM 2392 C CA . ASP A 1 321 ? -12.295 4.795 20.192 1.00 93.94 321 ASP A CA 1
ATOM 2393 C C . ASP A 1 321 ? -13.145 6.063 20.258 1.00 93.94 321 ASP A C 1
ATOM 2395 O O . ASP A 1 321 ? -13.539 6.506 21.331 1.00 93.94 321 ASP A O 1
ATOM 2399 N N . ARG A 1 322 ? -13.485 6.647 19.102 1.00 94.12 322 ARG A N 1
ATOM 2400 C CA . ARG A 1 322 ? -14.323 7.857 19.033 1.00 94.12 322 ARG A CA 1
ATOM 2401 C C . ARG A 1 322 ? -15.715 7.660 19.633 1.00 94.12 322 ARG A C 1
ATOM 2403 O O . ARG A 1 322 ? -16.255 8.634 20.139 1.00 94.12 322 ARG A O 1
ATOM 2410 N N . GLN A 1 323 ? -16.270 6.452 19.551 1.00 95.62 323 GLN A N 1
ATOM 2411 C CA . GLN A 1 323 ? -17.582 6.099 20.103 1.00 95.62 323 GLN A CA 1
ATOM 2412 C C . GLN A 1 323 ? -17.499 5.735 21.590 1.00 95.62 323 GLN A C 1
ATOM 2414 O O . GLN A 1 323 ? -18.498 5.835 22.294 1.00 95.62 323 GLN A O 1
ATOM 2419 N N . LEU A 1 324 ? -16.320 5.337 22.080 1.00 95.50 324 LEU A N 1
ATOM 2420 C CA . LEU A 1 324 ? -16.135 4.793 23.423 1.00 95.50 324 LEU A CA 1
ATOM 2421 C C . LEU A 1 324 ? -16.685 5.691 24.551 1.00 95.50 324 LEU A C 1
ATOM 2423 O O . LEU A 1 324 ? -17.401 5.151 25.388 1.00 95.50 324 LEU A O 1
ATOM 2427 N N . PRO A 1 325 ? -16.462 7.023 24.594 1.00 94.88 325 PRO A N 1
ATOM 2428 C CA . PRO A 1 325 ? -17.070 7.869 25.627 1.00 94.88 325 PRO A CA 1
ATOM 2429 C C . PRO A 1 325 ? -18.600 7.772 25.661 1.00 94.88 325 PRO A C 1
ATOM 2431 O O . PRO A 1 325 ? -19.192 7.608 26.724 1.00 94.88 325 PRO A O 1
ATOM 2434 N N . ASP A 1 326 ? -19.240 7.813 24.492 1.00 95.25 326 ASP A N 1
ATOM 2435 C CA . ASP A 1 326 ? -20.699 7.781 24.381 1.00 95.25 326 ASP A CA 1
ATOM 2436 C C . ASP A 1 326 ? -21.248 6.387 24.731 1.00 95.25 326 ASP A C 1
ATOM 2438 O O . ASP A 1 326 ? -22.270 6.270 25.409 1.00 95.25 326 ASP A O 1
ATOM 2442 N N . VAL A 1 327 ? -20.527 5.322 24.355 1.00 96.31 327 VAL A N 1
ATOM 2443 C CA . VAL A 1 327 ? -20.815 3.938 24.770 1.00 96.31 327 VAL A CA 1
ATOM 2444 C C . VAL A 1 327 ? -20.782 3.816 26.296 1.00 96.31 327 VAL A C 1
ATOM 2446 O O . VAL A 1 327 ? -21.730 3.308 26.893 1.00 96.31 327 VAL A O 1
ATOM 2449 N N . LEU A 1 328 ? -19.727 4.319 26.943 1.00 95.38 328 LEU A N 1
ATOM 2450 C CA . LEU A 1 328 ? -19.577 4.265 28.399 1.00 95.38 328 LEU A CA 1
ATOM 2451 C C . LEU A 1 328 ? -20.631 5.112 29.115 1.00 95.38 328 LEU A C 1
ATOM 2453 O O . LEU A 1 328 ? -21.195 4.652 30.103 1.00 95.38 328 LEU A O 1
ATOM 2457 N N . ALA A 1 329 ? -20.948 6.302 28.600 1.00 95.00 329 ALA A N 1
ATOM 2458 C CA . ALA A 1 329 ? -22.009 7.152 29.137 1.00 95.00 329 ALA A CA 1
ATOM 2459 C C . ALA A 1 329 ? -23.392 6.486 29.035 1.00 95.00 329 ALA A C 1
ATOM 2461 O O . ALA A 1 329 ? -24.181 6.531 29.980 1.00 95.00 329 ALA A O 1
ATOM 2462 N N . THR A 1 330 ? -23.677 5.819 27.913 1.00 95.06 330 THR A N 1
ATOM 2463 C CA . THR A 1 330 ? -24.932 5.080 27.714 1.00 95.06 330 THR A CA 1
ATOM 2464 C C . THR A 1 330 ? -25.032 3.921 28.705 1.00 95.06 330 THR A C 1
ATOM 2466 O O . THR A 1 330 ? -26.057 3.765 29.376 1.00 95.06 330 THR A O 1
ATOM 2469 N N . ILE A 1 331 ? -23.941 3.170 28.894 1.00 95.56 331 ILE A N 1
ATOM 2470 C CA . ILE A 1 331 ? -23.879 2.099 29.893 1.00 95.56 331 ILE A CA 1
ATOM 2471 C C . ILE A 1 331 ? -24.076 2.661 31.307 1.00 95.56 331 ILE A C 1
ATOM 2473 O O . ILE A 1 331 ? -24.914 2.150 32.049 1.00 95.56 331 ILE A O 1
ATOM 2477 N N . ALA A 1 332 ? -23.372 3.740 31.664 1.00 93.94 332 ALA A N 1
ATOM 2478 C CA . ALA A 1 332 ? -23.489 4.390 32.967 1.00 93.94 332 ALA A CA 1
ATOM 2479 C C . ALA A 1 332 ? -24.924 4.851 33.252 1.00 93.94 332 ALA A C 1
ATOM 2481 O O . ALA A 1 332 ? -25.458 4.570 34.323 1.00 93.94 332 ALA A O 1
ATOM 2482 N N . SER A 1 333 ? -25.575 5.504 32.283 1.00 94.62 333 SER A N 1
ATOM 2483 C CA . SER A 1 333 ? -26.955 5.987 32.422 1.00 94.62 333 SER A CA 1
ATOM 2484 C C . SER A 1 333 ? -27.958 4.846 32.615 1.00 94.62 333 SER A C 1
ATOM 2486 O O . SER A 1 333 ? -28.832 4.937 33.477 1.00 94.62 333 SER A O 1
ATOM 2488 N N . THR A 1 334 ? -27.776 3.733 31.897 1.00 94.75 334 THR A N 1
ATOM 2489 C CA . THR A 1 334 ? -28.638 2.548 31.999 1.00 94.75 334 THR A CA 1
ATOM 2490 C C . THR A 1 334 ? -28.454 1.844 33.345 1.00 94.75 334 THR A C 1
ATOM 2492 O O . THR A 1 334 ? -29.431 1.470 33.992 1.00 94.75 334 THR A O 1
ATOM 2495 N N . LEU A 1 335 ? -27.207 1.723 33.813 1.00 92.81 335 LEU A N 1
ATOM 2496 C CA . LEU A 1 335 ? -26.893 1.190 35.141 1.00 92.81 335 LEU A CA 1
ATOM 2497 C C . LEU A 1 335 ? -27.446 2.084 36.259 1.00 92.81 335 LEU A C 1
ATOM 2499 O O . LEU A 1 335 ? -27.977 1.580 37.246 1.00 92.81 335 LEU A O 1
ATOM 2503 N N . ARG A 1 336 ? -27.362 3.412 36.105 1.00 92.75 336 ARG A N 1
ATOM 2504 C CA . ARG A 1 336 ? -27.886 4.383 37.080 1.00 92.75 336 ARG A CA 1
ATOM 2505 C C . ARG A 1 336 ? -29.411 4.340 37.183 1.00 92.75 336 ARG A C 1
ATOM 2507 O O . ARG A 1 336 ? -29.946 4.574 38.260 1.00 92.75 336 ARG A O 1
ATOM 2514 N N . ALA A 1 337 ? -30.099 3.986 36.098 1.00 94.12 337 ALA A N 1
ATOM 2515 C CA . ALA A 1 337 ? -31.535 3.708 36.099 1.00 94.12 337 ALA A CA 1
ATOM 2516 C C . ALA A 1 337 ? -31.906 2.385 36.810 1.00 94.12 337 ALA A C 1
ATOM 2518 O O . ALA A 1 337 ? -33.080 2.031 36.876 1.00 94.12 337 ALA A O 1
ATOM 2519 N N . GLY A 1 338 ? -30.924 1.649 37.344 1.00 91.06 338 GLY A N 1
ATOM 2520 C CA . GLY A 1 338 ? -31.124 0.401 38.082 1.00 91.06 338 GLY A CA 1
ATOM 2521 C C . GLY A 1 338 ? -31.134 -0.853 37.207 1.00 91.06 338 GLY A C 1
ATOM 2522 O O . GLY A 1 338 ? -31.341 -1.953 37.718 1.00 91.06 338 GLY A O 1
ATOM 2523 N N . HIS A 1 339 ? -30.898 -0.731 35.897 1.00 93.25 339 HIS A N 1
ATOM 2524 C CA . HIS A 1 339 ? -30.784 -1.897 35.027 1.00 93.25 339 HIS A CA 1
ATOM 2525 C C . HIS A 1 339 ? -29.429 -2.598 35.197 1.00 93.25 339 HIS A C 1
ATOM 2527 O O . HIS A 1 339 ? -28.416 -1.984 35.520 1.00 93.25 339 HIS A O 1
ATOM 2533 N N . GLY A 1 340 ? -29.392 -3.908 34.945 1.00 90.81 340 GLY A N 1
ATOM 2534 C CA . GLY A 1 340 ? -28.148 -4.677 34.978 1.00 90.81 340 GLY A CA 1
ATOM 2535 C C . GLY A 1 340 ? -27.229 -4.393 33.782 1.00 90.81 340 GLY A C 1
ATOM 2536 O O . GLY A 1 340 ? -27.681 -3.969 32.716 1.00 90.81 340 GLY A O 1
ATOM 2537 N N . LEU A 1 341 ? -25.939 -4.724 33.924 1.00 89.25 341 LEU A N 1
ATOM 2538 C CA . LEU A 1 341 ? -24.910 -4.548 32.885 1.00 89.25 341 LEU A CA 1
ATOM 2539 C C . LEU A 1 341 ? -25.308 -5.170 31.540 1.00 89.25 341 LEU A C 1
ATOM 2541 O O . LEU A 1 341 ? -25.088 -4.573 30.495 1.00 89.25 341 LEU A O 1
ATOM 2545 N N . ARG A 1 342 ? -25.954 -6.340 31.554 1.00 91.56 342 ARG A N 1
ATOM 2546 C CA . ARG A 1 342 ? -26.433 -7.005 30.331 1.00 91.56 342 ARG A CA 1
ATOM 2547 C C . ARG A 1 342 ? -27.411 -6.136 29.539 1.00 91.56 342 ARG A C 1
ATOM 2549 O O . ARG A 1 342 ? -27.288 -6.052 28.323 1.00 91.56 342 ARG A O 1
ATOM 2556 N N . THR A 1 343 ? -28.358 -5.486 30.215 1.00 94.50 343 THR A N 1
ATOM 2557 C CA . THR A 1 343 ? -29.329 -4.577 29.584 1.00 94.50 343 THR A CA 1
ATOM 2558 C C . THR A 1 343 ? -28.635 -3.328 29.056 1.00 94.50 343 THR A C 1
ATOM 2560 O O . THR A 1 343 ? -28.913 -2.905 27.940 1.00 94.50 343 THR A O 1
ATOM 2563 N N . ALA A 1 344 ? -27.673 -2.796 29.813 1.00 94.06 344 ALA A N 1
ATOM 2564 C CA . ALA A 1 344 ? -26.867 -1.651 29.404 1.00 94.06 344 ALA A CA 1
ATOM 2565 C C . ALA A 1 344 ? -26.038 -1.926 28.135 1.00 94.06 344 ALA A C 1
ATOM 2567 O O . ALA A 1 344 ? -26.021 -1.111 27.217 1.00 94.06 344 ALA A O 1
ATOM 2568 N N . LEU A 1 345 ? -25.405 -3.101 28.039 1.00 94.44 345 LEU A N 1
ATOM 2569 C CA . LEU A 1 345 ? -24.688 -3.527 26.831 1.00 94.44 345 LEU A CA 1
ATOM 2570 C C . LEU A 1 345 ? -25.640 -3.728 25.641 1.00 94.44 345 LEU A C 1
ATOM 2572 O O . LEU A 1 345 ? -25.277 -3.417 24.510 1.00 94.44 345 LEU A O 1
ATOM 2576 N N . ARG A 1 346 ? -26.860 -4.221 25.893 1.00 95.62 346 ARG A N 1
ATOM 2577 C CA . ARG A 1 346 ? -27.892 -4.427 24.864 1.00 95.62 346 ARG A CA 1
ATOM 2578 C C . ARG A 1 346 ? -28.404 -3.110 24.288 1.00 95.62 346 ARG A C 1
ATOM 2580 O O . ARG A 1 346 ? -28.528 -3.017 23.079 1.00 95.62 346 ARG A O 1
ATOM 2587 N N . ALA A 1 347 ? -28.589 -2.089 25.126 1.00 95.19 347 ALA A N 1
ATOM 2588 C CA . ALA A 1 347 ? -28.969 -0.751 24.672 1.00 95.19 347 ALA A CA 1
ATOM 2589 C C . ALA A 1 347 ? -27.967 -0.192 23.646 1.00 95.19 347 ALA A C 1
ATOM 2591 O O . ALA A 1 347 ? -28.355 0.305 22.597 1.00 95.19 347 ALA A O 1
ATOM 2592 N N . VAL A 1 348 ? -26.662 -0.354 23.889 1.00 96.19 348 VAL A N 1
ATOM 2593 C CA . VAL A 1 348 ? -25.634 0.077 22.926 1.00 96.19 348 VAL A CA 1
ATOM 2594 C C . VAL A 1 348 ? -25.576 -0.836 21.693 1.00 96.19 348 VAL A C 1
ATOM 2596 O O . VAL A 1 348 ? -25.280 -0.367 20.596 1.00 96.19 348 VAL A O 1
ATOM 2599 N N . ALA A 1 349 ? -25.836 -2.134 21.846 1.00 94.75 349 ALA A N 1
ATOM 2600 C CA . ALA A 1 349 ? -25.878 -3.065 20.720 1.00 94.75 349 ALA A CA 1
ATOM 2601 C C . ALA A 1 349 ? -27.040 -2.766 19.754 1.00 94.75 349 ALA A C 1
ATOM 2603 O O . ALA A 1 349 ? -26.841 -2.840 18.543 1.00 94.75 349 ALA A O 1
ATOM 2604 N N . ASP A 1 350 ? -28.208 -2.398 20.285 1.00 93.38 350 ASP A N 1
ATOM 2605 C CA . ASP A 1 350 ? -29.425 -2.166 19.505 1.00 93.38 350 ASP A CA 1
ATOM 2606 C C . ASP A 1 350 ? -29.484 -0.730 18.933 1.00 93.38 350 ASP A C 1
ATOM 2608 O O . ASP A 1 350 ? -29.788 -0.562 17.752 1.00 93.38 350 ASP A O 1
ATOM 2612 N N . ASP A 1 351 ? -29.119 0.294 19.721 1.00 92.06 351 ASP A N 1
ATOM 2613 C CA . ASP A 1 351 ? -29.239 1.714 19.326 1.00 92.06 351 ASP A CA 1
ATOM 2614 C C . ASP A 1 351 ? -27.912 2.350 18.861 1.00 92.06 351 ASP A C 1
ATOM 2616 O O . ASP A 1 351 ? -27.872 3.485 18.372 1.00 92.06 351 ASP A O 1
ATOM 2620 N N . GLY A 1 352 ? -26.790 1.646 19.023 1.00 90.44 352 GLY A N 1
ATOM 2621 C CA . GLY A 1 352 ? -25.464 2.152 18.682 1.00 90.44 352 GLY A CA 1
ATOM 2622 C C . GLY A 1 352 ? -25.139 2.096 17.188 1.00 90.44 352 GLY A C 1
ATOM 2623 O O . GLY A 1 352 ? -25.682 1.318 16.404 1.00 90.44 352 GLY A O 1
ATOM 2624 N N . SER A 1 353 ? -24.151 2.891 16.778 1.00 92.62 353 SER A N 1
ATOM 2625 C CA . SER A 1 353 ? -23.594 2.829 15.421 1.00 92.62 353 SER A CA 1
ATOM 2626 C C . SER A 1 353 ? -22.409 1.851 15.329 1.00 92.62 353 SER A C 1
ATOM 2628 O O . SER A 1 353 ? -21.635 1.744 16.285 1.00 92.62 353 SER A O 1
ATOM 2630 N N . PRO A 1 354 ? -22.183 1.189 14.176 1.00 90.44 354 PRO A N 1
ATOM 2631 C CA . PRO A 1 354 ? -20.966 0.412 13.949 1.00 90.44 354 PRO A CA 1
ATOM 2632 C C . PRO A 1 354 ? -19.704 1.289 14.077 1.00 90.44 354 PRO A C 1
ATOM 2634 O O . PRO A 1 354 ? -19.740 2.462 13.687 1.00 90.44 354 PRO A O 1
ATOM 2637 N N . PRO A 1 355 ? -18.563 0.764 14.565 1.00 91.69 355 PRO A N 1
ATOM 2638 C CA . PRO A 1 355 ? -18.311 -0.634 14.927 1.00 91.69 355 PRO A CA 1
ATOM 2639 C C . PRO A 1 355 ? -18.758 -1.047 16.342 1.00 91.69 355 PRO A C 1
ATOM 2641 O O . PRO A 1 355 ? -18.779 -2.244 16.611 1.00 91.69 355 PRO A O 1
ATOM 2644 N N . ALA A 1 356 ? -19.108 -0.124 17.248 1.00 94.31 356 ALA A N 1
ATOM 2645 C CA . ALA A 1 356 ? -19.407 -0.485 18.639 1.00 94.31 356 ALA A CA 1
ATOM 2646 C C . ALA A 1 356 ? -20.627 -1.409 18.789 1.00 94.31 356 ALA A C 1
ATOM 2648 O O . ALA A 1 356 ? -20.560 -2.389 19.534 1.00 94.31 356 ALA A O 1
ATOM 2649 N N . SER A 1 357 ? -21.708 -1.146 18.049 1.00 94.12 357 SER A N 1
ATOM 2650 C CA . SER A 1 357 ? -22.912 -1.986 18.093 1.00 94.12 357 SER A CA 1
ATOM 2651 C C . SER A 1 357 ? -22.684 -3.398 17.550 1.00 94.12 357 SER A C 1
ATOM 2653 O O . SER A 1 357 ? -23.156 -4.360 18.153 1.00 94.12 357 SER A O 1
ATOM 2655 N N . GLU A 1 358 ? -21.907 -3.556 16.470 1.00 90.69 358 GLU A N 1
ATOM 2656 C CA . GLU A 1 358 ? -21.546 -4.873 15.913 1.00 90.69 358 GLU A CA 1
ATOM 2657 C C . GLU A 1 358 ? -20.778 -5.725 16.934 1.00 90.69 358 GLU A C 1
ATOM 2659 O O . GLU A 1 358 ? -21.087 -6.897 17.150 1.00 90.69 358 GLU A O 1
ATOM 2664 N N . GLU A 1 359 ? -19.784 -5.126 17.592 1.00 92.12 359 GLU A N 1
ATOM 2665 C CA . GLU A 1 359 ? -18.919 -5.824 18.543 1.00 92.12 359 GLU A CA 1
ATOM 2666 C C . GLU A 1 359 ? -19.672 -6.206 19.822 1.00 92.12 359 GLU A C 1
ATOM 2668 O O . GLU A 1 359 ? -19.553 -7.338 20.289 1.00 92.12 359 GLU A O 1
ATOM 2673 N N . LEU A 1 360 ? -20.517 -5.314 20.345 1.00 94.12 360 LEU A N 1
ATOM 2674 C CA . LEU A 1 360 ? -21.359 -5.606 21.507 1.00 94.12 360 LEU A CA 1
ATOM 2675 C C . LEU A 1 360 ? -22.477 -6.605 21.188 1.00 94.12 360 LEU A C 1
ATOM 2677 O O . LEU A 1 360 ? -22.774 -7.468 22.015 1.00 94.12 360 LEU A O 1
ATOM 2681 N N . THR A 1 361 ? -23.038 -6.571 19.975 1.00 93.25 361 THR A N 1
ATOM 2682 C CA . THR A 1 361 ? -23.960 -7.611 19.490 1.00 93.25 361 THR A CA 1
ATOM 2683 C C . THR A 1 361 ? -23.275 -8.973 19.473 1.00 93.25 361 THR A C 1
ATOM 2685 O O . THR A 1 361 ? -23.855 -9.963 19.925 1.00 93.25 361 THR A O 1
ATOM 2688 N N . ARG A 1 362 ? -22.020 -9.033 19.006 1.00 91.06 362 ARG A N 1
ATOM 2689 C CA . ARG A 1 362 ? -21.225 -10.262 19.029 1.00 91.06 362 ARG A CA 1
ATOM 2690 C C . ARG A 1 362 ? -20.959 -10.732 20.461 1.00 91.06 362 ARG A C 1
ATOM 2692 O O . ARG A 1 362 ? -21.175 -11.908 20.732 1.00 91.06 362 ARG A O 1
ATOM 2699 N N . VAL A 1 363 ? -20.574 -9.841 21.379 1.00 92.69 363 VAL A N 1
ATOM 2700 C CA . VAL A 1 363 ? -20.366 -10.173 22.805 1.00 92.69 363 VAL A CA 1
ATOM 2701 C C . VAL A 1 363 ? -21.629 -10.775 23.427 1.00 92.69 363 VAL A C 1
ATOM 2703 O O . VAL A 1 363 ? -21.566 -11.828 24.056 1.00 92.69 363 VAL A O 1
ATOM 2706 N N . LEU A 1 364 ? -22.793 -10.157 23.208 1.00 92.56 364 LEU A N 1
ATOM 2707 C CA . LEU A 1 364 ? -24.075 -10.672 23.700 1.00 92.56 364 LEU A CA 1
ATOM 2708 C C . LEU A 1 364 ? -24.472 -11.995 23.029 1.00 92.56 364 LEU A C 1
ATOM 2710 O O . LEU A 1 364 ? -25.137 -12.822 23.648 1.00 92.56 364 LEU A O 1
ATOM 2714 N N . GLY A 1 365 ? -24.086 -12.200 21.768 1.00 91.12 365 GLY A N 1
ATOM 2715 C CA . GLY A 1 365 ? -24.266 -13.461 21.053 1.00 91.12 365 GLY A CA 1
ATOM 2716 C C . GLY A 1 365 ? -23.412 -14.592 21.627 1.00 91.12 365 GLY A C 1
ATOM 2717 O O . GLY A 1 365 ? -23.939 -15.670 21.884 1.00 91.12 365 GLY A O 1
ATOM 2718 N N . GLU A 1 366 ? -22.122 -14.343 21.869 1.00 89.31 366 GLU A N 1
ATOM 2719 C CA . GLU A 1 366 ? -21.199 -15.292 22.511 1.00 89.31 366 GLU A CA 1
ATOM 2720 C C . GLU A 1 366 ? -21.664 -15.653 23.929 1.00 89.31 366 GLU A C 1
ATOM 2722 O O . GLU A 1 366 ? -21.636 -16.821 24.314 1.00 89.31 366 GLU A O 1
ATOM 2727 N N . GLU A 1 367 ? -22.172 -14.672 24.675 1.00 89.75 367 GLU A N 1
ATOM 2728 C CA . GLU A 1 367 ? -22.703 -14.887 26.019 1.00 89.75 367 GLU A CA 1
ATOM 2729 C C . GLU A 1 367 ? -23.941 -15.796 26.020 1.00 89.75 367 GLU A C 1
ATOM 2731 O O . GLU A 1 367 ? -24.000 -16.758 26.785 1.00 89.75 367 GLU A O 1
ATOM 2736 N N . ARG A 1 368 ? -24.890 -15.584 25.095 1.00 88.94 368 ARG A N 1
ATOM 2737 C CA . ARG A 1 368 ? -26.060 -16.472 24.925 1.00 88.94 368 ARG A CA 1
ATOM 2738 C C . ARG A 1 368 ? -25.684 -17.903 24.542 1.00 88.94 368 ARG A C 1
ATOM 2740 O O . ARG A 1 368 ? -26.476 -18.814 24.765 1.00 88.94 368 ARG A O 1
ATOM 2747 N N . LEU A 1 369 ? -24.508 -18.094 23.946 1.00 91.25 369 LEU A N 1
ATOM 2748 C CA . LEU A 1 369 ? -23.959 -19.404 23.594 1.00 91.25 369 LEU A CA 1
ATOM 2749 C C . LEU A 1 369 ? -23.201 -20.066 24.757 1.00 91.25 369 LEU A C 1
ATOM 2751 O O . LEU A 1 369 ? -22.671 -21.161 24.588 1.00 91.25 369 LEU A O 1
ATOM 2755 N N . GLY A 1 370 ? -23.185 -19.439 25.937 1.00 89.31 370 GLY A N 1
ATOM 2756 C CA . GLY A 1 370 ? -22.601 -19.983 27.160 1.00 89.31 370 GLY A CA 1
ATOM 2757 C C . GLY A 1 370 ? -21.189 -19.488 27.469 1.00 89.31 370 GLY A C 1
ATOM 2758 O O . GLY A 1 370 ? -20.624 -19.913 28.476 1.00 89.31 370 GLY A O 1
ATOM 2759 N N . ARG A 1 371 ? -20.610 -18.587 26.659 1.00 90.06 371 ARG A N 1
ATOM 2760 C CA . ARG A 1 371 ? -19.310 -17.980 26.973 1.00 90.06 371 ARG A CA 1
ATOM 2761 C C . ARG A 1 371 ? -19.465 -16.964 28.116 1.00 90.06 371 ARG A C 1
ATOM 2763 O O . ARG A 1 371 ? -20.329 -16.094 28.024 1.00 90.06 371 ARG A O 1
ATOM 2770 N N . PRO A 1 372 ? -18.638 -16.999 29.175 1.00 90.56 372 PRO A N 1
ATOM 2771 C CA . PRO A 1 372 ? -18.695 -15.992 30.232 1.00 90.56 372 PRO A CA 1
ATOM 2772 C C . PRO A 1 372 ? -18.537 -14.568 29.679 1.00 90.56 372 PRO A C 1
ATOM 2774 O O . PRO A 1 372 ? -17.689 -14.313 28.823 1.00 90.56 372 PRO A O 1
ATOM 2777 N N . LEU A 1 373 ? -19.328 -13.618 30.193 1.00 88.12 373 LEU A N 1
ATOM 2778 C CA . LEU A 1 373 ? -19.335 -12.232 29.705 1.00 88.12 373 LEU A CA 1
ATOM 2779 C C . LEU A 1 373 ? -17.947 -11.566 29.786 1.00 88.12 373 LEU A C 1
ATOM 2781 O O . LEU A 1 373 ? -17.577 -10.832 28.874 1.00 88.12 373 LEU A O 1
ATOM 2785 N N . ASP A 1 374 ? -17.172 -11.849 30.838 1.00 87.19 374 ASP A N 1
ATOM 2786 C CA . ASP A 1 374 ? -15.800 -11.337 31.003 1.00 87.19 374 ASP A CA 1
ATOM 2787 C C . ASP A 1 374 ? -14.865 -11.821 29.878 1.00 87.19 374 ASP A C 1
ATOM 2789 O O . ASP A 1 374 ? -14.112 -11.041 29.291 1.00 87.19 374 ASP A O 1
ATOM 2793 N N . GLU A 1 375 ? -14.969 -13.096 29.492 1.00 89.19 375 GLU A N 1
ATOM 2794 C CA . GLU A 1 375 ? -14.186 -13.658 28.387 1.00 89.19 375 GLU A CA 1
ATOM 2795 C C . GLU A 1 375 ? -14.612 -13.094 27.030 1.00 89.19 375 GLU A C 1
ATOM 2797 O O . GLU A 1 375 ? -13.762 -12.830 26.177 1.00 89.19 375 GLU A O 1
ATOM 2802 N N . ALA A 1 376 ? -15.914 -12.884 26.823 1.00 90.94 376 ALA A N 1
ATOM 2803 C CA . ALA A 1 376 ? -16.433 -12.286 25.597 1.00 90.94 376 ALA A CA 1
ATOM 2804 C C . ALA A 1 376 ? -15.970 -10.821 25.444 1.00 90.94 376 ALA A C 1
ATOM 2806 O O . ALA A 1 376 ? -15.551 -10.409 24.359 1.00 90.94 376 ALA A O 1
ATOM 2807 N N . ILE A 1 377 ? -15.964 -10.044 26.535 1.00 89.75 377 ILE A N 1
ATOM 2808 C CA . ILE A 1 377 ? -15.425 -8.673 26.560 1.00 89.75 377 ILE A CA 1
ATOM 2809 C C . ILE A 1 377 ? -13.907 -8.678 26.335 1.00 89.75 377 ILE A C 1
ATOM 2811 O O . ILE A 1 377 ? -13.403 -7.868 25.556 1.00 89.75 377 ILE A O 1
ATOM 2815 N N . THR A 1 378 ? -13.172 -9.606 26.951 1.00 89.62 378 THR A N 1
ATOM 2816 C CA . THR A 1 378 ? -11.719 -9.740 26.748 1.00 89.62 378 THR A CA 1
ATOM 2817 C C . THR A 1 378 ? -11.394 -10.055 25.284 1.00 89.62 378 THR A C 1
ATOM 2819 O O . THR A 1 378 ? -10.557 -9.388 24.676 1.00 89.62 378 THR A O 1
ATOM 2822 N N . ALA A 1 379 ? -12.128 -10.981 24.660 1.00 88.81 379 ALA A N 1
ATOM 2823 C CA . ALA A 1 379 ? -11.976 -11.291 23.238 1.00 88.81 379 ALA A CA 1
ATOM 2824 C C . ALA A 1 379 ? -12.325 -10.101 22.328 1.00 88.81 379 ALA A C 1
ATOM 2826 O O . ALA A 1 379 ? -11.688 -9.897 21.293 1.00 88.81 379 ALA A O 1
ATOM 2827 N N . MET A 1 380 ? -13.310 -9.284 22.712 1.00 91.50 380 MET A N 1
ATOM 2828 C CA . MET A 1 380 ? -13.607 -8.026 22.024 1.00 91.50 380 MET A CA 1
ATOM 2829 C C . MET A 1 380 ? -12.424 -7.045 22.105 1.00 91.50 380 MET A C 1
ATOM 2831 O O . MET A 1 380 ? -12.081 -6.431 21.093 1.00 91.50 380 MET A O 1
ATOM 2835 N N . CYS A 1 381 ? -11.759 -6.932 23.260 1.00 91.56 381 CYS A N 1
ATOM 2836 C CA . CYS A 1 381 ? -10.574 -6.080 23.421 1.00 91.56 381 CYS A CA 1
ATOM 2837 C C . CYS A 1 381 ? -9.435 -6.518 22.487 1.00 91.56 381 CYS A C 1
ATOM 2839 O O . CYS A 1 381 ? -8.882 -5.694 21.754 1.00 91.56 381 CYS A O 1
ATOM 2841 N N . GLU A 1 382 ? -9.140 -7.820 22.430 1.00 88.12 382 GLU A N 1
ATOM 2842 C CA . GLU A 1 382 ? -8.101 -8.371 21.549 1.00 88.12 382 GLU A CA 1
ATOM 2843 C C . GLU A 1 382 ? -8.410 -8.160 20.056 1.00 88.12 382 GLU A C 1
ATOM 2845 O O . GLU A 1 382 ? -7.505 -7.856 19.257 1.00 88.12 382 GLU A O 1
ATOM 2850 N N . ARG A 1 383 ? -9.691 -8.290 19.687 1.00 87.88 383 ARG A N 1
ATOM 2851 C CA . ARG A 1 383 ? -10.192 -8.161 18.313 1.00 87.88 383 ARG A CA 1
ATOM 2852 C C . ARG A 1 383 ? -10.279 -6.721 17.827 1.00 87.88 383 ARG A C 1
ATOM 2854 O O . ARG A 1 383 ? -10.045 -6.489 16.650 1.00 87.88 383 ARG A O 1
ATOM 2861 N N . ILE A 1 384 ? -10.592 -5.754 18.684 1.00 90.50 384 ILE A N 1
ATOM 2862 C CA . ILE A 1 384 ? -10.580 -4.333 18.300 1.00 90.50 384 ILE A CA 1
ATOM 2863 C C . ILE A 1 384 ? -9.144 -3.799 18.333 1.00 90.50 384 ILE A C 1
ATOM 2865 O O . ILE A 1 384 ? -8.747 -3.040 17.448 1.00 90.50 384 ILE A O 1
ATOM 2869 N N . GLY A 1 385 ? -8.345 -4.224 19.319 1.00 87.69 385 GLY A N 1
ATOM 2870 C CA . GLY A 1 385 ? -6.972 -3.757 19.511 1.00 87.69 385 GLY A CA 1
ATOM 2871 C C . GLY A 1 385 ? -6.892 -2.271 19.872 1.00 87.69 385 GLY A C 1
ATOM 2872 O O . GLY A 1 385 ? -5.986 -1.584 19.403 1.00 87.69 385 GLY A O 1
ATOM 2873 N N . SER A 1 386 ? -7.872 -1.777 20.633 1.00 90.75 386 SER A N 1
ATOM 2874 C CA . SER A 1 386 ? -7.917 -0.406 21.147 1.00 90.75 386 SER A CA 1
ATOM 2875 C C . SER A 1 386 ? -7.281 -0.336 22.535 1.00 90.75 386 SER A C 1
ATOM 2877 O O . SER A 1 386 ? -7.709 -1.040 23.447 1.00 90.75 386 SER A O 1
ATOM 2879 N N . GLU A 1 387 ? -6.303 0.557 22.696 1.00 88.38 387 GLU A N 1
ATOM 2880 C CA . GLU A 1 387 ? -5.659 0.826 23.989 1.00 88.38 387 GLU A CA 1
ATOM 2881 C C . GLU A 1 387 ? -6.641 1.448 24.999 1.00 88.38 387 GLU A C 1
ATOM 2883 O O . GLU A 1 387 ? -6.598 1.125 26.18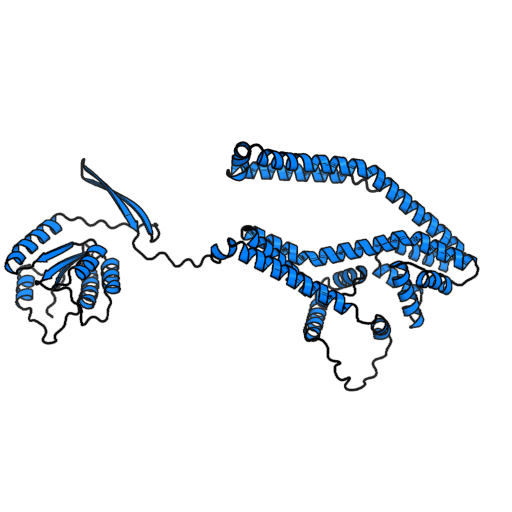5 1.00 88.38 387 GLU A O 1
ATOM 2888 N N . ASP A 1 388 ? -7.550 2.322 24.543 1.00 90.75 388 ASP A N 1
ATOM 2889 C CA . ASP A 1 388 ? -8.550 2.955 25.414 1.00 90.75 388 ASP A CA 1
ATOM 2890 C C . ASP A 1 388 ? -9.572 1.922 25.924 1.00 90.75 388 ASP A C 1
ATOM 2892 O O . ASP A 1 388 ? -9.962 1.957 27.091 1.00 90.75 388 ASP A O 1
ATOM 2896 N N . LEU A 1 389 ? -9.980 0.971 25.075 1.00 92.56 389 LEU A N 1
ATOM 2897 C CA . LEU A 1 389 ? -10.878 -0.114 25.471 1.00 92.56 389 LEU A CA 1
ATOM 2898 C C . LEU A 1 389 ? -10.204 -1.090 26.446 1.00 92.56 389 LEU A C 1
ATOM 2900 O O . LEU A 1 389 ? -10.833 -1.514 27.412 1.00 92.56 389 LEU A O 1
ATOM 2904 N N . GLU A 1 390 ? -8.936 -1.432 26.220 1.00 91.81 390 GLU A N 1
ATOM 2905 C CA . GLU A 1 390 ? -8.166 -2.312 27.110 1.00 91.81 390 GLU A CA 1
ATOM 2906 C C . GLU A 1 390 ? -7.972 -1.682 28.500 1.00 91.81 390 GLU A C 1
ATOM 2908 O O . GLU A 1 390 ? -8.133 -2.357 29.523 1.00 91.81 390 GLU A O 1
ATOM 2913 N N . TYR A 1 391 ? -7.726 -0.367 28.554 1.00 90.12 391 TYR A N 1
ATOM 2914 C CA . TYR A 1 391 ? -7.706 0.403 29.800 1.00 90.12 391 TYR A CA 1
ATOM 2915 C C . TYR A 1 391 ? -9.048 0.323 30.541 1.00 90.12 391 TYR A C 1
ATOM 2917 O O . TYR A 1 391 ? -9.085 0.015 31.734 1.00 90.12 391 TYR A O 1
ATOM 2925 N N . VAL A 1 392 ? -10.156 0.544 29.829 1.00 91.31 392 VAL A N 1
ATOM 2926 C CA . VAL A 1 392 ? -11.515 0.451 30.383 1.00 91.31 392 VAL A CA 1
ATOM 2927 C C . VAL A 1 392 ? -11.808 -0.954 30.909 1.00 91.31 392 VAL A C 1
ATOM 2929 O O . VAL A 1 392 ? -12.279 -1.093 32.036 1.00 91.31 392 VAL A O 1
ATOM 2932 N N . ALA A 1 393 ? -11.506 -2.000 30.137 1.00 90.44 393 ALA A N 1
ATOM 2933 C CA . ALA A 1 393 ? -11.727 -3.388 30.539 1.00 90.44 393 ALA A CA 1
ATOM 2934 C C . ALA A 1 393 ? -10.919 -3.753 31.793 1.00 90.44 393 ALA A C 1
ATOM 2936 O O . ALA A 1 393 ? -11.452 -4.354 32.727 1.00 90.44 393 ALA A O 1
ATOM 2937 N N . THR A 1 394 ? -9.660 -3.314 31.860 1.00 88.38 394 THR A N 1
ATOM 2938 C CA . THR A 1 394 ? -8.800 -3.506 33.035 1.00 88.38 394 THR A CA 1
ATOM 2939 C C . THR A 1 394 ? -9.365 -2.783 34.259 1.00 88.38 394 THR A C 1
ATOM 2941 O O . THR A 1 394 ? -9.452 -3.374 35.335 1.00 88.38 394 THR A O 1
ATOM 2944 N N . ALA A 1 395 ? -9.820 -1.537 34.104 1.00 87.81 395 ALA A N 1
ATOM 2945 C CA . ALA A 1 395 ? -10.434 -0.772 35.188 1.00 87.81 395 ALA A CA 1
ATOM 2946 C C . ALA A 1 395 ? -11.728 -1.425 35.706 1.00 87.81 395 ALA A C 1
ATOM 2948 O O . ALA A 1 395 ? -11.920 -1.535 36.917 1.00 87.81 395 ALA A O 1
ATOM 2949 N N . ILE A 1 396 ? -12.588 -1.921 34.807 1.00 85.75 396 ILE A N 1
ATOM 2950 C CA . ILE A 1 396 ? -13.800 -2.672 35.172 1.00 85.75 396 ILE A CA 1
ATOM 2951 C C . ILE A 1 396 ? -13.429 -3.937 35.953 1.00 85.75 396 ILE A C 1
ATOM 2953 O O . ILE A 1 396 ? -14.042 -4.222 36.983 1.00 85.75 396 ILE A O 1
ATOM 2957 N N . LYS A 1 397 ? -12.420 -4.691 35.502 1.00 83.75 397 LYS A N 1
ATOM 2958 C CA . LYS A 1 397 ? -11.974 -5.925 36.165 1.00 83.75 397 LYS A CA 1
ATOM 2959 C C . LYS A 1 397 ? -11.453 -5.665 37.579 1.00 83.75 397 LYS A C 1
ATOM 2961 O O . LYS A 1 397 ? -11.836 -6.373 38.503 1.00 83.75 397 LYS A O 1
ATOM 2966 N N . VAL A 1 398 ? -10.655 -4.614 37.764 1.00 85.88 398 VAL A N 1
ATOM 2967 C CA . VAL A 1 398 ? -10.147 -4.207 39.085 1.00 85.88 398 VAL A CA 1
ATOM 2968 C C . VAL A 1 398 ? -11.291 -3.774 40.009 1.00 85.88 398 VAL A C 1
ATOM 2970 O O . VAL A 1 398 ? -11.388 -4.238 41.143 1.00 85.88 398 VAL A O 1
ATOM 2973 N N . GLN A 1 399 ? -12.204 -2.929 39.529 1.00 81.12 399 GLN A N 1
ATOM 2974 C CA . GLN A 1 399 ? -13.272 -2.388 40.375 1.00 81.12 399 GLN A CA 1
ATOM 2975 C C . GLN A 1 399 ? -14.377 -3.402 40.687 1.00 81.12 399 GLN A C 1
ATOM 2977 O O . GLN A 1 399 ? -14.951 -3.371 41.775 1.00 81.12 399 GLN A O 1
ATOM 2982 N N . SER A 1 400 ? -14.695 -4.292 39.744 1.00 74.69 400 SER A N 1
ATOM 2983 C CA . SER A 1 400 ? -15.703 -5.340 39.952 1.00 74.69 400 SER A CA 1
ATOM 2984 C C . SER A 1 400 ? -15.275 -6.349 41.020 1.00 74.69 400 SER A C 1
ATOM 2986 O O . SER A 1 400 ? -16.131 -6.861 41.733 1.00 74.69 400 SER A O 1
ATOM 2988 N N . GLN A 1 401 ? -13.968 -6.566 41.206 1.00 79.62 401 GLN A N 1
ATOM 2989 C CA . GLN A 1 401 ? -13.420 -7.356 42.317 1.00 79.62 401 GLN A CA 1
ATOM 2990 C C . GLN A 1 401 ? -13.492 -6.617 43.662 1.00 79.62 401 GLN A C 1
ATOM 2992 O O . GLN A 1 401 ? -13.672 -7.248 44.699 1.00 79.62 401 GLN A O 1
ATOM 2997 N N . ALA A 1 402 ? -13.381 -5.286 43.646 1.00 76.12 402 ALA A N 1
ATOM 2998 C CA . ALA A 1 402 ? -13.451 -4.440 44.838 1.00 76.12 402 ALA A CA 1
ATOM 2999 C C . ALA A 1 402 ? -14.892 -4.119 45.300 1.00 76.12 402 ALA A C 1
ATOM 3001 O O . ALA A 1 402 ? -15.072 -3.558 46.378 1.00 76.12 402 ALA A O 1
ATOM 3002 N N . GLY A 1 403 ? -15.920 -4.465 44.509 1.00 70.81 403 GLY A N 1
ATOM 3003 C CA . GLY A 1 403 ? -17.336 -4.358 44.896 1.00 70.81 403 GLY A CA 1
ATOM 3004 C C . GLY A 1 403 ? -17.960 -2.954 44.818 1.00 70.81 403 GLY A C 1
ATOM 3005 O O . GLY A 1 403 ? -18.963 -2.696 45.479 1.00 70.81 403 GLY A O 1
ATOM 3006 N N . GLY A 1 404 ? -17.386 -2.029 44.039 1.00 80.38 404 GLY A N 1
ATOM 3007 C CA . GLY A 1 404 ? -17.881 -0.647 43.921 1.00 80.38 404 GLY A CA 1
ATOM 3008 C C . GLY A 1 404 ? -19.062 -0.441 42.951 1.00 80.38 404 GLY A C 1
ATOM 3009 O O . GLY A 1 404 ? -19.438 -1.326 42.186 1.00 80.38 404 GLY A O 1
ATOM 3010 N N . SER A 1 405 ? -19.620 0.778 42.932 1.00 87.00 405 SER A N 1
ATOM 3011 C CA . SER A 1 405 ? -20.678 1.179 41.986 1.00 87.00 405 SER A CA 1
ATOM 3012 C C . SER A 1 405 ? -20.166 1.193 40.541 1.00 87.00 405 SER A C 1
ATOM 3014 O O . SER A 1 405 ? -19.389 2.069 40.150 1.00 87.00 405 SER A O 1
ATOM 3016 N N . LEU A 1 406 ? -20.642 0.246 39.725 1.00 85.88 406 LEU A N 1
ATOM 3017 C CA . LEU A 1 406 ? -20.325 0.193 38.296 1.00 85.88 406 LEU A CA 1
ATOM 3018 C C . LEU A 1 406 ? -20.791 1.457 37.566 1.00 85.88 406 LEU A C 1
ATOM 3020 O O . LEU A 1 406 ? -20.053 1.968 36.734 1.00 85.88 406 LEU A O 1
ATOM 3024 N N . ALA A 1 407 ? -21.965 2.002 37.902 1.00 88.75 407 ALA A N 1
ATOM 3025 C CA . ALA A 1 407 ? -22.469 3.227 37.276 1.00 88.75 407 ALA A CA 1
ATOM 3026 C C . ALA A 1 407 ? -21.477 4.392 37.442 1.00 88.75 407 ALA A C 1
ATOM 3028 O O . ALA A 1 407 ? -21.122 5.047 36.465 1.00 88.75 407 ALA A O 1
ATOM 3029 N N . THR A 1 408 ? -20.954 4.577 38.659 1.00 90.31 408 THR A N 1
ATOM 3030 C CA . THR A 1 408 ? -19.968 5.623 38.970 1.00 90.31 408 THR A CA 1
ATOM 3031 C C . THR A 1 408 ? -18.635 5.377 38.259 1.00 90.31 408 THR A C 1
ATOM 3033 O O . THR A 1 408 ? -18.017 6.319 37.761 1.00 90.31 408 THR A O 1
ATOM 3036 N N . LEU A 1 409 ? -18.195 4.117 38.161 1.00 91.00 409 LEU A N 1
ATOM 3037 C CA . LEU A 1 409 ? -17.000 3.764 37.393 1.00 91.00 409 LEU A CA 1
ATOM 3038 C C . LEU A 1 409 ? -17.163 4.095 35.907 1.00 91.00 409 LEU A C 1
ATOM 3040 O O . LEU A 1 409 ? -16.278 4.725 35.333 1.00 91.00 409 LEU A O 1
ATOM 3044 N N . PHE A 1 410 ? -18.277 3.702 35.283 1.00 91.88 410 PHE A N 1
ATOM 3045 C CA . PHE A 1 410 ? -18.509 3.958 33.861 1.00 91.88 410 PHE A CA 1
ATOM 3046 C C . PHE A 1 410 ? -18.611 5.463 33.563 1.00 91.88 410 PHE A C 1
ATOM 3048 O O . PHE A 1 410 ? -18.083 5.898 32.541 1.00 91.88 410 PHE A O 1
ATOM 3055 N N . ASP A 1 411 ? -19.182 6.271 34.466 1.00 92.12 411 ASP A N 1
ATOM 3056 C CA . ASP A 1 411 ? -19.151 7.741 34.365 1.00 92.12 411 ASP A CA 1
ATOM 3057 C C . ASP A 1 411 ? -17.727 8.295 34.406 1.00 92.12 411 ASP A C 1
ATOM 3059 O O . ASP A 1 411 ? -17.340 9.112 33.570 1.00 92.12 411 ASP A O 1
ATOM 3063 N N . THR A 1 412 ? -16.935 7.823 35.371 1.00 92.31 412 THR A N 1
ATOM 3064 C CA . THR A 1 412 ? -15.556 8.285 35.564 1.00 92.31 412 THR A CA 1
ATOM 3065 C C . THR A 1 412 ? -14.701 7.930 34.351 1.00 92.31 412 THR A C 1
ATOM 3067 O O . THR A 1 412 ? -13.943 8.763 33.854 1.00 92.31 412 THR A O 1
ATOM 3070 N N . LEU A 1 413 ? -14.853 6.711 33.825 1.00 93.00 413 LEU A N 1
ATOM 3071 C CA . LEU A 1 413 ? -14.169 6.266 32.614 1.00 93.00 413 LEU A CA 1
ATOM 3072 C C . LEU A 1 413 ? -14.640 7.037 31.378 1.00 93.00 413 LEU A C 1
ATOM 3074 O O . LEU A 1 413 ? -13.804 7.417 30.562 1.00 93.00 413 LEU A O 1
ATOM 3078 N N . SER A 1 414 ? -15.942 7.309 31.250 1.00 94.00 414 SER A N 1
ATOM 3079 C CA . SER A 1 414 ? -16.486 8.123 30.159 1.00 94.00 414 SER A CA 1
ATOM 3080 C C . SER A 1 414 ? -15.839 9.509 30.123 1.00 94.00 414 SER A C 1
ATOM 3082 O O . SER A 1 414 ? -15.288 9.901 29.089 1.00 94.00 414 SER A O 1
ATOM 3084 N N . GLU A 1 415 ? -15.815 10.218 31.259 1.00 94.00 415 GLU A N 1
ATOM 3085 C CA . GLU A 1 415 ? -15.209 11.550 31.331 1.00 94.00 415 GLU A CA 1
ATOM 3086 C C . GLU A 1 415 ? -13.693 11.485 31.108 1.00 94.00 415 GLU A C 1
ATOM 3088 O O . GLU A 1 415 ? -13.164 12.236 30.291 1.00 94.00 415 GLU A O 1
ATOM 3093 N N . THR A 1 416 ? -13.002 10.510 31.708 1.00 92.75 416 THR A N 1
ATOM 3094 C CA . THR A 1 416 ? -11.550 10.323 31.528 1.00 92.75 416 THR A CA 1
ATOM 3095 C C . THR A 1 416 ? -11.184 10.087 30.058 1.00 92.75 416 THR A C 1
ATOM 3097 O O . THR A 1 416 ? -10.288 10.741 29.519 1.00 92.75 416 THR A O 1
ATOM 3100 N N . VAL A 1 417 ? -11.881 9.184 29.357 1.00 92.19 417 VAL A N 1
ATOM 3101 C CA . VAL A 1 417 ? -11.633 8.927 27.926 1.00 92.19 417 VAL A CA 1
ATOM 3102 C C . VAL A 1 417 ? -11.969 10.175 27.102 1.00 92.19 417 VAL A C 1
ATOM 3104 O O . VAL A 1 417 ? -11.223 10.539 26.185 1.00 92.19 417 VAL A O 1
ATOM 3107 N N . ARG A 1 418 ? -13.048 10.890 27.441 1.00 92.50 418 ARG A N 1
ATOM 3108 C CA . ARG A 1 418 ? -13.437 12.135 26.767 1.00 92.50 418 ARG A CA 1
ATOM 3109 C C . ARG A 1 418 ? -12.374 13.223 26.916 1.00 92.50 418 ARG A C 1
ATOM 3111 O O . ARG A 1 418 ? -12.042 13.880 25.921 1.00 92.50 418 ARG A O 1
ATOM 3118 N N . GLU A 1 419 ? -11.816 13.396 28.109 1.00 93.25 419 GLU A N 1
ATOM 3119 C CA . GLU A 1 419 ? -10.705 14.306 28.384 1.00 93.25 419 GLU A CA 1
ATOM 3120 C C . GLU A 1 419 ? -9.457 13.905 27.597 1.00 93.25 419 GLU A C 1
ATOM 3122 O O . GLU A 1 419 ? -8.929 14.732 26.845 1.00 93.25 419 GLU A O 1
ATOM 3127 N N . ARG A 1 420 ? -9.037 12.630 27.648 1.00 90.88 420 ARG A N 1
ATOM 3128 C CA . ARG A 1 420 ? -7.896 12.126 26.856 1.00 90.88 420 ARG A CA 1
ATOM 3129 C C . ARG A 1 420 ? -8.058 12.440 25.371 1.00 90.88 420 ARG A C 1
ATOM 3131 O O . ARG A 1 420 ? -7.131 12.944 24.732 1.00 90.88 420 ARG A O 1
ATOM 3138 N N . GLN A 1 421 ? -9.249 12.233 24.813 1.00 90.06 421 GLN A N 1
ATOM 3139 C CA . GLN A 1 421 ? -9.522 12.567 23.417 1.00 90.06 421 GLN A CA 1
ATOM 3140 C C . GLN A 1 421 ? -9.495 14.071 23.130 1.00 90.06 421 GLN A C 1
ATOM 3142 O O . GLN A 1 421 ? -9.015 14.478 22.067 1.00 90.06 421 GLN A O 1
ATOM 3147 N N . ARG A 1 422 ? -10.002 14.915 24.039 1.00 90.75 422 ARG A N 1
ATOM 3148 C CA . ARG A 1 422 ? -9.912 16.382 23.917 1.00 90.75 422 ARG A CA 1
ATOM 3149 C C . ARG A 1 422 ? -8.455 16.835 23.931 1.00 90.75 422 ARG A C 1
ATOM 3151 O O . ARG A 1 422 ? -8.065 17.602 23.050 1.00 90.75 422 ARG A O 1
ATOM 3158 N N . HIS A 1 423 ? -7.644 16.305 24.845 1.00 91.56 423 HIS A N 1
ATOM 3159 C CA . HIS A 1 423 ? -6.205 16.555 24.897 1.00 91.56 423 HIS A CA 1
ATOM 3160 C C . HIS A 1 423 ? -5.512 16.118 23.602 1.00 91.56 423 HIS A C 1
ATOM 3162 O O . HIS A 1 423 ? -4.821 16.922 22.973 1.00 91.56 423 HIS A O 1
ATOM 3168 N N . ALA A 1 424 ? -5.777 14.900 23.122 1.00 87.75 424 ALA A N 1
ATOM 3169 C CA . ALA A 1 424 ? -5.213 14.398 21.871 1.00 87.75 424 ALA A CA 1
ATOM 3170 C C . ALA A 1 424 ? -5.613 15.256 20.656 1.00 87.75 424 ALA A C 1
ATOM 3172 O O . ALA A 1 424 ? -4.781 15.543 19.791 1.00 87.75 424 ALA A O 1
ATOM 3173 N N . ARG A 1 425 ? -6.875 15.707 20.579 1.00 88.69 425 ARG A N 1
ATOM 3174 C CA . ARG A 1 425 ? -7.339 16.630 19.527 1.00 88.69 425 ARG A CA 1
ATOM 3175 C C . ARG A 1 425 ? -6.653 17.992 19.624 1.00 88.69 425 ARG A C 1
ATOM 3177 O O . ARG A 1 425 ? -6.220 18.499 18.593 1.00 88.69 425 ARG A O 1
ATOM 3184 N N . LYS A 1 426 ? -6.494 18.550 20.828 1.00 90.00 426 LYS A N 1
ATOM 3185 C CA . LYS A 1 426 ? -5.810 19.832 21.057 1.00 90.00 426 LYS A CA 1
ATOM 3186 C C . LYS A 1 426 ? -4.342 19.767 20.631 1.00 90.00 426 LYS A C 1
ATOM 3188 O O . LYS A 1 426 ? -3.898 20.622 19.871 1.00 90.00 426 LYS A O 1
ATOM 3193 N N . VAL A 1 427 ? -3.619 18.712 21.012 1.00 87.94 427 VAL A N 1
ATOM 3194 C CA . VAL A 1 427 ? -2.232 18.477 20.569 1.00 87.94 427 VAL A CA 1
ATOM 3195 C C . VAL A 1 427 ? -2.160 18.328 19.047 1.00 87.94 427 VAL A C 1
ATOM 3197 O O . VAL A 1 427 ? -1.311 18.941 18.397 1.00 87.94 427 VAL A O 1
ATOM 3200 N N . ARG A 1 428 ? -3.075 17.568 18.429 1.00 85.81 428 ARG A N 1
ATOM 3201 C CA . ARG A 1 428 ? -3.134 17.438 16.961 1.00 85.81 428 ARG A CA 1
ATOM 3202 C C . ARG A 1 428 ? -3.435 18.764 16.263 1.00 85.81 428 ARG A C 1
ATOM 3204 O O . ARG A 1 428 ? -2.881 18.994 15.192 1.00 85.81 428 ARG A O 1
ATOM 3211 N N . ALA A 1 429 ? -4.285 19.611 16.833 1.00 87.81 429 ALA A N 1
ATOM 3212 C CA . ALA A 1 429 ? -4.585 20.927 16.283 1.00 87.81 429 ALA A CA 1
ATOM 3213 C C . ALA A 1 429 ? -3.362 21.852 16.381 1.00 87.81 429 ALA A C 1
ATOM 3215 O O . ALA A 1 429 ? -2.933 22.393 15.367 1.00 87.81 429 ALA A O 1
ATOM 3216 N N . LEU A 1 430 ? -2.725 21.944 17.552 1.00 86.94 430 LEU A N 1
ATOM 3217 C CA . LEU A 1 430 ? -1.543 22.789 17.769 1.00 86.94 430 LEU A CA 1
ATOM 3218 C C . LEU A 1 430 ? -0.349 22.362 16.897 1.00 86.94 430 LEU A C 1
ATOM 3220 O O . LEU A 1 430 ? 0.304 23.191 16.272 1.00 86.94 430 LEU A O 1
ATOM 3224 N N . THR A 1 431 ? -0.108 21.056 16.764 1.00 86.50 431 THR A N 1
ATOM 3225 C CA . THR A 1 431 ? 0.976 20.521 15.916 1.00 86.50 431 THR A CA 1
ATOM 3226 C C . THR A 1 431 ? 0.664 20.563 14.419 1.00 86.50 431 THR A C 1
ATOM 3228 O O . THR A 1 431 ? 1.557 20.318 13.607 1.00 86.50 431 THR A O 1
ATOM 3231 N N . SER A 1 432 ? -0.585 20.835 14.014 1.00 84.94 432 SER A N 1
ATOM 3232 C CA . SER A 1 432 ? -0.961 20.865 12.593 1.00 84.94 432 SER A CA 1
ATOM 3233 C C . SER A 1 432 ? -0.243 21.981 11.834 1.00 84.94 432 SER A C 1
ATOM 3235 O O . SER A 1 432 ? 0.217 21.749 10.720 1.00 84.94 432 SER A O 1
ATOM 3237 N N . MET A 1 433 ? -0.056 23.141 12.471 1.00 84.25 433 MET A N 1
ATOM 3238 C CA . MET A 1 433 ? 0.653 24.286 11.900 1.00 84.25 433 MET A CA 1
ATOM 3239 C C . MET A 1 433 ? 2.122 23.948 11.618 1.00 84.25 433 MET A C 1
ATOM 3241 O O . MET A 1 433 ? 2.602 24.151 10.503 1.00 84.25 433 MET A O 1
ATOM 3245 N N . GLY A 1 434 ? 2.809 23.336 12.591 1.00 84.62 434 GLY A N 1
ATOM 3246 C CA . GLY A 1 434 ? 4.185 22.863 12.421 1.00 84.62 434 GLY A CA 1
ATOM 3247 C C . GLY A 1 434 ? 4.307 21.792 11.331 1.00 84.62 434 GLY A C 1
ATOM 3248 O O . GLY A 1 434 ? 5.208 21.862 10.499 1.00 84.62 434 GLY A O 1
ATOM 3249 N N . ARG A 1 435 ? 3.359 20.843 11.270 1.00 86.81 435 ARG A N 1
ATOM 3250 C CA . ARG A 1 435 ? 3.305 19.819 10.208 1.00 86.81 435 ARG A CA 1
ATOM 3251 C C . ARG A 1 435 ? 3.068 20.415 8.820 1.00 86.81 435 ARG A C 1
ATOM 3253 O O . ARG A 1 435 ? 3.686 19.950 7.870 1.00 86.81 435 ARG A O 1
ATOM 3260 N N . MET A 1 436 ? 2.204 21.422 8.694 1.00 86.62 436 MET A N 1
ATOM 3261 C CA . MET A 1 436 ? 1.941 22.101 7.420 1.00 86.62 436 MET A CA 1
ATOM 3262 C C . MET A 1 436 ? 3.159 22.891 6.940 1.00 86.62 436 MET A C 1
ATOM 3264 O O . MET A 1 436 ? 3.562 22.727 5.793 1.00 86.62 436 MET A O 1
ATOM 3268 N N . SER A 1 437 ? 3.790 23.675 7.819 1.00 86.94 437 SER A N 1
ATOM 3269 C CA . SER A 1 437 ? 5.023 24.404 7.488 1.00 86.94 437 SER A CA 1
ATOM 3270 C C . SER A 1 437 ? 6.133 23.447 7.039 1.00 86.94 437 SER A C 1
ATOM 3272 O O . SER A 1 437 ? 6.755 23.640 5.995 1.00 86.94 437 SER A O 1
ATOM 3274 N N . ALA A 1 438 ? 6.294 22.333 7.760 1.00 87.00 438 ALA A N 1
ATOM 3275 C CA . ALA A 1 438 ? 7.219 21.273 7.392 1.00 87.00 438 ALA A CA 1
ATOM 3276 C C . ALA A 1 438 ? 6.921 20.653 6.020 1.00 87.00 438 ALA A C 1
ATOM 3278 O O . ALA A 1 438 ? 7.835 20.450 5.223 1.00 87.00 438 ALA A O 1
ATOM 3279 N N . ALA A 1 439 ? 5.649 20.367 5.731 1.00 86.69 439 ALA A N 1
ATOM 3280 C CA . ALA A 1 439 ? 5.234 19.818 4.446 1.00 86.69 439 ALA A CA 1
ATOM 3281 C C . ALA A 1 439 ? 5.533 20.783 3.290 1.00 86.69 439 ALA A C 1
ATOM 3283 O O . ALA A 1 439 ? 6.055 20.351 2.265 1.00 86.69 439 ALA A O 1
ATOM 3284 N N . VAL A 1 440 ? 5.266 22.081 3.468 1.00 90.44 440 VAL A N 1
ATOM 3285 C CA . VAL A 1 440 ? 5.579 23.114 2.469 1.00 90.44 440 VAL A CA 1
ATOM 3286 C C . VAL A 1 440 ? 7.086 23.206 2.235 1.00 90.44 440 VAL A C 1
ATOM 3288 O O . VAL A 1 440 ? 7.517 23.183 1.085 1.00 90.44 440 VAL A O 1
ATOM 3291 N N . LEU A 1 441 ? 7.894 23.240 3.299 1.00 89.81 441 LEU A N 1
ATOM 3292 C CA . LEU A 1 441 ? 9.352 23.334 3.193 1.00 89.81 441 LEU A CA 1
ATOM 3293 C C . LEU A 1 441 ? 9.964 22.123 2.476 1.00 89.81 441 LEU A C 1
ATOM 3295 O O . LEU A 1 441 ? 10.864 22.283 1.655 1.00 89.81 441 LEU A O 1
ATOM 3299 N N . ILE A 1 442 ? 9.456 20.919 2.757 1.00 89.62 442 ILE A N 1
ATOM 3300 C CA . ILE A 1 442 ? 9.883 19.692 2.075 1.00 89.62 442 ILE A CA 1
ATOM 3301 C C . ILE A 1 442 ? 9.440 19.708 0.605 1.00 89.62 442 ILE A C 1
ATOM 3303 O O . ILE A 1 442 ? 10.207 19.284 -0.254 1.00 89.62 442 ILE A O 1
ATOM 3307 N N . ALA A 1 443 ? 8.236 20.198 0.296 1.00 91.06 443 ALA A N 1
ATOM 3308 C CA . ALA A 1 443 ? 7.682 20.193 -1.060 1.00 91.06 443 ALA A CA 1
ATOM 3309 C C . ALA A 1 443 ? 8.294 21.257 -1.990 1.00 91.06 443 ALA A C 1
ATOM 3311 O O . ALA A 1 443 ? 8.443 21.011 -3.187 1.00 91.06 443 ALA A O 1
ATOM 3312 N N . LEU A 1 444 ? 8.662 22.423 -1.454 1.00 93.12 444 LEU A N 1
ATOM 3313 C CA . LEU A 1 444 ? 9.164 23.583 -2.198 1.00 93.12 444 LEU A CA 1
ATOM 3314 C C . LEU A 1 444 ? 10.295 23.270 -3.201 1.00 93.12 444 LEU A C 1
ATOM 3316 O O . LEU A 1 444 ? 10.149 23.625 -4.369 1.00 93.12 444 LEU A O 1
ATOM 3320 N N . PRO A 1 445 ? 11.388 22.583 -2.831 1.00 90.00 445 PRO A N 1
ATOM 3321 C CA . PRO A 1 445 ? 12.456 22.232 -3.772 1.00 90.00 445 PRO A CA 1
ATOM 3322 C C . PRO A 1 445 ? 12.016 21.282 -4.899 1.00 90.00 445 PRO A C 1
ATOM 3324 O O . PRO A 1 445 ? 12.490 21.430 -6.023 1.00 90.00 445 PRO A O 1
ATOM 3327 N N . PHE A 1 446 ? 11.084 20.354 -4.654 1.00 90.94 446 PHE A N 1
ATOM 3328 C CA . PHE A 1 446 ? 10.520 19.514 -5.721 1.00 90.94 446 PHE A CA 1
ATOM 3329 C C . PHE A 1 446 ? 9.624 20.328 -6.654 1.00 90.94 446 PHE A C 1
ATOM 3331 O O . PHE A 1 446 ? 9.690 20.160 -7.870 1.00 90.94 446 PHE A O 1
ATOM 3338 N N . GLY A 1 447 ? 8.827 21.240 -6.090 1.00 92.62 447 GLY A N 1
ATOM 3339 C CA . GLY A 1 447 ? 8.021 22.187 -6.855 1.00 92.62 447 GLY A CA 1
ATOM 3340 C C . GLY A 1 447 ? 8.884 23.089 -7.737 1.00 92.62 447 GLY A C 1
ATOM 3341 O O . GLY A 1 447 ? 8.607 23.219 -8.925 1.00 92.62 447 GLY A O 1
ATOM 3342 N N . LEU A 1 448 ? 9.972 23.641 -7.190 1.00 92.19 448 LEU A N 1
ATOM 3343 C CA . LEU A 1 448 ? 10.947 24.439 -7.936 1.00 92.19 448 LEU A CA 1
ATOM 3344 C C . LEU A 1 448 ? 11.647 23.619 -9.020 1.00 92.19 448 LEU A C 1
ATOM 3346 O O . LEU A 1 448 ? 11.751 24.092 -10.145 1.00 92.19 448 LEU A O 1
ATOM 3350 N N . ALA A 1 449 ? 12.085 22.393 -8.727 1.00 88.44 449 ALA A N 1
ATOM 3351 C CA . ALA A 1 449 ? 12.705 21.523 -9.724 1.00 88.44 449 ALA A CA 1
ATOM 3352 C C . ALA A 1 449 ? 11.737 21.193 -10.875 1.00 88.44 449 ALA A C 1
ATOM 3354 O O . ALA A 1 449 ? 12.109 21.287 -12.046 1.00 88.44 449 ALA A O 1
ATOM 3355 N N . ALA A 1 450 ? 10.479 20.870 -10.560 1.00 90.00 450 ALA A N 1
ATOM 3356 C CA . ALA A 1 450 ? 9.441 20.627 -11.558 1.00 90.00 450 ALA A CA 1
ATOM 3357 C C . ALA A 1 450 ? 9.170 21.883 -12.402 1.00 90.00 450 ALA A C 1
ATOM 3359 O O . ALA A 1 450 ? 9.176 21.816 -13.630 1.00 90.00 450 ALA A O 1
ATOM 3360 N N . LEU A 1 451 ? 9.010 23.039 -11.753 1.00 94.69 451 LEU A N 1
ATOM 3361 C CA . LEU A 1 451 ? 8.783 24.320 -12.418 1.00 94.69 451 LEU A CA 1
ATOM 3362 C C . LEU A 1 451 ? 9.961 24.718 -13.320 1.00 94.69 451 LEU A C 1
ATOM 3364 O O . LEU A 1 451 ? 9.750 25.124 -14.458 1.00 94.69 451 LEU A O 1
ATOM 3368 N N . MET A 1 452 ? 11.201 24.556 -12.854 1.00 89.62 452 MET A N 1
ATOM 3369 C CA . MET A 1 452 ? 12.407 24.823 -13.647 1.00 89.62 452 MET A CA 1
ATOM 3370 C C . MET A 1 452 ? 12.529 23.884 -14.844 1.00 89.62 452 MET A C 1
ATOM 3372 O O . MET A 1 452 ? 12.989 24.302 -15.903 1.00 89.62 452 MET A O 1
ATOM 3376 N N . THR A 1 453 ? 12.071 22.641 -14.709 1.00 88.25 453 THR A N 1
ATOM 3377 C CA . THR A 1 453 ? 12.024 21.690 -15.827 1.00 88.25 453 THR A CA 1
ATOM 3378 C C . THR A 1 453 ? 11.011 22.118 -16.892 1.00 88.25 453 THR A C 1
ATOM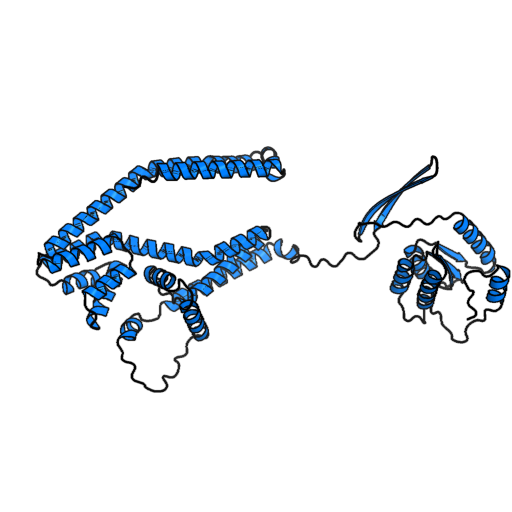 3380 O O . THR A 1 453 ? 11.264 21.916 -18.077 1.00 88.25 453 THR A O 1
ATOM 3383 N N . LEU A 1 454 ? 9.896 22.741 -16.489 1.00 91.81 454 LEU A N 1
ATOM 3384 C CA . LEU A 1 454 ? 8.868 23.276 -17.390 1.00 91.81 454 LEU A CA 1
ATOM 3385 C C . LEU A 1 454 ? 9.296 24.585 -18.074 1.00 91.81 454 LEU A C 1
ATOM 3387 O O . LEU A 1 454 ? 9.079 24.737 -19.272 1.00 91.81 454 LEU A O 1
ATOM 3391 N N . ILE A 1 455 ? 9.891 25.523 -17.328 1.00 93.25 455 ILE A N 1
ATOM 3392 C CA . ILE A 1 455 ? 10.257 26.858 -17.837 1.00 93.25 455 ILE A CA 1
ATOM 3393 C C . ILE A 1 455 ? 11.572 26.820 -18.628 1.00 93.25 455 ILE A C 1
ATOM 3395 O O . ILE A 1 455 ? 11.657 27.403 -19.705 1.00 93.25 455 ILE A O 1
ATOM 3399 N N . SER A 1 456 ? 12.590 26.119 -18.116 1.00 90.06 456 SER A N 1
ATOM 3400 C CA . SER A 1 456 ? 13.948 26.119 -18.675 1.00 90.06 456 SER A CA 1
ATOM 3401 C C . SER A 1 456 ? 14.530 24.699 -18.773 1.00 90.06 456 SER A C 1
ATOM 3403 O O . SER A 1 456 ? 15.467 24.359 -18.041 1.00 90.06 456 SER A O 1
ATOM 3405 N N . PRO A 1 457 ? 14.060 23.862 -19.724 1.00 85.75 457 PRO A N 1
ATOM 3406 C CA . PRO A 1 457 ? 14.536 22.483 -19.885 1.00 85.75 457 PRO A CA 1
ATOM 3407 C C . PRO A 1 457 ? 16.051 22.385 -20.123 1.00 85.75 457 PRO A C 1
ATOM 3409 O O . PRO A 1 457 ? 16.696 21.437 -19.677 1.00 85.75 457 PRO A O 1
ATOM 3412 N N . ALA A 1 458 ? 16.637 23.385 -20.791 1.00 85.62 458 ALA A N 1
ATOM 3413 C CA . ALA A 1 458 ? 18.072 23.451 -21.059 1.00 85.62 458 ALA A CA 1
ATOM 3414 C C . ALA A 1 458 ? 18.917 23.581 -19.777 1.00 85.62 458 ALA A C 1
ATOM 3416 O O . ALA A 1 458 ? 20.014 23.031 -19.717 1.00 85.62 458 ALA A O 1
ATOM 3417 N N . TYR A 1 459 ? 18.396 24.248 -18.741 1.00 84.25 459 TYR A N 1
ATOM 3418 C CA . TYR A 1 459 ? 19.080 24.408 -17.454 1.00 84.25 459 TYR A CA 1
ATOM 3419 C C . TYR A 1 459 ? 19.085 23.104 -16.639 1.00 84.25 459 TYR A C 1
ATOM 3421 O O . TYR A 1 459 ? 20.077 22.773 -15.995 1.00 84.25 459 TYR A O 1
ATOM 3429 N N . MET A 1 460 ? 18.002 22.322 -16.709 1.00 87.25 460 MET A N 1
ATOM 3430 C CA . MET A 1 460 ? 17.884 21.035 -16.008 1.00 87.25 460 MET A CA 1
ATOM 3431 C C . MET A 1 460 ? 18.507 19.851 -16.773 1.00 87.25 460 MET A C 1
ATOM 3433 O O . MET A 1 460 ? 18.818 18.823 -16.174 1.00 87.25 460 MET A O 1
ATOM 3437 N N . ALA A 1 461 ? 18.746 19.971 -18.083 1.00 84.31 461 ALA A N 1
ATOM 3438 C CA . ALA A 1 461 ? 19.274 18.883 -18.914 1.00 84.31 461 ALA A CA 1
ATOM 3439 C C . ALA A 1 461 ? 20.585 18.228 -18.403 1.00 84.31 461 ALA A C 1
ATOM 3441 O O . ALA A 1 461 ? 20.671 16.995 -18.454 1.00 84.31 461 ALA A O 1
ATOM 3442 N N . PRO A 1 462 ? 21.583 18.968 -17.871 1.00 86.38 462 PRO A N 1
ATOM 3443 C CA . PRO A 1 462 ? 22.801 18.368 -17.317 1.00 86.38 462 PRO A CA 1
ATOM 3444 C C . PRO A 1 462 ? 22.548 17.503 -16.075 1.00 86.38 462 PRO A C 1
ATOM 3446 O O . PRO A 1 462 ? 23.275 16.537 -15.846 1.00 86.38 462 PRO A O 1
ATOM 3449 N N . PHE A 1 463 ? 21.508 17.810 -15.291 1.00 83.25 463 PHE A N 1
ATOM 3450 C CA . PHE A 1 463 ? 21.157 17.045 -14.093 1.00 83.25 463 PHE A CA 1
ATOM 3451 C C . PHE A 1 463 ? 20.623 15.648 -14.436 1.00 83.25 463 PHE A C 1
ATOM 3453 O O . PHE A 1 463 ? 20.904 14.698 -13.711 1.00 83.25 463 PHE A O 1
ATOM 3460 N N . TYR A 1 464 ? 19.913 15.511 -15.562 1.00 83.94 464 TYR A N 1
ATOM 3461 C CA . TYR A 1 464 ? 19.299 14.246 -15.986 1.00 83.94 464 TYR A CA 1
ATOM 3462 C C . TYR A 1 464 ? 20.160 13.396 -16.921 1.00 83.94 464 TYR A C 1
ATOM 3464 O O . TYR A 1 464 ? 19.933 12.195 -17.026 1.00 83.94 464 TYR A O 1
ATOM 3472 N N . LYS A 1 465 ? 21.110 13.991 -17.651 1.00 81.62 465 LYS A N 1
ATOM 3473 C CA . LYS A 1 465 ? 21.887 13.269 -18.679 1.00 81.62 465 LYS A CA 1
ATOM 3474 C C . LYS A 1 465 ? 23.332 12.979 -18.285 1.00 81.62 465 LYS A C 1
ATOM 3476 O O . LYS A 1 465 ? 23.928 12.059 -18.835 1.00 81.62 465 LYS A O 1
ATOM 3481 N N . THR A 1 466 ? 23.893 13.726 -17.339 1.00 86.00 466 THR A N 1
ATOM 3482 C CA . THR A 1 466 ? 25.311 13.620 -16.970 1.00 86.00 466 THR A CA 1
ATOM 3483 C C . THR A 1 466 ? 25.480 12.803 -15.689 1.00 86.00 466 THR A C 1
ATOM 3485 O O . THR A 1 466 ? 24.691 12.941 -14.753 1.00 86.00 466 THR A O 1
ATOM 3488 N N . SER A 1 467 ? 26.533 11.985 -15.587 1.00 85.88 467 SER A N 1
ATOM 3489 C CA . SER A 1 467 ? 26.826 11.192 -14.377 1.00 85.88 467 SER A CA 1
ATOM 3490 C C . SER A 1 467 ? 26.980 12.064 -13.122 1.00 85.88 467 SER A C 1
ATOM 3492 O O . SER A 1 467 ? 26.459 11.721 -12.065 1.00 85.88 467 SER A O 1
ATOM 3494 N N . THR A 1 468 ? 27.605 13.240 -13.247 1.00 84.62 468 THR A N 1
ATOM 3495 C CA . THR A 1 468 ? 27.728 14.228 -12.159 1.00 84.62 468 THR A CA 1
ATOM 3496 C C . THR A 1 468 ? 26.370 14.761 -11.693 1.00 84.62 468 THR A C 1
ATOM 3498 O O . THR A 1 468 ? 26.165 14.972 -10.501 1.00 84.62 468 THR A O 1
ATOM 3501 N N . GLY A 1 469 ? 25.418 14.928 -12.618 1.00 81.69 469 GLY A N 1
ATOM 3502 C CA . GLY A 1 469 ? 24.056 15.372 -12.318 1.00 81.69 469 GLY A CA 1
ATOM 3503 C C . GLY A 1 469 ? 23.304 14.386 -11.425 1.00 81.69 469 GLY A C 1
ATOM 3504 O O . GLY A 1 469 ? 22.721 14.779 -10.416 1.00 81.69 469 GLY A O 1
ATOM 3505 N N . HIS A 1 470 ? 23.413 13.091 -11.728 1.00 83.69 470 HIS A N 1
ATOM 3506 C CA . HIS A 1 470 ? 22.814 12.025 -10.923 1.00 83.69 470 HIS A CA 1
ATOM 3507 C C . HIS A 1 470 ? 23.404 11.954 -9.507 1.00 83.69 470 HIS A C 1
ATOM 3509 O O . HIS A 1 470 ? 22.658 11.767 -8.546 1.00 83.69 470 HIS A O 1
ATOM 3515 N N . ILE A 1 471 ? 24.721 12.149 -9.361 1.00 86.25 471 ILE A N 1
ATOM 3516 C CA . ILE A 1 471 ? 25.385 12.197 -8.046 1.00 86.25 471 ILE A CA 1
ATOM 3517 C C . ILE A 1 471 ? 24.847 13.371 -7.217 1.00 86.25 471 ILE A C 1
ATOM 3519 O O . ILE A 1 471 ? 24.540 13.204 -6.037 1.00 86.25 471 ILE A O 1
ATOM 3523 N N . LEU A 1 472 ? 24.679 14.543 -7.834 1.00 85.19 472 LEU A N 1
ATOM 3524 C CA . LEU A 1 472 ? 24.194 15.742 -7.155 1.00 85.19 472 LEU A CA 1
ATOM 3525 C C . LEU A 1 472 ? 22.719 15.616 -6.734 1.00 85.19 472 LEU A C 1
ATOM 3527 O O . LEU A 1 472 ? 22.371 15.980 -5.612 1.00 85.19 472 LEU A O 1
ATOM 3531 N N . ILE A 1 473 ? 21.870 15.021 -7.582 1.00 84.44 473 ILE A N 1
ATOM 3532 C CA . ILE A 1 473 ? 20.485 14.669 -7.220 1.00 84.44 473 ILE A CA 1
ATOM 3533 C C . ILE A 1 473 ? 20.477 13.687 -6.043 1.00 84.44 473 ILE A C 1
ATOM 3535 O O . ILE A 1 473 ? 19.728 13.885 -5.086 1.00 84.44 473 ILE A O 1
ATOM 3539 N N . GLY A 1 474 ? 21.322 12.652 -6.088 1.00 81.81 474 GLY A N 1
ATOM 3540 C CA . GLY A 1 474 ? 21.464 11.688 -4.998 1.00 81.81 474 GLY A CA 1
ATOM 3541 C C . GLY A 1 474 ? 21.839 12.364 -3.678 1.00 81.81 474 GLY A C 1
ATOM 3542 O O . GLY A 1 474 ? 21.192 12.127 -2.659 1.00 81.81 474 GLY A O 1
ATOM 3543 N N . PHE A 1 475 ? 22.816 13.272 -3.705 1.00 88.94 475 PHE A N 1
ATOM 3544 C CA . PHE A 1 475 ? 23.218 14.055 -2.537 1.00 88.94 475 PHE A CA 1
ATOM 3545 C C . PHE A 1 475 ? 22.078 14.935 -1.999 1.00 88.94 475 PHE A C 1
ATOM 3547 O O . PHE A 1 475 ? 21.807 14.922 -0.795 1.00 88.94 475 PHE A O 1
ATOM 3554 N N . CYS A 1 476 ? 21.362 15.651 -2.874 1.00 86.19 476 CYS A N 1
ATOM 3555 C CA . CYS A 1 476 ? 20.193 16.445 -2.491 1.00 86.19 476 CYS A CA 1
ATOM 3556 C C . CYS A 1 476 ? 19.115 15.590 -1.824 1.00 86.19 476 CYS A C 1
ATOM 3558 O O . CYS A 1 476 ? 18.620 15.965 -0.764 1.00 86.19 476 CYS A O 1
ATOM 3560 N N . LEU A 1 477 ? 18.783 14.429 -2.395 1.00 87.19 477 LEU A N 1
ATOM 3561 C CA . LEU A 1 477 ? 17.788 13.524 -1.821 1.00 87.19 477 LEU A CA 1
ATOM 3562 C C . LEU A 1 477 ? 18.216 13.018 -0.443 1.00 87.19 477 LEU A C 1
ATOM 3564 O O . LEU A 1 477 ? 17.406 13.035 0.481 1.00 87.19 477 LEU A O 1
ATOM 3568 N N . VAL A 1 478 ? 19.479 12.625 -0.260 1.00 87.75 478 VAL A N 1
ATOM 3569 C CA . VAL A 1 478 ? 19.992 12.192 1.051 1.00 87.75 478 VAL A CA 1
ATOM 3570 C C . VAL A 1 478 ? 19.897 13.325 2.077 1.00 87.75 478 VAL A C 1
ATOM 3572 O O . VAL A 1 478 ? 19.342 13.124 3.159 1.00 87.75 478 VAL A O 1
ATOM 3575 N N . SER A 1 479 ? 20.358 14.527 1.722 1.00 90.44 479 SER A N 1
ATOM 3576 C CA . SER A 1 479 ? 20.293 15.715 2.583 1.00 90.44 479 SER A CA 1
ATOM 3577 C C . SER A 1 479 ? 18.849 16.089 2.951 1.00 90.44 479 SER A C 1
ATOM 3579 O O . SER A 1 479 ? 18.530 16.317 4.119 1.00 90.44 479 SER A O 1
ATOM 3581 N N . MET A 1 480 ? 17.930 16.045 1.983 1.00 87.88 480 MET A N 1
ATOM 3582 C CA . MET A 1 480 ? 16.498 16.255 2.212 1.00 87.88 480 MET A CA 1
ATOM 3583 C C . MET A 1 480 ? 15.892 15.205 3.127 1.00 87.88 480 MET A C 1
ATOM 3585 O O . MET A 1 480 ? 15.098 15.540 4.000 1.00 87.88 480 MET A O 1
ATOM 3589 N N . THR A 1 481 ? 16.250 13.937 2.934 1.00 87.12 481 THR A N 1
ATOM 3590 C CA . THR A 1 481 ? 15.737 12.844 3.763 1.00 87.12 481 THR A CA 1
ATOM 3591 C C . THR A 1 481 ? 16.182 13.048 5.208 1.00 87.12 481 THR A C 1
ATOM 3593 O O . THR A 1 481 ? 15.372 12.941 6.125 1.00 87.12 481 THR A O 1
ATOM 3596 N N . PHE A 1 482 ? 17.443 13.434 5.414 1.00 89.31 482 PHE A N 1
ATOM 3597 C CA . PHE A 1 482 ? 17.970 13.782 6.729 1.00 89.31 482 PHE A CA 1
ATOM 3598 C C . PHE A 1 482 ? 17.234 14.980 7.354 1.00 89.31 482 PHE A C 1
ATOM 3600 O O . PHE A 1 482 ? 16.762 14.888 8.490 1.00 89.31 482 PHE A O 1
ATOM 3607 N N . GLY A 1 483 ? 17.044 16.067 6.599 1.00 86.62 483 GLY A N 1
ATOM 3608 C CA . GLY A 1 483 ? 16.279 17.234 7.046 1.00 86.62 483 GLY A CA 1
ATOM 3609 C C . GLY A 1 483 ? 14.823 16.898 7.392 1.00 86.62 483 GLY A C 1
ATOM 3610 O O . GLY A 1 483 ? 14.319 17.299 8.440 1.00 86.62 483 GLY A O 1
ATOM 3611 N N . ALA A 1 484 ? 14.160 16.084 6.569 1.00 85.75 484 ALA A N 1
ATOM 3612 C CA . ALA A 1 484 ? 12.797 15.620 6.809 1.00 85.75 484 ALA A CA 1
ATOM 3613 C C . ALA A 1 484 ? 12.698 14.732 8.060 1.00 85.75 484 ALA A C 1
ATOM 3615 O O . ALA A 1 484 ? 11.718 14.825 8.802 1.00 85.75 484 ALA A O 1
ATOM 3616 N N . LEU A 1 485 ? 13.706 13.896 8.336 1.00 86.25 485 LEU A N 1
ATOM 3617 C CA . LEU A 1 485 ? 13.773 13.084 9.554 1.00 86.25 485 LEU A CA 1
ATOM 3618 C C . LEU A 1 485 ? 13.954 13.945 10.809 1.00 86.25 485 LEU A C 1
ATOM 3620 O O . LEU A 1 485 ? 13.249 13.723 11.797 1.00 86.25 485 LEU A O 1
ATOM 3624 N N . LEU A 1 486 ? 14.843 14.943 10.768 1.00 87.06 486 LEU A N 1
ATOM 3625 C CA . LEU A 1 486 ? 15.008 15.914 11.854 1.00 87.06 486 LEU A CA 1
ATOM 3626 C C . LEU A 1 486 ? 13.699 16.660 12.123 1.00 87.06 486 LEU A C 1
ATOM 3628 O O . LEU A 1 486 ? 13.241 16.732 13.263 1.00 87.06 486 LEU A O 1
ATOM 3632 N N . LEU A 1 487 ? 13.040 17.130 11.066 1.00 84.94 487 LEU A N 1
ATOM 3633 C CA . LEU A 1 487 ? 11.783 17.859 11.168 1.00 84.94 487 LEU A CA 1
ATOM 3634 C C . LEU A 1 487 ? 10.646 16.978 11.700 1.00 84.94 487 LEU A C 1
ATOM 3636 O O . LEU A 1 487 ? 9.897 17.392 12.584 1.00 84.94 487 LEU A O 1
ATOM 3640 N N . LYS A 1 488 ? 10.564 15.719 11.251 1.00 81.94 488 LYS A N 1
ATOM 3641 C CA . LYS A 1 488 ? 9.634 14.719 11.797 1.00 81.94 488 LYS A CA 1
ATOM 3642 C C . LYS A 1 488 ? 9.858 14.494 13.294 1.00 81.94 488 LYS A C 1
ATOM 3644 O O . LYS A 1 488 ? 8.885 14.254 14.007 1.00 81.94 488 LYS A O 1
ATOM 3649 N N . ARG A 1 489 ? 11.106 14.552 13.769 1.00 83.62 489 ARG A N 1
ATOM 3650 C CA . ARG A 1 489 ? 11.449 14.392 15.189 1.00 83.62 489 ARG A CA 1
ATOM 3651 C C . ARG A 1 489 ? 11.056 15.612 16.021 1.00 83.62 489 ARG A C 1
ATOM 3653 O O . ARG A 1 489 ? 10.521 15.428 17.104 1.00 83.62 489 ARG A O 1
ATOM 3660 N N . ILE A 1 490 ? 11.265 16.823 15.502 1.00 82.94 490 ILE A N 1
ATOM 3661 C CA . ILE A 1 490 ? 10.879 18.076 16.174 1.00 82.94 490 ILE A CA 1
ATOM 3662 C C . ILE A 1 490 ? 9.352 18.194 16.275 1.00 82.94 490 ILE A C 1
ATOM 3664 O O . ILE A 1 490 ? 8.817 18.594 17.303 1.00 82.94 490 ILE A O 1
ATOM 3668 N N . VAL A 1 491 ? 8.636 17.829 15.208 1.00 76.56 491 VAL A N 1
ATOM 3669 C CA . VAL A 1 491 ? 7.184 18.028 15.120 1.00 76.56 491 VAL A CA 1
ATOM 3670 C C . VAL A 1 491 ? 6.383 16.922 15.821 1.00 76.56 491 VAL A C 1
ATOM 3672 O O . VAL A 1 491 ? 5.279 17.175 16.305 1.00 76.56 491 VAL A O 1
ATOM 3675 N N . ASN A 1 492 ? 6.920 15.701 15.922 1.00 69.12 492 ASN A N 1
ATOM 3676 C CA . ASN A 1 492 ? 6.327 14.648 16.749 1.00 69.12 492 ASN A CA 1
ATOM 3677 C C . ASN A 1 492 ? 6.801 14.777 18.199 1.00 69.12 492 ASN A C 1
ATOM 3679 O O . ASN A 1 492 ? 7.616 13.984 18.668 1.00 69.12 492 ASN A O 1
ATOM 3683 N N . VAL A 1 493 ? 6.244 15.745 18.923 1.00 61.41 493 VAL A N 1
ATOM 3684 C CA . VAL A 1 493 ? 6.342 15.763 20.386 1.00 61.41 493 VAL A CA 1
ATOM 3685 C C . VAL A 1 493 ? 5.466 14.623 20.911 1.00 61.41 493 VAL A C 1
ATOM 3687 O O . VAL A 1 493 ? 4.238 14.681 20.827 1.00 61.41 493 VAL A O 1
ATOM 3690 N N . ARG A 1 494 ? 6.104 13.538 21.363 1.00 50.06 494 ARG A N 1
ATOM 3691 C CA . ARG A 1 494 ? 5.433 12.479 22.124 1.00 50.06 494 ARG A CA 1
ATOM 3692 C C . ARG A 1 494 ? 5.243 12.997 23.549 1.00 50.06 494 ARG A C 1
ATOM 3694 O O . ARG A 1 494 ? 6.221 13.430 24.151 1.00 50.06 494 ARG A O 1
ATOM 3701 N N . TYR A 1 495 ? 4.002 12.975 24.020 1.00 50.47 495 TYR A N 1
ATOM 3702 C CA . TYR A 1 495 ? 3.660 13.106 25.435 1.00 50.47 495 TYR A CA 1
ATOM 3703 C C . TYR A 1 495 ? 3.455 11.718 26.019 1.00 50.47 495 TYR A C 1
ATOM 3705 O O . TYR A 1 495 ? 2.915 10.868 25.267 1.00 50.47 495 TYR A O 1
#